Protein AF-0000000079002160 (afdb_homodimer)

InterPro domains:
  IPR011604 PD-(D/E)XK endonuclease-like domain superfamily [G3DSA:3.90.320.10] (9-206)
  IPR013343 CRISPR-associated protein Cas4 [TIGR00372] (35-202)
  IPR026350 GxxExxY protein [PF13366] (73-153)
  IPR051827 CRISPR-associated exonuclease Cas4 [PTHR36531] (85-202)

Secondary structure (DSSP, 8-state):
-----EEP-HHHHHHHHHHHHHHHHHHHHHT-TTEEEHHHHTS-HHHHHHHHH-GGGG----HHHHHHHHHHHHHHHHHHTTTPEEEEEEEEEEEETTEEEEEEEEEEEEETTTTEEEEEEE-S--TTPSPHHHHHHHHHHHHHHT-SEEEEEEE-SS-EEEEEEE-----HHHHHHHHHTT--S-SSTTHHHH-TTTTT-TTPPP-/-----EEP-HHHHHHHHHHHHHHHHHHHHHT-TTEEEHHHHTS-HHHHHHHHH-GGGG----HHHHHHHHHHHHHHHHHHTTTPEEEEEEEEEEEETTEEEEEEEEEEEEETTTTEEEEEEE-S--TTPSPHHHHHHHHHHHHHHT-SEEEEEEE-SS-EEEEEEE-----HHHHHHHHHTT--S-SSTTGGGG-TTTTT-TTPPP-

Structure (mmCIF, N/CA/C/O backbone):
data_AF-0000000079002160-model_v1
#
loop_
_entity.id
_entity.type
_entity.pdbx_description
1 polymer 'CRISPR-associated exonuclease Cas4'
#
loop_
_atom_site.group_PDB
_atom_site.id
_atom_site.type_symbol
_atom_site.label_atom_id
_atom_site.label_alt_id
_atom_site.label_comp_id
_atom_site.label_asym_id
_atom_site.label_entity_id
_atom_site.label_seq_id
_atom_site.pdbx_PDB_ins_code
_atom_site.Cartn_x
_atom_site.Cartn_y
_atom_site.Cartn_z
_atom_site.occupancy
_atom_site.B_iso_or_equiv
_atom_site.auth_seq_id
_atom_site.auth_comp_id
_atom_site.auth_asym_id
_atom_site.auth_atom_id
_atom_site.pdbx_PDB_model_num
ATOM 1 N N . MET A 1 1 ? -14.203 -14.953 -25.312 1 27.97 1 MET A N 1
ATOM 2 C CA . MET A 1 1 ? -15.336 -15.086 -24.406 1 27.97 1 MET A CA 1
ATOM 3 C C . MET A 1 1 ? -15.023 -14.469 -23.047 1 27.97 1 MET A C 1
ATOM 5 O O . MET A 1 1 ? -14.164 -14.961 -22.328 1 27.97 1 MET A O 1
ATOM 9 N N . LEU A 1 2 ? -14.992 -13.188 -22.828 1 37.25 2 LEU A N 1
ATOM 10 C CA . LEU A 1 2 ? -14.773 -12.422 -21.594 1 37.25 2 LEU A CA 1
ATOM 11 C C . LEU A 1 2 ? -15.578 -13 -20.438 1 37.25 2 LEU A C 1
ATOM 13 O O . LEU A 1 2 ? -16.797 -12.883 -20.406 1 37.25 2 LEU A O 1
ATOM 17 N N . GLN A 1 3 ? -15.414 -14.18 -20.047 1 43.78 3 GLN A N 1
ATOM 18 C CA . GLN A 1 3 ? -16.219 -14.812 -19 1 43.78 3 GLN A CA 1
ATOM 19 C C . GLN A 1 3 ? -16.5 -13.836 -17.875 1 43.78 3 GLN A C 1
ATOM 21 O O . GLN A 1 3 ? -15.609 -13.109 -17.422 1 43.78 3 GLN A O 1
ATOM 26 N N . GLN A 1 4 ? -17.75 -13.398 -17.766 1 56.66 4 GLN A N 1
ATOM 27 C CA . GLN A 1 4 ? -18.516 -12.531 -16.875 1 56.66 4 GLN A CA 1
ATOM 28 C C . GLN A 1 4 ? -18.141 -12.773 -15.414 1 56.66 4 GLN A C 1
ATOM 30 O O . GLN A 1 4 ? -18.594 -13.75 -14.812 1 56.66 4 GLN A O 1
ATOM 35 N N . TYR A 1 5 ? -16.906 -12.562 -15.211 1 65.88 5 TYR A N 1
ATOM 36 C CA . TYR A 1 5 ? -16.625 -12.742 -13.789 1 65.88 5 TYR A CA 1
ATOM 37 C C . TYR A 1 5 ? -17.594 -11.953 -12.93 1 65.88 5 TYR A C 1
ATOM 39 O O . TYR A 1 5 ? -18.031 -10.859 -13.312 1 65.88 5 TYR A O 1
ATOM 47 N N . ARG A 1 6 ? -18.359 -12.781 -12.242 1 65.25 6 ARG A N 1
ATOM 48 C CA . ARG A 1 6 ? -19.312 -12.172 -11.312 1 65.25 6 ARG A CA 1
ATOM 49 C C . ARG A 1 6 ? -18.594 -11.266 -10.32 1 65.25 6 ARG A C 1
ATOM 51 O O . ARG A 1 6 ? -17.469 -11.562 -9.891 1 65.25 6 ARG A O 1
ATOM 58 N N . SER A 1 7 ? -19.094 -10.102 -10.18 1 68.19 7 SER A N 1
ATOM 59 C CA . SER A 1 7 ? -18.578 -9.148 -9.203 1 68.19 7 SER A CA 1
ATOM 60 C C . SER A 1 7 ? -18.938 -9.57 -7.777 1 68.19 7 SER A C 1
ATOM 62 O O . SER A 1 7 ? -19.969 -10.211 -7.555 1 68.19 7 SER A O 1
ATOM 64 N N . SER A 1 8 ? -17.953 -9.789 -6.93 1 73.38 8 SER A N 1
ATOM 65 C CA . SER A 1 8 ? -18.156 -9.922 -5.488 1 73.38 8 SER A CA 1
ATOM 66 C C . SER A 1 8 ? -17.766 -8.641 -4.758 1 73.38 8 SER A C 1
ATOM 68 O O . SER A 1 8 ? -17.094 -7.773 -5.332 1 73.38 8 SER A O 1
ATOM 70 N N . GLN A 1 9 ? -18.406 -8.453 -3.568 1 83.5 9 GLN A N 1
ATOM 71 C CA . GLN A 1 9 ? -18.047 -7.281 -2.787 1 83.5 9 GLN A CA 1
ATOM 72 C C . GLN A 1 9 ? -17.672 -7.664 -1.356 1 83.5 9 GLN A C 1
ATOM 74 O O . GLN A 1 9 ? -17.891 -6.887 -0.425 1 83.5 9 GLN A O 1
ATOM 79 N N . GLU A 1 10 ? -17.156 -8.805 -1.213 1 90.25 10 GLU A N 1
ATOM 80 C CA . GLU A 1 10 ? -16.875 -9.281 0.135 1 90.25 10 GLU A CA 1
ATOM 81 C C . GLU A 1 10 ? -15.656 -8.57 0.723 1 90.25 10 GLU A C 1
ATOM 83 O O . GLU A 1 10 ? -15.742 -7.965 1.795 1 90.25 10 GLU A O 1
ATOM 88 N N . ILE A 1 11 ? -14.578 -8.586 0.084 1 93.88 11 ILE A N 1
ATOM 89 C CA . ILE A 1 11 ? -13.352 -7.965 0.576 1 93.88 11 ILE A CA 1
ATOM 90 C C . ILE A 1 11 ? -13.508 -6.445 0.568 1 93.88 11 ILE A C 1
ATOM 92 O O . ILE A 1 11 ? -13.078 -5.766 1.502 1 93.88 11 ILE A O 1
ATOM 96 N N . LEU A 1 12 ? -14.141 -5.938 -0.476 1 94.06 12 LEU A N 1
ATOM 97 C CA . LEU A 1 12 ? -14.398 -4.504 -0.551 1 94.06 12 LEU A CA 1
ATOM 98 C C . LEU A 1 12 ? -15.211 -4.031 0.65 1 94.06 12 LEU A C 1
ATOM 100 O O . LEU A 1 12 ? -14.945 -2.963 1.203 1 94.06 12 LEU A O 1
ATOM 104 N N . SER A 1 13 ? -16.203 -4.84 1.021 1 95.25 13 SER A N 1
ATOM 105 C CA . SER A 1 13 ? -17.016 -4.5 2.18 1 95.25 13 SER A CA 1
ATOM 106 C C . SER A 1 13 ? -16.188 -4.465 3.455 1 95.25 13 SER A C 1
ATOM 108 O O . SER A 1 13 ? -16.406 -3.621 4.324 1 95.25 13 SER A O 1
ATOM 110 N N . ILE A 1 14 ? -15.242 -5.367 3.537 1 95 14 ILE A N 1
ATOM 111 C CA . ILE A 1 14 ? -14.352 -5.414 4.691 1 95 14 ILE A CA 1
ATOM 112 C C . ILE A 1 14 ? -13.477 -4.168 4.715 1 95 14 ILE A C 1
ATOM 114 O O . ILE A 1 14 ? -13.344 -3.51 5.754 1 95 14 ILE A O 1
ATOM 118 N N . ILE A 1 15 ? -12.93 -3.82 3.574 1 95.38 15 ILE A N 1
ATOM 119 C CA . ILE A 1 15 ? -12.094 -2.633 3.449 1 95.38 15 ILE A CA 1
ATOM 120 C C . ILE A 1 15 ? -12.898 -1.391 3.82 1 95.38 15 ILE A C 1
ATOM 122 O O . ILE A 1 15 ? -12.438 -0.552 4.598 1 95.38 15 ILE A O 1
ATOM 126 N N . TYR A 1 16 ? -14.125 -1.314 3.291 1 94.94 16 TYR A N 1
ATOM 127 C CA . TYR A 1 16 ? -15.016 -0.186 3.539 1 94.94 16 TYR A CA 1
ATOM 128 C C . TYR A 1 16 ? -15.305 -0.036 5.027 1 94.94 16 TYR A C 1
ATOM 130 O O . TYR A 1 16 ? -15.203 1.062 5.578 1 94.94 16 TYR A O 1
ATOM 138 N N . SER A 1 17 ? -15.641 -1.078 5.617 1 94.88 17 SER A N 1
ATOM 139 C CA . SER A 1 17 ? -15.992 -1.043 7.031 1 94.88 17 SER A CA 1
ATOM 140 C C . SER A 1 17 ? -14.812 -0.574 7.879 1 94.88 17 SER A C 1
ATOM 142 O O . SER A 1 17 ? -14.984 0.246 8.789 1 94.88 17 SER A O 1
ATOM 144 N N . GLU A 1 18 ? -13.641 -1.104 7.602 1 93.75 18 GLU A N 1
ATOM 145 C CA . GLU A 1 18 ? -12.445 -0.715 8.336 1 93.75 18 GLU A CA 1
ATOM 146 C C . GLU A 1 18 ? -12.117 0.761 8.125 1 93.75 18 GLU A C 1
ATOM 148 O O . GLU A 1 18 ? -11.828 1.481 9.086 1 93.75 18 GLU A O 1
ATOM 153 N N . TYR A 1 19 ? -12.242 1.196 6.891 1 92.56 19 TYR A N 1
ATOM 154 C CA . TYR A 1 19 ? -11.953 2.58 6.527 1 92.56 19 TYR A CA 1
ATOM 155 C C . TYR A 1 19 ? -12.961 3.531 7.168 1 92.56 19 TYR A C 1
ATOM 157 O O . TYR A 1 19 ? -12.578 4.551 7.742 1 92.56 19 TYR A O 1
ATOM 165 N N . MET A 1 20 ? -14.227 3.205 7.129 1 92.19 20 MET A N 1
ATOM 166 C CA . MET A 1 20 ? -15.289 4.086 7.605 1 92.19 20 MET A CA 1
ATOM 167 C C . MET A 1 20 ? -15.266 4.191 9.125 1 92.19 20 MET A C 1
ATOM 169 O O . MET A 1 20 ? -15.641 5.223 9.688 1 92.19 20 MET A O 1
ATOM 173 N N . LYS A 1 21 ? -14.844 3.143 9.75 1 92 21 LYS A N 1
ATOM 174 C CA . LYS A 1 21 ? -14.68 3.217 11.195 1 92 21 LYS A CA 1
ATOM 175 C C . LYS A 1 21 ? -13.758 4.371 11.586 1 92 21 LYS A C 1
ATOM 177 O O . LYS A 1 21 ? -14.094 5.168 12.469 1 92 21 LYS A O 1
ATOM 182 N N . GLU A 1 22 ? -12.688 4.48 10.922 1 88.44 22 GLU A N 1
ATOM 183 C CA . GLU A 1 22 ? -11.719 5.543 11.188 1 88.44 22 GLU A CA 1
ATOM 184 C C . GLU A 1 22 ? -12.297 6.91 10.82 1 88.44 22 GLU A C 1
ATOM 186 O O . GLU A 1 22 ? -12.094 7.887 11.547 1 88.44 22 GLU A O 1
ATOM 191 N N . VAL A 1 23 ? -12.992 6.988 9.719 1 89.75 23 VAL A N 1
ATOM 192 C CA . VAL A 1 23 ? -13.578 8.234 9.234 1 89.75 23 VAL A CA 1
ATOM 193 C C . VAL A 1 23 ? -14.609 8.742 10.234 1 89.75 23 VAL A C 1
ATOM 195 O O . VAL A 1 23 ? -14.633 9.93 10.57 1 89.75 23 VAL A O 1
ATOM 198 N N . PHE A 1 24 ? -15.367 7.867 10.773 1 89.94 24 PHE A N 1
ATOM 199 C CA . PHE A 1 24 ? -16.453 8.258 11.672 1 89.94 24 PHE A CA 1
ATOM 200 C C . PHE A 1 24 ? -15.898 8.734 13.008 1 89.94 24 PHE A C 1
ATOM 202 O O . PHE A 1 24 ? -16.438 9.656 13.617 1 89.94 24 PHE A O 1
ATOM 209 N N . GLU A 1 25 ? -14.867 8.117 13.398 1 86.81 25 GLU A N 1
ATOM 210 C CA . GLU A 1 25 ? -14.211 8.578 14.625 1 86.81 25 GLU A CA 1
ATOM 211 C C . GLU A 1 25 ? -13.703 10.008 14.477 1 86.81 25 GLU A C 1
ATOM 213 O O . GLU A 1 25 ? -13.891 10.836 15.367 1 86.81 25 GLU A O 1
ATOM 218 N N . LYS A 1 26 ? -13.219 10.305 13.391 1 86.94 26 LYS A N 1
ATOM 219 C CA . LYS A 1 26 ? -12.703 11.641 13.117 1 86.94 26 LYS A CA 1
ATOM 220 C C . LYS A 1 26 ? -13.836 12.633 12.898 1 86.94 26 LYS A C 1
ATOM 222 O O . LYS A 1 26 ? -13.711 13.812 13.242 1 86.94 26 LYS A O 1
ATOM 227 N N . LEU A 1 27 ? -14.898 12.148 12.328 1 90.44 27 LEU A N 1
ATOM 228 C CA . LEU A 1 27 ? -16.047 13 12.031 1 90.44 27 LEU A CA 1
ATOM 229 C C . LEU A 1 27 ? -16.625 13.594 13.312 1 90.44 27 LEU A C 1
ATOM 231 O O . LEU A 1 27 ? -17 14.773 13.344 1 90.44 27 LEU A O 1
ATOM 235 N N . GLU A 1 28 ? -16.672 12.805 14.305 1 89.25 28 GLU A N 1
ATOM 236 C CA . GLU A 1 28 ? -17.219 13.281 15.57 1 89.25 28 GLU A CA 1
ATOM 237 C C . GLU A 1 28 ? -16.359 14.398 16.156 1 89.25 28 GLU A C 1
ATOM 239 O O . GLU A 1 28 ? -16.875 15.406 16.641 1 89.25 28 GLU A O 1
ATOM 244 N N . GLU A 1 29 ? -15.102 14.227 16.062 1 89.31 29 GLU A N 1
ATOM 245 C CA . GLU A 1 29 ? -14.18 15.258 16.531 1 89.31 29 GLU A CA 1
ATOM 246 C C . GLU A 1 29 ? -14.242 16.5 15.656 1 89.31 29 GLU A C 1
ATOM 248 O O . GLU A 1 29 ? -14.023 17.609 16.141 1 89.31 29 GLU A O 1
ATOM 253 N N . SER A 1 30 ? -14.492 16.281 14.398 1 88.25 30 SER A N 1
ATOM 254 C CA . SER A 1 30 ? -14.508 17.375 13.43 1 88.25 30 SER A CA 1
ATOM 255 C C . SER A 1 30 ? -15.656 18.344 13.695 1 88.25 30 SER A C 1
ATOM 257 O O . SER A 1 30 ? -15.617 19.5 13.273 1 88.25 30 SER A O 1
ATOM 259 N N . LYS A 1 31 ? -16.609 17.938 14.406 1 90.25 31 LYS A N 1
ATOM 260 C CA . LYS A 1 31 ? -17.781 18.75 14.711 1 90.25 31 LYS A CA 1
ATOM 261 C C . LYS A 1 31 ? -17.484 19.75 15.828 1 90.25 31 LYS A C 1
ATOM 263 O O . LYS A 1 31 ? -18.203 20.734 16 1 90.25 31 LYS A O 1
ATOM 268 N N . ASP A 1 32 ? -16.484 19.469 16.562 1 92.06 32 ASP A N 1
ATOM 269 C CA . ASP A 1 32 ? -16.109 20.328 17.688 1 92.06 32 ASP A CA 1
ATOM 270 C C . ASP A 1 32 ? -15.211 21.469 17.234 1 92.06 32 ASP A C 1
ATOM 272 O O . ASP A 1 32 ? -14.062 21.234 16.859 1 92.06 32 ASP A O 1
ATOM 276 N N . PRO A 1 33 ? -15.711 22.672 17.297 1 92.75 33 PRO A N 1
ATOM 277 C CA . PRO A 1 33 ? -14.922 23.797 16.797 1 92.75 33 PRO A CA 1
ATOM 278 C C . PRO A 1 33 ? -13.695 24.094 17.656 1 92.75 33 PRO A C 1
ATOM 280 O O . PRO A 1 33 ? -12.828 24.875 17.266 1 92.75 33 PRO A O 1
ATOM 283 N N . SER A 1 34 ? -13.602 23.5 18.812 1 95.56 34 SER A N 1
ATOM 284 C CA . SER A 1 34 ? -12.438 23.719 19.672 1 95.56 34 SER A CA 1
ATOM 285 C C . SER A 1 34 ? -11.281 22.812 19.266 1 95.56 34 SER A C 1
ATOM 287 O O . SER A 1 34 ? -10.156 23 19.734 1 95.56 34 SER A O 1
ATOM 289 N N . ILE A 1 35 ? -11.57 21.875 18.438 1 96.12 35 ILE A N 1
ATOM 290 C CA . ILE A 1 35 ? -10.547 20.938 18.016 1 96.12 35 ILE A CA 1
ATOM 291 C C . ILE A 1 35 ? -9.961 21.375 16.672 1 96.12 35 ILE A C 1
ATOM 293 O O . ILE A 1 35 ? -10.711 21.641 15.719 1 96.12 35 ILE A O 1
ATOM 297 N N . ILE A 1 36 ? -8.719 21.516 16.641 1 97 36 ILE A N 1
ATOM 298 C CA . ILE A 1 36 ? -7.973 21.828 15.422 1 97 36 ILE A CA 1
ATOM 299 C C . ILE A 1 36 ? -7.016 20.688 15.102 1 97 36 ILE A C 1
ATOM 301 O O . ILE A 1 36 ? -6.312 20.188 15.977 1 97 36 ILE A O 1
ATOM 305 N N . PHE A 1 37 ? -7.047 20.219 13.891 1 96.69 37 PHE A N 1
ATOM 306 C CA . PHE A 1 37 ? -6.121 19.172 13.492 1 96.69 37 PHE A CA 1
ATOM 307 C C . PHE A 1 37 ? -4.855 19.766 12.883 1 96.69 37 PHE A C 1
ATOM 309 O O . PHE A 1 37 ? -4.895 20.844 12.297 1 96.69 37 PHE A O 1
ATOM 316 N N . VAL A 1 38 ? -3.773 19.031 12.984 1 97.44 38 VAL A N 1
ATOM 317 C CA . VAL A 1 38 ? -2.506 19.453 12.406 1 97.44 38 VAL A CA 1
ATOM 318 C C . VAL A 1 38 ? -2.678 19.688 10.906 1 97.44 38 VAL A C 1
ATOM 320 O O . VAL A 1 38 ? -2.123 20.656 10.359 1 97.44 38 VAL A O 1
ATOM 323 N N . THR A 1 39 ? -3.525 18.875 10.234 1 95.56 39 THR A N 1
ATOM 324 C CA . THR A 1 39 ? -3.754 19.016 8.797 1 95.56 39 THR A CA 1
ATOM 325 C C . THR A 1 39 ? -4.445 20.344 8.492 1 95.56 39 THR A C 1
ATOM 327 O O . THR A 1 39 ? -4.324 20.875 7.383 1 95.56 39 THR A O 1
ATOM 330 N N . ASP A 1 40 ? -5.145 20.906 9.438 1 96.5 40 ASP A N 1
ATOM 331 C CA . ASP A 1 40 ? -5.77 22.219 9.258 1 96.5 40 ASP A CA 1
ATOM 332 C C . ASP A 1 40 ? -4.719 23.312 9.125 1 96.5 40 ASP A C 1
ATOM 334 O O . ASP A 1 40 ? -4.922 24.297 8.398 1 96.5 40 ASP A O 1
ATOM 338 N N . LEU A 1 41 ? -3.605 23.156 9.852 1 97.25 41 LEU A N 1
ATOM 339 C CA . LEU A 1 41 ? -2.566 24.172 9.906 1 97.25 41 LEU A CA 1
ATOM 340 C C . LEU A 1 41 ? -1.854 24.297 8.562 1 97.25 41 LEU A C 1
ATOM 342 O O . LEU A 1 41 ? -1.172 25.281 8.297 1 97.25 41 LEU A O 1
ATOM 346 N N . VAL A 1 42 ? -2.043 23.25 7.715 1 97.12 42 VAL A N 1
ATOM 347 C CA . VAL A 1 42 ? -1.272 23.188 6.477 1 97.12 42 VAL A CA 1
ATOM 348 C C . VAL A 1 42 ? -2.199 23.391 5.277 1 97.12 42 VAL A C 1
ATOM 350 O O . VAL A 1 42 ? -1.82 23.109 4.141 1 97.12 42 VAL A O 1
ATOM 353 N N . ALA A 1 43 ? -3.387 23.844 5.5 1 97.12 43 ALA A N 1
ATOM 354 C CA . ALA A 1 43 ? -4.379 24 4.438 1 97.12 43 ALA A CA 1
ATOM 355 C C . ALA A 1 43 ? -5.086 25.344 4.531 1 97.12 43 ALA A C 1
ATOM 357 O O . ALA A 1 43 ? -4.805 26.141 5.434 1 97.12 43 ALA A O 1
ATOM 358 N N . CYS A 1 44 ? -5.961 25.656 3.51 1 97.56 44 CYS A N 1
ATOM 359 C CA . CYS A 1 44 ? -6.828 26.828 3.543 1 97.56 44 CYS A CA 1
ATOM 360 C C . CYS A 1 44 ? -7.535 26.953 4.887 1 97.56 44 CYS A C 1
ATOM 362 O O . CYS A 1 44 ? -8.133 25.984 5.367 1 97.56 44 CYS A O 1
ATOM 364 N N . THR A 1 45 ? -7.457 28.141 5.508 1 97.5 45 THR A N 1
ATOM 365 C CA . THR A 1 45 ? -8.016 28.328 6.84 1 97.5 45 THR A CA 1
ATOM 366 C C . THR A 1 45 ? -9.539 28.172 6.816 1 97.5 45 THR A C 1
ATOM 368 O O . THR A 1 45 ? -10.141 27.781 7.812 1 97.5 45 THR A O 1
ATOM 371 N N . HIS A 1 46 ? -10.148 28.391 5.617 1 97 46 HIS A N 1
ATOM 372 C CA . HIS A 1 46 ? -11.602 28.328 5.547 1 97 46 HIS A CA 1
ATOM 373 C C . HIS A 1 46 ? -12.094 26.875 5.582 1 97 46 HIS A C 1
ATOM 375 O O . HIS A 1 46 ? -13.242 26.625 5.945 1 97 46 HIS A O 1
ATOM 381 N N . LYS A 1 47 ? -11.266 25.953 5.266 1 96.06 47 LYS A N 1
ATOM 382 C CA . LYS A 1 47 ? -11.625 24.547 5.324 1 96.06 47 LYS A CA 1
ATOM 383 C C . LYS A 1 47 ? -12.016 24.125 6.738 1 96.06 47 LYS A C 1
ATOM 385 O O . LYS A 1 47 ? -12.953 23.344 6.93 1 96.06 47 LYS A O 1
ATOM 390 N N . TYR A 1 48 ? -11.258 24.625 7.676 1 95.81 48 TYR A N 1
ATOM 391 C CA . TYR A 1 48 ? -11.562 24.375 9.078 1 95.81 48 TYR A CA 1
ATOM 392 C C . TYR A 1 48 ? -12.984 24.812 9.414 1 95.81 48 TYR A C 1
ATOM 394 O O . TYR A 1 48 ? -13.727 24.078 10.07 1 95.81 48 TYR A O 1
ATOM 402 N N . HIS A 1 49 ? -13.383 25.906 8.953 1 95.31 49 HIS A N 1
ATOM 403 C CA . HIS A 1 49 ? -14.703 26.453 9.266 1 95.31 49 HIS A CA 1
ATOM 404 C C . HIS A 1 49 ? -15.797 25.656 8.547 1 95.31 49 HIS A C 1
ATOM 406 O O . HIS A 1 49 ? -16.844 25.359 9.133 1 95.31 49 HIS A O 1
ATOM 412 N N . LEU A 1 50 ? -15.539 25.328 7.305 1 95.12 50 LEU A N 1
ATOM 413 C CA . LEU A 1 50 ? -16.531 24.594 6.539 1 95.12 50 LEU A CA 1
ATOM 414 C C . LEU A 1 50 ? -16.688 23.172 7.078 1 95.12 50 LEU A C 1
ATOM 416 O O . LEU A 1 50 ? -17.781 22.594 7.047 1 95.12 50 LEU A O 1
ATOM 420 N N . ARG A 1 51 ? -15.625 22.594 7.602 1 93.75 51 ARG A N 1
ATOM 421 C CA . ARG A 1 51 ? -15.664 21.25 8.172 1 93.75 51 ARG A CA 1
ATOM 422 C C . ARG A 1 51 ? -16.625 21.188 9.352 1 93.75 51 ARG A C 1
ATOM 424 O O . ARG A 1 51 ? -17.297 20.172 9.547 1 93.75 51 ARG A O 1
ATOM 431 N N . HIS A 1 52 ? -16.656 22.266 10.102 1 92.81 52 HIS A N 1
ATOM 432 C CA . HIS A 1 52 ? -17.547 22.312 11.266 1 92.81 52 HIS A CA 1
ATOM 433 C C . HIS A 1 52 ? -19 22.438 10.836 1 92.81 52 HIS A C 1
ATOM 435 O O . HIS A 1 52 ? -19.891 21.875 11.469 1 92.81 52 HIS A O 1
ATOM 441 N N . LEU A 1 53 ? -19.188 23.141 9.797 1 91.88 53 LEU A N 1
ATOM 442 C CA . LEU A 1 53 ? -20.547 23.406 9.336 1 91.88 53 LEU A CA 1
ATOM 443 C C . LEU A 1 53 ? -21.094 22.219 8.531 1 91.88 53 LEU A C 1
ATOM 445 O O . LEU A 1 53 ? -22.266 21.891 8.633 1 91.88 53 LEU A O 1
ATOM 449 N N . PHE A 1 54 ? -20.203 21.625 7.73 1 93.25 54 PHE A N 1
ATOM 450 C CA . PHE A 1 54 ? -20.609 20.547 6.844 1 93.25 54 PHE A CA 1
ATOM 451 C C . PHE A 1 54 ? -19.688 19.344 7 1 93.25 54 PHE A C 1
ATOM 453 O O . PHE A 1 54 ? -19.047 18.906 6.035 1 93.25 54 PHE A O 1
ATOM 460 N N . PRO A 1 55 ? -19.656 18.734 8.172 1 92.69 55 PRO A N 1
ATOM 461 C CA . PRO A 1 55 ? -18.688 17.672 8.445 1 92.69 55 PRO A CA 1
ATOM 462 C C . PRO A 1 55 ? -18.859 16.469 7.539 1 92.69 55 PRO A C 1
ATOM 464 O O . PRO A 1 55 ? -17.875 15.82 7.164 1 92.69 55 PRO A O 1
ATOM 467 N N . GLU A 1 56 ? -20.078 16.156 7.105 1 91.31 56 GLU A N 1
ATOM 468 C CA . GLU A 1 56 ? -20.344 14.969 6.309 1 91.31 56 GLU A CA 1
ATOM 469 C C . GLU A 1 56 ? -19.719 15.086 4.918 1 91.31 56 GLU A C 1
ATOM 471 O O . GLU A 1 56 ? -19.438 14.078 4.273 1 91.31 56 GLU A O 1
ATOM 476 N N . LEU A 1 57 ? -19.516 16.297 4.453 1 91.81 57 LEU A N 1
ATOM 477 C CA . LEU A 1 57 ? -18.953 16.516 3.121 1 91.81 57 LEU A CA 1
ATOM 478 C C . LEU A 1 57 ? -17.484 16.141 3.08 1 91.81 57 LEU A C 1
ATOM 480 O O . LEU A 1 57 ? -16.891 16.016 2.002 1 91.81 57 LEU A O 1
ATOM 484 N N . THR A 1 58 ? -16.859 15.859 4.215 1 91.56 58 THR A N 1
ATOM 485 C CA . THR A 1 58 ? -15.445 15.492 4.254 1 91.56 58 THR A CA 1
ATOM 486 C C . THR A 1 58 ? -15.266 13.992 4.031 1 91.56 58 THR A C 1
ATOM 488 O O . THR A 1 58 ? -14.148 13.523 3.814 1 91.56 58 THR A O 1
ATOM 491 N N . ILE A 1 59 ? -16.312 13.258 4.148 1 91.12 59 ILE A N 1
ATOM 492 C CA . ILE A 1 59 ? -16.25 11.805 4 1 91.12 59 ILE A CA 1
ATOM 493 C C . ILE A 1 59 ? -15.977 11.445 2.539 1 91.12 59 ILE A C 1
ATOM 495 O O . ILE A 1 59 ? -16.703 11.883 1.644 1 91.12 59 ILE A O 1
ATOM 499 N N . ARG A 1 60 ? -14.922 10.727 2.352 1 87.44 60 ARG A N 1
ATOM 500 C CA . ARG A 1 60 ? -14.586 10.25 1.013 1 87.44 60 ARG A CA 1
ATOM 501 C C . ARG A 1 60 ? -14.047 8.828 1.056 1 87.44 60 ARG A C 1
ATOM 503 O O . ARG A 1 60 ? -13.32 8.461 1.985 1 87.44 60 ARG A O 1
ATOM 510 N N . PHE A 1 61 ? -14.547 8.062 0.147 1 91.44 61 PHE A N 1
ATOM 511 C CA . PHE A 1 61 ? -14.023 6.727 -0.089 1 91.44 61 PHE A CA 1
ATOM 512 C C . PHE A 1 61 ? -13.391 6.625 -1.473 1 91.44 61 PHE A C 1
ATOM 514 O O . PHE A 1 61 ? -14.07 6.301 -2.449 1 91.44 61 PHE A O 1
ATOM 521 N N . GLU A 1 62 ? -12.156 6.988 -1.504 1 92.5 62 GLU A N 1
ATOM 522 C CA . GLU A 1 62 ? -11.422 7.051 -2.762 1 92.5 62 GLU A CA 1
ATOM 523 C C . GLU A 1 62 ? -10.352 5.961 -2.83 1 92.5 62 GLU A C 1
ATOM 525 O O . GLU A 1 62 ? -9.609 5.75 -1.869 1 92.5 62 GLU A O 1
ATOM 530 N N . PRO A 1 63 ? -10.25 5.324 -3.957 1 93.94 63 PRO A N 1
ATOM 531 C CA . PRO A 1 63 ? -9.258 4.258 -4.105 1 93.94 63 PRO A CA 1
ATOM 532 C C . PRO A 1 63 ? -7.844 4.719 -3.764 1 93.94 63 PRO A C 1
ATOM 534 O O . PRO A 1 63 ? -7.105 4 -3.088 1 93.94 63 PRO A O 1
ATOM 537 N N . ALA A 1 64 ? -7.523 5.914 -4.172 1 93.19 64 ALA A N 1
ATOM 538 C CA . ALA A 1 64 ? -6.184 6.434 -3.906 1 93.19 64 ALA A CA 1
ATOM 539 C C . ALA A 1 64 ? -5.93 6.566 -2.408 1 93.19 64 ALA A C 1
ATOM 541 O O . ALA A 1 64 ? -4.824 6.305 -1.931 1 93.19 64 ALA A O 1
ATOM 542 N N . ALA A 1 65 ? -6.93 6.969 -1.699 1 93.69 65 ALA A N 1
ATOM 543 C CA . ALA A 1 65 ? -6.809 7.102 -0.25 1 93.69 65 ALA A CA 1
ATOM 544 C C . ALA A 1 65 ? -6.664 5.734 0.414 1 93.69 65 ALA A C 1
ATOM 546 O O . ALA A 1 65 ? -5.879 5.57 1.352 1 93.69 65 ALA A O 1
ATOM 547 N N . ILE A 1 66 ? -7.422 4.77 -0.061 1 95.62 66 ILE A N 1
ATOM 548 C CA . ILE A 1 66 ? -7.359 3.414 0.475 1 95.62 66 ILE A CA 1
ATOM 549 C C . ILE A 1 66 ? -5.973 2.826 0.226 1 95.62 66 ILE A C 1
ATOM 551 O O . ILE A 1 66 ? -5.363 2.258 1.134 1 95.62 66 ILE A O 1
ATOM 555 N N . LEU A 1 67 ? -5.535 2.988 -0.992 1 95.75 67 LEU A N 1
ATOM 556 C CA . LEU A 1 67 ? -4.195 2.535 -1.338 1 95.75 67 LEU A CA 1
ATOM 557 C C . LEU A 1 67 ? -3.154 3.158 -0.412 1 95.75 67 LEU A C 1
ATOM 559 O O . LEU A 1 67 ? -2.281 2.461 0.107 1 95.75 67 LEU A O 1
ATOM 563 N N . GLY A 1 68 ? -3.248 4.438 -0.244 1 96.06 68 GLY A N 1
ATOM 564 C CA . GLY A 1 68 ? -2.34 5.125 0.658 1 96.06 68 GLY A CA 1
ATOM 565 C C . GLY A 1 68 ? -2.377 4.582 2.074 1 96.06 68 GLY A C 1
ATOM 566 O O . GLY A 1 68 ? -1.331 4.395 2.699 1 96.06 68 GLY A O 1
ATOM 567 N N . ASP A 1 69 ? -3.568 4.32 2.572 1 95.94 69 ASP A N 1
ATOM 568 C CA . ASP A 1 69 ? -3.734 3.793 3.926 1 95.94 69 ASP A CA 1
ATOM 569 C C . ASP A 1 69 ? -3.082 2.42 4.062 1 95.94 69 ASP A C 1
ATOM 571 O O . ASP A 1 69 ? -2.469 2.119 5.09 1 95.94 69 ASP A O 1
ATOM 575 N N . LEU A 1 70 ? -3.25 1.636 3.098 1 97.31 70 LEU A N 1
ATOM 576 C CA . LEU A 1 70 ? -2.672 0.297 3.135 1 97.31 70 LEU A CA 1
ATOM 577 C C . LEU A 1 70 ? -1.149 0.361 3.115 1 97.31 70 LEU A C 1
ATOM 579 O O . LEU A 1 70 ? -0.484 -0.342 3.879 1 97.31 70 LEU A O 1
ATOM 583 N N . VAL A 1 71 ? -0.593 1.185 2.275 1 97.69 71 VAL A N 1
ATOM 584 C CA . VAL A 1 71 ? 0.853 1.366 2.195 1 97.69 71 VAL A CA 1
ATOM 585 C C . VAL A 1 71 ? 1.385 1.874 3.533 1 97.69 71 VAL A C 1
ATOM 587 O O . VAL A 1 71 ? 2.4 1.383 4.031 1 97.69 71 VAL A O 1
ATOM 590 N N . HIS A 1 72 ? 0.627 2.846 4.074 1 97.12 72 HIS A N 1
ATOM 591 C CA . HIS A 1 72 ? 1.012 3.379 5.375 1 97.12 72 HIS A CA 1
ATOM 592 C C . HIS A 1 72 ? 1.081 2.275 6.426 1 97.12 72 HIS A C 1
ATOM 594 O O . HIS A 1 72 ? 2.1 2.117 7.098 1 97.12 72 HIS A O 1
ATOM 600 N N . SER A 1 73 ? 0.043 1.543 6.465 1 96.56 73 SER A N 1
ATOM 601 C CA . SER A 1 73 ? -0.018 0.469 7.449 1 96.56 73 SER A CA 1
ATOM 602 C C . SER A 1 73 ? 1.11 -0.536 7.242 1 96.56 73 SER A C 1
ATOM 604 O O . SER A 1 73 ? 1.735 -0.984 8.203 1 96.56 73 SER A O 1
ATOM 606 N N . GLY A 1 74 ? 1.353 -0.906 6.012 1 96.81 74 GLY A N 1
ATOM 607 C CA . GLY A 1 74 ? 2.434 -1.828 5.707 1 96.81 74 GLY A CA 1
ATOM 608 C C . GLY A 1 74 ? 3.795 -1.319 6.145 1 96.81 74 GLY A C 1
ATOM 609 O O . GLY A 1 74 ? 4.562 -2.051 6.773 1 96.81 74 GLY A O 1
ATOM 610 N N . LEU A 1 75 ? 4.074 -0.082 5.816 1 97.88 75 LEU A N 1
ATOM 611 C CA . LEU A 1 75 ? 5.375 0.488 6.148 1 97.88 75 LEU A CA 1
ATOM 612 C C . LEU A 1 75 ? 5.508 0.701 7.652 1 97.88 75 LEU A C 1
ATOM 614 O O . LEU A 1 75 ? 6.574 0.479 8.227 1 97.88 75 LEU A O 1
ATOM 618 N N . GLU A 1 76 ? 4.418 1.115 8.273 1 97.62 76 GLU A N 1
ATOM 619 C CA . GLU A 1 76 ? 4.43 1.301 9.727 1 97.62 76 GLU A CA 1
ATOM 620 C C . GLU A 1 76 ? 4.785 0.002 10.445 1 97.62 76 GLU A C 1
ATOM 622 O O . GLU A 1 76 ? 5.547 0.011 11.414 1 97.62 76 GLU A O 1
ATOM 627 N N . SER A 1 77 ? 4.254 -1.058 9.945 1 96.5 77 SER A N 1
ATOM 628 C CA . SER A 1 77 ? 4.543 -2.352 10.555 1 96.5 77 SER A CA 1
ATOM 629 C C . SER A 1 77 ? 6.031 -2.68 10.477 1 96.5 77 SER A C 1
ATOM 631 O O . SER A 1 77 ? 6.602 -3.225 11.422 1 96.5 77 SER A O 1
ATOM 633 N N . ILE A 1 78 ? 6.664 -2.355 9.422 1 96.62 78 ILE A N 1
ATOM 634 C CA . ILE A 1 78 ? 8.094 -2.582 9.242 1 96.62 78 ILE A CA 1
ATOM 635 C C . ILE A 1 78 ? 8.883 -1.692 10.195 1 96.62 78 ILE A C 1
ATOM 637 O O . ILE A 1 78 ? 9.82 -2.154 10.852 1 96.62 78 ILE A O 1
ATOM 641 N N . LEU A 1 79 ? 8.469 -0.437 10.305 1 97.75 79 LEU A N 1
ATOM 642 C CA . LEU A 1 79 ? 9.188 0.531 11.133 1 97.75 79 LEU A CA 1
ATOM 643 C C . LEU A 1 79 ? 9.047 0.198 12.609 1 97.75 79 LEU A C 1
ATOM 645 O O . LEU A 1 79 ? 9.969 0.432 13.398 1 97.75 79 LEU A O 1
ATOM 649 N N . GLU A 1 80 ? 7.918 -0.333 12.969 1 97.25 80 GLU A N 1
ATOM 650 C CA . GLU A 1 80 ? 7.703 -0.737 14.352 1 97.25 80 GLU A CA 1
ATOM 651 C C . GLU A 1 80 ? 8.719 -1.787 14.789 1 97.25 80 GLU A C 1
ATOM 653 O O . GLU A 1 80 ? 9.227 -1.742 15.906 1 97.25 80 GLU A O 1
ATOM 658 N N . LYS A 1 81 ? 9.047 -2.66 13.898 1 95.25 81 LYS A N 1
ATOM 659 C CA . LYS A 1 81 ? 10.023 -3.707 14.188 1 95.25 81 LYS A CA 1
ATOM 660 C C . LYS A 1 81 ? 11.422 -3.123 14.352 1 95.25 81 LYS A C 1
ATOM 662 O O . LYS A 1 81 ? 12.32 -3.795 14.859 1 95.25 81 LYS A O 1
ATOM 667 N N . ARG A 1 82 ? 11.578 -1.897 13.945 1 95.38 82 ARG A N 1
ATOM 668 C CA . ARG A 1 82 ? 12.891 -1.256 14.016 1 95.38 82 ARG A CA 1
ATOM 669 C C . ARG A 1 82 ? 12.914 -0.167 15.078 1 95.38 82 ARG A C 1
ATOM 671 O O . ARG A 1 82 ? 13.766 0.727 15.039 1 95.38 82 ARG A O 1
ATOM 678 N N . GLY A 1 83 ? 11.914 -0.136 16 1 95.25 83 GLY A N 1
ATOM 679 C CA . GLY A 1 83 ? 11.953 0.706 17.188 1 95.25 83 GLY A CA 1
ATOM 680 C C . GLY A 1 83 ? 11.172 1.996 17.031 1 95.25 83 GLY A C 1
ATOM 681 O O . GLY A 1 83 ? 11.156 2.83 17.938 1 95.25 83 GLY A O 1
ATOM 682 N N . PHE A 1 84 ? 10.484 2.158 15.898 1 97.69 84 PHE A N 1
ATOM 683 C CA . PHE A 1 84 ? 9.648 3.344 15.734 1 97.69 84 PHE A CA 1
ATOM 684 C C . PHE A 1 84 ? 8.312 3.166 16.453 1 97.69 84 PHE A C 1
ATOM 686 O O . PHE A 1 84 ? 7.75 2.068 16.453 1 97.69 84 PHE A O 1
ATOM 693 N N . LYS A 1 85 ? 7.855 4.238 17.047 1 98.19 85 LYS A N 1
ATOM 694 C CA . LYS A 1 85 ? 6.465 4.309 17.484 1 98.19 85 LYS A CA 1
ATOM 695 C C . LYS A 1 85 ? 5.566 4.824 16.359 1 98.19 85 LYS A C 1
ATOM 697 O O . LYS A 1 85 ? 5.777 5.926 15.852 1 98.19 85 LYS A O 1
ATOM 702 N N . THR A 1 86 ? 4.605 4.031 15.961 1 97.75 86 THR A N 1
ATOM 703 C CA . THR A 1 86 ? 3.773 4.402 14.82 1 97.75 86 THR A CA 1
ATOM 704 C C . THR A 1 86 ? 2.434 4.965 15.289 1 97.75 86 THR A C 1
ATOM 706 O O . THR A 1 86 ? 2.045 4.777 16.438 1 97.75 86 THR A O 1
ATOM 709 N N . GLU A 1 87 ? 1.776 5.727 14.367 1 96.56 87 GLU A N 1
ATOM 710 C CA . GLU A 1 87 ? 0.517 6.387 14.695 1 96.56 87 GLU A CA 1
ATOM 711 C C . GLU A 1 87 ? 0.613 7.133 16.016 1 96.56 87 GLU A C 1
ATOM 713 O O . GLU A 1 87 ? -0.218 6.938 16.906 1 96.56 87 GLU A O 1
ATOM 718 N N . TYR A 1 88 ? 1.64 7.879 16.203 1 97.5 88 TYR A N 1
ATOM 719 C CA . TYR A 1 88 ? 1.946 8.555 17.453 1 97.5 88 TYR A CA 1
ATOM 720 C C . TYR A 1 88 ? 1.044 9.766 17.656 1 97.5 88 TYR A C 1
ATOM 722 O O . TYR A 1 88 ? 1.126 10.742 16.906 1 97.5 88 TYR A O 1
ATOM 730 N N . PRO A 1 89 ? 0.156 9.742 18.641 1 96.88 89 PRO A N 1
ATOM 731 C CA . PRO A 1 89 ? -0.785 10.852 18.844 1 96.88 89 PRO A CA 1
ATOM 732 C C . PRO A 1 89 ? -0.117 12.094 19.422 1 96.88 89 PRO A C 1
ATOM 734 O O . PRO A 1 89 ? 0.781 11.984 20.266 1 96.88 89 PRO A O 1
ATOM 737 N N . VAL A 1 90 ? -0.516 13.164 18.938 1 96.88 90 VAL A N 1
ATOM 738 C CA . VAL A 1 90 ? -0.086 14.461 19.453 1 96.88 90 VAL A CA 1
ATOM 739 C C . VAL A 1 90 ? -1.305 15.281 19.875 1 96.88 90 VAL A C 1
ATOM 741 O O . VAL A 1 90 ? -2.291 15.359 19.141 1 96.88 90 VAL A O 1
ATOM 744 N N . GLU A 1 91 ? -1.265 15.797 21 1 96.94 91 GLU A N 1
ATOM 745 C CA . GLU A 1 91 ? -2.316 16.656 21.516 1 96.94 91 GLU A CA 1
ATOM 746 C C . GLU A 1 91 ? -1.734 17.797 22.344 1 96.94 91 GLU A C 1
ATOM 748 O O . GLU A 1 91 ? -0.921 17.562 23.25 1 96.94 91 GLU A O 1
ATOM 753 N N . ARG A 1 92 ? -2.084 19.016 22.031 1 97.06 92 ARG A N 1
ATOM 754 C CA . ARG A 1 92 ? -1.637 20.203 22.734 1 97.06 92 ARG A CA 1
ATOM 755 C C . ARG A 1 92 ? -2.773 21.219 22.891 1 97.06 92 ARG A C 1
ATOM 757 O O . ARG A 1 92 ? -3.564 21.406 21.969 1 97.06 92 ARG A O 1
ATOM 764 N N . LYS A 1 93 ? -2.76 21.891 23.969 1 97.25 93 LYS A N 1
ATOM 765 C CA . LYS A 1 93 ? -3.768 22.922 24.219 1 97.25 93 LYS A CA 1
ATOM 766 C C . LYS A 1 93 ? -3.195 24.312 24 1 97.25 93 LYS A C 1
ATOM 768 O O . LYS A 1 93 ? -2.049 24.594 24.375 1 97.25 93 LYS A O 1
ATOM 773 N N . TYR A 1 94 ? -3.979 25.094 23.422 1 96.62 94 TYR A N 1
ATOM 774 C CA . TYR A 1 94 ? -3.627 26.5 23.188 1 96.62 94 TYR A CA 1
ATOM 775 C C . TYR A 1 94 ? -4.75 27.422 23.641 1 96.62 94 TYR A C 1
ATOM 777 O O . TYR A 1 94 ? -5.93 27.125 23.422 1 96.62 94 TYR A O 1
ATOM 785 N N . LYS A 1 95 ? -4.426 28.469 24.312 1 95.75 95 LYS A N 1
ATOM 786 C CA . LYS A 1 95 ? -5.395 29.5 24.672 1 95.75 95 LYS A CA 1
ATOM 787 C C . LYS A 1 95 ? -5.277 30.703 23.734 1 95.75 95 LYS A C 1
ATOM 789 O O . LYS A 1 95 ? -4.246 31.375 23.703 1 95.75 95 LYS A O 1
ATOM 794 N N . ILE A 1 96 ? -6.289 30.906 23.047 1 93.88 96 ILE A N 1
ATOM 795 C CA . ILE A 1 96 ? -6.305 32 22.094 1 93.88 96 ILE A CA 1
ATOM 796 C C . ILE A 1 96 ? -7.539 32.875 22.328 1 93.88 96 ILE A C 1
ATOM 798 O O . ILE A 1 96 ? -8.672 32.406 22.25 1 93.88 96 ILE A O 1
ATOM 802 N N . LYS A 1 97 ? -7.324 34.219 22.562 1 90.88 97 LYS A N 1
ATOM 803 C CA . LYS A 1 97 ? -8.383 35.188 22.797 1 90.88 97 LYS A CA 1
ATOM 804 C C . LYS A 1 97 ? -9.367 34.656 23.859 1 90.88 97 LYS A C 1
ATOM 806 O O . LYS A 1 97 ? -10.586 34.719 23.656 1 90.88 97 LYS A O 1
ATOM 811 N N . GLY A 1 98 ? -8.93 34.031 24.875 1 92.44 98 GLY A N 1
ATOM 812 C CA . GLY A 1 98 ? -9.711 33.594 26.031 1 92.44 98 GLY A CA 1
ATOM 813 C C . GLY A 1 98 ? -10.398 32.281 25.812 1 92.44 98 GLY A C 1
ATOM 814 O O . GLY A 1 98 ? -11.086 31.766 26.719 1 92.44 98 GLY A O 1
ATOM 815 N N . LYS A 1 99 ? -10.273 31.703 24.688 1 95.56 99 LYS A N 1
ATOM 816 C CA . LYS A 1 99 ? -10.852 30.391 24.391 1 95.56 99 LYS A CA 1
ATOM 817 C C . LYS A 1 99 ? -9.773 29.328 24.281 1 95.56 99 LYS A C 1
ATOM 819 O O . LYS A 1 99 ? -8.672 29.594 23.812 1 95.56 99 LYS A O 1
ATOM 824 N N . GLU A 1 100 ? -10.07 28.156 24.719 1 97.06 100 GLU A N 1
ATOM 825 C CA . GLU A 1 100 ? -9.133 27.047 24.656 1 97.06 100 GLU A CA 1
ATOM 826 C C . GLU A 1 100 ? -9.352 26.188 23.422 1 97.06 100 GLU A C 1
ATOM 828 O O . GLU A 1 100 ? -10.492 25.812 23.109 1 97.06 100 GLU A O 1
ATOM 833 N N . TYR A 1 101 ? -8.336 25.953 22.75 1 97.44 101 TYR A N 1
ATOM 834 C CA . TYR A 1 101 ? -8.344 25.078 21.578 1 97.44 101 TYR A CA 1
ATOM 835 C C . TYR A 1 101 ? -7.418 23.875 21.781 1 97.44 101 TYR A C 1
ATOM 837 O O . TYR A 1 101 ? -6.402 23.984 22.469 1 97.44 101 TYR A O 1
ATOM 845 N N . VAL A 1 102 ? -7.797 22.766 21.25 1 97.44 102 VAL A N 1
ATOM 846 C CA . VAL A 1 102 ? -6.977 21.562 21.312 1 97.44 102 VAL A CA 1
ATOM 847 C C . VAL A 1 102 ? -6.461 21.219 19.922 1 97.44 102 VAL A C 1
ATOM 849 O O . VAL A 1 102 ? -7.25 21 18.984 1 97.44 102 VAL A O 1
ATOM 852 N N . LEU A 1 103 ? -5.172 21.219 19.781 1 97.81 103 LEU A N 1
ATOM 853 C CA . LEU A 1 103 ? -4.531 20.766 18.562 1 97.81 103 LEU A CA 1
ATOM 854 C C . LEU A 1 103 ? -4.293 19.266 18.594 1 97.81 103 LEU A C 1
ATOM 856 O O . LEU A 1 103 ? -3.684 18.75 19.531 1 97.81 103 LEU A O 1
ATOM 860 N N . LYS A 1 104 ? -4.824 18.594 17.594 1 97.06 104 LYS A N 1
ATOM 861 C CA . LYS A 1 104 ? -4.688 17.141 17.531 1 97.06 104 LYS A CA 1
ATOM 862 C C . LYS A 1 104 ? -4.023 16.719 16.219 1 97.06 104 LYS A C 1
ATOM 864 O O . LYS A 1 104 ? -4.227 17.344 15.18 1 97.06 104 LYS A O 1
ATOM 869 N N . GLY A 1 105 ? -3.232 15.656 16.281 1 96.38 105 GLY A N 1
ATOM 870 C CA . GLY A 1 105 ? -2.607 15.055 15.125 1 96.38 105 GLY A CA 1
ATOM 871 C C . GLY A 1 105 ? -2.07 13.656 15.391 1 96.38 105 GLY A C 1
ATOM 872 O O . GLY A 1 105 ? -2.086 13.195 16.531 1 96.38 105 GLY A O 1
ATOM 873 N N . ARG A 1 106 ? -1.665 13.031 14.352 1 96.06 106 ARG A N 1
ATOM 874 C CA . ARG A 1 106 ? -1.062 11.703 14.438 1 96.06 106 ARG A CA 1
ATOM 875 C C . ARG A 1 106 ? 0.134 11.586 13.5 1 96.06 106 ARG A C 1
ATOM 877 O O . ARG A 1 106 ? -0.011 11.703 12.281 1 96.06 106 ARG A O 1
ATOM 884 N N . VAL A 1 107 ? 1.261 11.375 14.094 1 97.75 107 VAL A N 1
ATOM 885 C CA . VAL A 1 107 ? 2.486 11.188 13.328 1 97.75 107 VAL A CA 1
ATOM 886 C C . VAL A 1 107 ? 2.553 9.758 12.797 1 97.75 107 VAL A C 1
ATOM 888 O O . VAL A 1 107 ? 2.24 8.805 13.516 1 97.75 107 VAL A O 1
ATOM 891 N N . ASP A 1 108 ? 2.996 9.562 11.586 1 98 108 ASP A N 1
ATOM 892 C CA . ASP A 1 108 ? 3.055 8.219 11.008 1 98 108 ASP A CA 1
ATOM 893 C C . ASP A 1 108 ? 4.031 7.332 11.781 1 98 108 ASP A C 1
ATOM 895 O O . ASP A 1 108 ? 3.686 6.215 12.164 1 98 108 ASP A O 1
ATOM 8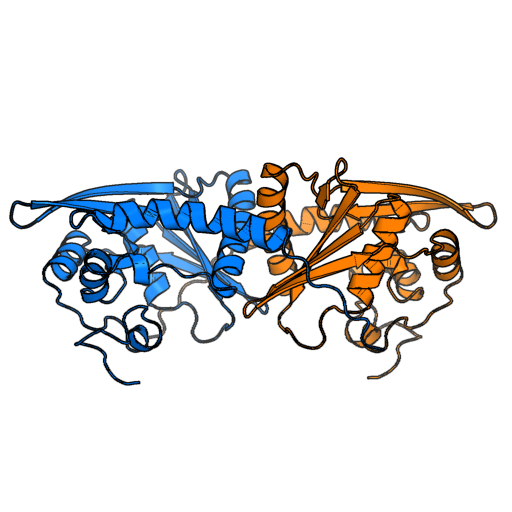99 N N . ALA A 1 109 ? 5.23 7.84 12.023 1 98.56 109 ALA A N 1
ATOM 900 C CA . ALA A 1 109 ? 6.227 7.129 12.82 1 98.56 109 ALA A CA 1
ATOM 901 C C . ALA A 1 109 ? 7.172 8.102 13.516 1 98.56 109 ALA A C 1
ATOM 903 O O . ALA A 1 109 ? 7.52 9.148 12.961 1 98.56 109 ALA A O 1
ATOM 904 N N . TYR A 1 110 ? 7.531 7.762 14.742 1 98.5 110 TYR A N 1
ATOM 905 C CA . TYR A 1 110 ? 8.414 8.609 15.547 1 98.5 110 TYR A CA 1
ATOM 906 C C . TYR A 1 110 ? 9.438 7.766 16.297 1 98.5 110 TYR A C 1
ATOM 908 O O . TYR A 1 110 ? 9.07 6.836 17.016 1 98.5 110 TYR A O 1
ATOM 916 N N . ASN A 1 111 ? 10.695 7.977 15.984 1 97.56 111 ASN A N 1
ATOM 917 C CA . ASN A 1 111 ? 11.758 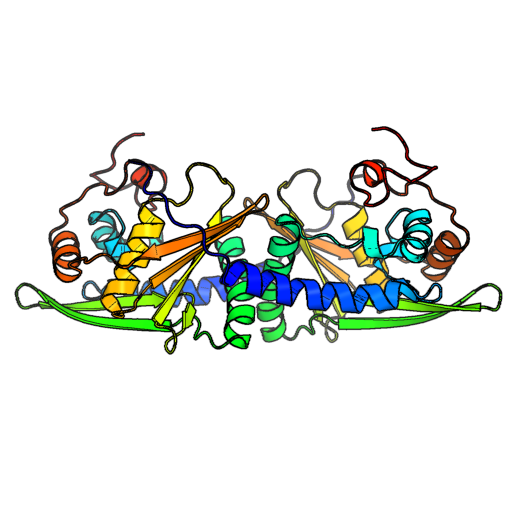7.418 16.812 1 97.56 111 ASN A CA 1
ATOM 918 C C . ASN A 1 111 ? 12.188 8.391 17.906 1 97.56 111 ASN A C 1
ATOM 920 O O . ASN A 1 111 ? 12.977 9.297 17.672 1 97.56 111 ASN A O 1
ATOM 924 N N . GLU A 1 112 ? 11.703 8.211 19.016 1 95.25 112 GLU A N 1
ATOM 925 C CA . GLU A 1 112 ? 11.898 9.141 20.125 1 95.25 112 GLU A CA 1
ATOM 926 C C . GLU A 1 112 ? 13.367 9.219 20.531 1 95.25 112 GLU A C 1
ATOM 928 O O . GLU A 1 112 ? 13.875 10.297 20.859 1 95.25 112 GLU A O 1
ATOM 933 N N . GLU A 1 113 ? 14.047 8.086 20.547 1 95 113 GLU A N 1
ATOM 934 C CA . GLU A 1 113 ? 15.453 8.039 20.938 1 95 113 GLU A CA 1
ATOM 935 C C . GLU A 1 113 ? 16.312 8.867 20 1 95 113 GLU A C 1
ATOM 937 O O . GLU A 1 113 ? 17.188 9.625 20.438 1 95 113 GLU A O 1
ATOM 942 N N . LYS A 1 114 ? 16.031 8.797 18.75 1 93.81 114 LYS A N 1
ATOM 943 C CA . LYS A 1 114 ? 16.828 9.5 17.75 1 93.81 114 LYS A CA 1
ATOM 944 C C . LYS A 1 114 ? 16.25 10.891 17.484 1 93.81 114 LYS A C 1
ATOM 946 O O . LYS A 1 114 ? 16.922 11.727 16.875 1 93.81 114 LYS A O 1
ATOM 951 N N . GLY A 1 115 ? 15.008 11.141 17.953 1 95.44 115 GLY A N 1
ATOM 952 C CA . GLY A 1 115 ? 14.32 12.391 17.656 1 95.44 115 GLY A CA 1
ATOM 953 C C . GLY A 1 115 ? 14 12.57 16.188 1 95.44 115 GLY A C 1
ATOM 954 O O . GLY A 1 115 ? 14.211 13.648 15.633 1 95.44 115 GLY A O 1
ATOM 955 N N . VAL A 1 116 ? 13.586 11.492 15.531 1 96.81 116 VAL A N 1
ATOM 956 C CA . VAL A 1 116 ? 13.312 11.531 14.102 1 96.81 116 VAL A CA 1
ATOM 957 C C . VAL A 1 116 ? 11.836 11.234 13.844 1 96.81 116 VAL A C 1
ATOM 959 O O . VAL A 1 116 ? 11.312 10.211 14.305 1 96.81 116 VAL A O 1
ATOM 962 N N . VAL A 1 117 ? 11.18 12.133 13.125 1 98.25 117 VAL A N 1
ATOM 963 C CA . VAL A 1 117 ? 9.789 11.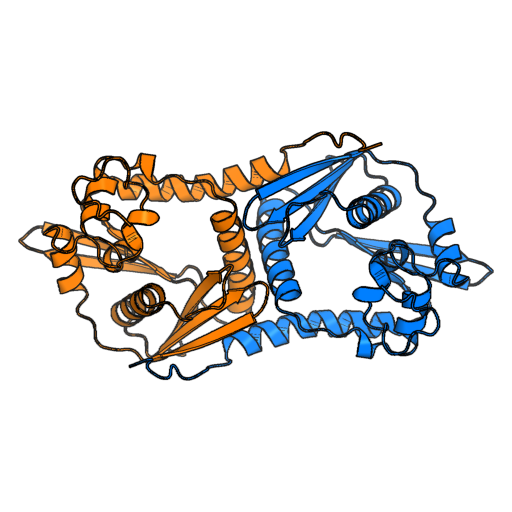969 12.734 1 98.25 117 VAL A CA 1
ATOM 964 C C . VAL A 1 117 ? 9.719 11.523 11.273 1 98.25 117 VAL A C 1
ATOM 966 O O . VAL A 1 117 ? 10.375 12.109 10.406 1 98.25 117 VAL A O 1
ATOM 969 N N . VAL A 1 118 ? 8.969 10.516 11 1 98.38 118 VAL A N 1
ATOM 970 C CA . VAL A 1 118 ? 8.828 10.016 9.641 1 98.38 118 VAL A CA 1
ATOM 971 C C . VAL A 1 118 ? 7.434 10.344 9.109 1 98.38 118 VAL A C 1
ATOM 973 O O . VAL A 1 118 ? 6.434 10.086 9.789 1 98.38 118 VAL A O 1
ATOM 976 N N . GLU A 1 119 ? 7.348 10.961 8.016 1 98.25 119 GLU A N 1
ATOM 977 C CA . GLU A 1 119 ? 6.113 11.195 7.27 1 98.25 119 GLU A CA 1
ATOM 978 C C . GLU A 1 119 ? 6.066 10.367 5.992 1 98.25 119 GLU A C 1
ATOM 980 O O . GLU A 1 119 ? 6.965 10.453 5.152 1 98.25 119 GLU A O 1
ATOM 985 N N . ILE A 1 120 ? 5.016 9.578 5.836 1 98.31 120 ILE A N 1
ATOM 986 C CA . ILE A 1 120 ? 4.879 8.664 4.711 1 98.31 120 ILE A CA 1
ATOM 987 C C . ILE A 1 120 ? 3.854 9.211 3.719 1 98.31 120 ILE A C 1
ATOM 989 O O . ILE A 1 120 ? 2.746 9.586 4.105 1 98.31 120 ILE A O 1
ATOM 993 N N . LYS A 1 121 ? 4.203 9.242 2.475 1 97.5 121 LYS A N 1
ATOM 994 C CA . LYS A 1 121 ? 3.299 9.688 1.418 1 97.5 121 LYS A CA 1
ATOM 995 C C . LYS A 1 121 ? 3.32 8.719 0.235 1 97.5 121 LYS A C 1
ATOM 997 O O . LYS A 1 121 ? 4.379 8.211 -0.138 1 97.5 121 LYS A O 1
ATOM 1002 N N . THR A 1 122 ? 2.172 8.484 -0.277 1 94.81 122 THR A N 1
ATOM 1003 C CA . THR A 1 122 ? 2.014 7.793 -1.551 1 94.81 122 THR A CA 1
ATOM 1004 C C . THR A 1 122 ? 1.595 8.766 -2.648 1 94.81 122 THR A C 1
ATOM 1006 O O . THR A 1 122 ? 0.9 9.75 -2.381 1 94.81 122 THR A O 1
ATOM 1009 N N . SER A 1 123 ? 2.16 8.57 -3.875 1 89.81 123 SER A N 1
ATOM 1010 C CA . SER A 1 123 ? 1.822 9.438 -5 1 89.81 123 SER A CA 1
ATOM 1011 C C . SER A 1 123 ? 1.87 8.672 -6.32 1 89.81 123 SER A C 1
ATOM 1013 O O . SER A 1 123 ? 2.602 7.688 -6.445 1 89.81 123 SER A O 1
ATOM 1015 N N . ARG A 1 124 ? 1.125 9.18 -7.305 1 84.69 124 ARG A N 1
ATOM 1016 C CA . ARG A 1 124 ? 1.159 8.625 -8.656 1 84.69 124 ARG A CA 1
ATOM 1017 C C . ARG A 1 124 ? 2.32 9.203 -9.453 1 84.69 124 ARG A C 1
ATOM 1019 O O . ARG A 1 124 ? 2.91 8.516 -10.289 1 84.69 124 ARG A O 1
ATOM 1026 N N . SER A 1 125 ? 2.559 10.422 -9.133 1 82.12 125 SER A N 1
ATOM 1027 C CA . SER A 1 125 ? 3.576 11.148 -9.891 1 82.12 125 SER A CA 1
ATOM 1028 C C . SER A 1 125 ? 4.84 11.352 -9.062 1 82.12 125 SER A C 1
ATOM 1030 O O . SER A 1 125 ? 4.773 11.461 -7.836 1 82.12 125 SER A O 1
ATOM 1032 N N . THR A 1 126 ? 5.98 11.391 -9.742 1 84.81 126 THR A N 1
ATOM 1033 C CA . THR A 1 126 ? 7.262 11.664 -9.109 1 84.81 126 THR A CA 1
ATOM 1034 C C . THR A 1 126 ? 7.727 13.086 -9.422 1 84.81 126 THR A C 1
ATOM 1036 O O . THR A 1 126 ? 8.828 13.484 -9.039 1 84.81 126 THR A O 1
ATOM 1039 N N . GLN A 1 127 ? 6.898 13.75 -10.055 1 85.06 127 GLN A N 1
ATOM 1040 C CA . GLN A 1 127 ? 7.305 15.086 -10.484 1 85.06 127 GLN A CA 1
ATOM 1041 C C . GLN A 1 127 ? 7.168 16.094 -9.344 1 85.06 127 GLN A C 1
ATOM 1043 O O . GLN A 1 127 ? 6.199 16.062 -8.586 1 85.06 127 GLN A O 1
ATOM 1048 N N . ASN A 1 128 ? 8.148 16.969 -9.211 1 88.81 128 ASN A N 1
ATOM 1049 C CA . ASN A 1 128 ? 8.141 18.109 -8.289 1 88.81 128 ASN A CA 1
ATOM 1050 C C . ASN A 1 128 ? 8.008 17.641 -6.84 1 88.81 128 ASN A C 1
ATOM 1052 O O . ASN A 1 128 ? 7.188 18.172 -6.094 1 88.81 128 ASN A O 1
ATOM 1056 N N . LEU A 1 129 ? 8.75 16.625 -6.512 1 90.62 129 LEU A N 1
ATOM 1057 C CA . LEU A 1 129 ? 8.828 16.156 -5.133 1 90.62 129 LEU A CA 1
ATOM 1058 C C . LEU A 1 129 ? 10.086 16.688 -4.449 1 90.62 129 LEU A C 1
ATOM 1060 O O . LEU A 1 129 ? 11.125 16.844 -5.094 1 90.62 129 LEU A O 1
ATOM 1064 N N . PRO A 1 130 ? 10.008 17 -3.15 1 94.62 130 PRO A N 1
ATOM 1065 C CA . PRO A 1 130 ? 8.828 16.844 -2.297 1 94.62 130 PRO A CA 1
ATOM 1066 C C . PRO A 1 130 ? 7.84 18 -2.439 1 94.62 130 PRO A C 1
ATOM 1068 O O . PRO A 1 130 ? 8.242 19.109 -2.762 1 94.62 130 PRO A O 1
ATOM 1071 N N . ARG A 1 131 ? 6.637 17.781 -2.207 1 95 131 ARG A N 1
ATOM 1072 C CA . ARG A 1 131 ? 5.625 18.844 -2.236 1 95 131 ARG A CA 1
ATOM 1073 C C . ARG A 1 131 ? 5.742 19.75 -1.015 1 95 131 ARG A C 1
ATOM 1075 O O . ARG A 1 131 ? 5.98 19.266 0.096 1 95 131 ARG A O 1
ATOM 1082 N N . GLU A 1 132 ? 5.492 20.953 -1.225 1 95.06 132 GLU A N 1
ATOM 1083 C CA . GLU A 1 132 ? 5.695 21.953 -0.184 1 95.06 132 GLU A CA 1
ATOM 1084 C C . GLU A 1 132 ? 4.773 21.719 1.007 1 95.06 132 GLU A C 1
ATOM 1086 O O . GLU A 1 132 ? 5.191 21.844 2.16 1 95.06 132 GLU A O 1
ATOM 1091 N N . HIS A 1 133 ? 3.551 21.391 0.722 1 96 133 HIS A N 1
ATOM 1092 C CA . HIS A 1 133 ? 2.598 21.219 1.812 1 96 133 HIS A CA 1
ATOM 1093 C C . HIS A 1 133 ? 2.932 19.984 2.639 1 96 133 HIS A C 1
ATOM 1095 O O . HIS A 1 133 ? 2.613 19.922 3.828 1 96 133 HIS A O 1
ATOM 1101 N N . HIS A 1 134 ? 3.623 18.953 2.055 1 97.06 134 HIS A N 1
ATOM 1102 C CA . HIS A 1 134 ? 4.082 17.797 2.82 1 97.06 134 HIS A CA 1
ATOM 1103 C C . HIS A 1 134 ? 5.23 18.172 3.75 1 97.06 134 HIS A C 1
ATOM 1105 O O . HIS A 1 134 ? 5.27 17.734 4.902 1 97.06 134 HIS A O 1
ATOM 1111 N N . VAL A 1 135 ? 6.121 18.953 3.225 1 97.12 135 VAL A N 1
ATOM 1112 C CA . VAL A 1 135 ? 7.246 19.438 4.02 1 97.12 135 VAL A CA 1
ATOM 1113 C C . VAL A 1 135 ? 6.73 20.266 5.191 1 97.12 135 VAL A C 1
ATOM 1115 O O . VAL A 1 135 ? 7.188 20.109 6.324 1 97.12 135 VAL A O 1
ATOM 1118 N N . TYR A 1 136 ? 5.797 21.125 4.891 1 97.44 136 TYR A N 1
ATOM 1119 C CA . TYR A 1 136 ? 5.234 22 5.906 1 97.44 136 TYR A CA 1
ATOM 1120 C C . TYR A 1 136 ? 4.555 21.188 7.008 1 97.44 136 TYR A C 1
ATOM 1122 O O . TYR A 1 136 ? 4.699 21.5 8.195 1 97.44 136 TYR A O 1
ATOM 1130 N N . GLN A 1 137 ? 3.842 20.188 6.625 1 97.69 137 GLN A N 1
ATOM 1131 C CA . GLN A 1 137 ? 3.203 19.328 7.609 1 97.69 137 GLN A CA 1
ATOM 1132 C C . GLN A 1 137 ? 4.238 18.672 8.523 1 97.69 137 GLN A C 1
ATOM 1134 O O . GLN A 1 137 ? 4.078 18.672 9.75 1 97.69 137 GLN A O 1
ATOM 1139 N N . LEU A 1 138 ? 5.27 18.156 7.941 1 98.12 138 LEU A N 1
ATOM 1140 C CA . LEU A 1 138 ? 6.34 17.547 8.727 1 98.12 138 LEU A CA 1
ATOM 1141 C C . LEU A 1 138 ? 6.973 18.578 9.664 1 98.12 138 LEU A C 1
ATOM 1143 O O . LEU A 1 138 ? 7.234 18.281 10.828 1 98.12 138 LEU A O 1
ATOM 1147 N N . GLN A 1 139 ? 7.129 19.781 9.203 1 97.75 139 GLN A N 1
ATOM 1148 C CA . GLN A 1 139 ? 7.699 20.844 10.023 1 97.75 139 GLN A CA 1
ATOM 1149 C C . GLN A 1 139 ? 6.828 21.125 11.25 1 97.75 139 GLN A C 1
ATOM 1151 O O . GLN A 1 139 ? 7.344 21.312 12.352 1 97.75 139 GLN A O 1
ATOM 1156 N N . VAL A 1 140 ? 5.555 21.141 11.016 1 97.94 140 VAL A N 1
ATOM 1157 C CA . VAL A 1 140 ? 4.641 21.391 12.125 1 97.94 140 VAL A CA 1
ATOM 1158 C C . VAL A 1 140 ? 4.812 20.297 13.188 1 97.94 140 VAL A C 1
ATOM 1160 O O . VAL A 1 140 ? 4.949 20.609 14.375 1 97.94 140 VAL A O 1
ATOM 1163 N N . TYR A 1 141 ? 4.906 19.078 12.766 1 98.31 141 TYR A N 1
ATOM 1164 C CA . TYR A 1 141 ? 5.09 17.969 13.711 1 98.31 141 TYR A CA 1
ATOM 1165 C C . TYR A 1 141 ? 6.426 18.094 14.438 1 98.31 141 TYR A C 1
ATOM 1167 O O . TYR A 1 141 ? 6.512 17.844 15.641 1 98.31 141 TYR A O 1
ATOM 1175 N N . LEU A 1 142 ? 7.441 18.438 13.68 1 98.06 142 LEU A N 1
ATOM 1176 C CA . LEU A 1 142 ? 8.758 18.594 14.281 1 98.06 142 LEU A CA 1
ATOM 1177 C C . LEU A 1 142 ? 8.727 19.641 15.398 1 98.06 142 LEU A C 1
ATOM 1179 O O . LEU A 1 142 ? 9.328 19.453 16.453 1 98.06 142 LEU A O 1
ATOM 1183 N N . ASN A 1 143 ? 8.016 20.703 15.188 1 97.44 143 ASN A N 1
ATOM 1184 C CA . ASN A 1 143 ? 7.941 21.78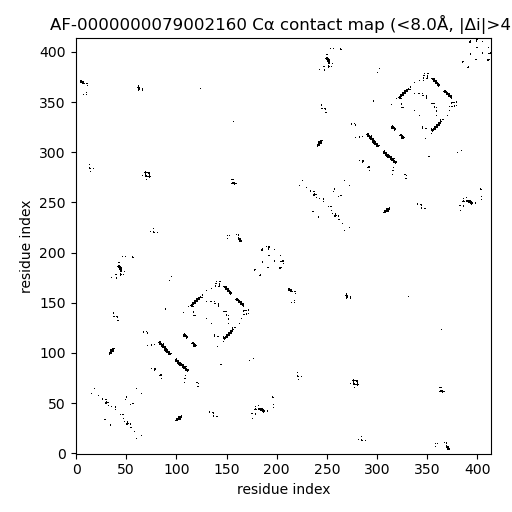1 16.172 1 97.44 143 ASN A CA 1
ATOM 1185 C C . ASN A 1 143 ? 7.074 21.391 17.359 1 97.44 143 ASN A C 1
ATOM 1187 O O . ASN A 1 143 ? 7.395 21.719 18.5 1 97.44 143 ASN A O 1
ATOM 1191 N N . ILE A 1 144 ? 5.988 20.703 17.078 1 97 144 ILE A N 1
ATOM 1192 C CA . ILE A 1 144 ? 5.105 20.266 18.156 1 97 144 ILE A CA 1
ATOM 1193 C C . ILE A 1 144 ? 5.855 19.297 19.062 1 97 144 ILE A C 1
ATOM 1195 O O . ILE A 1 144 ? 5.766 19.406 20.297 1 97 144 ILE A O 1
ATOM 1199 N N . LEU A 1 145 ? 6.695 18.391 18.484 1 97 145 LEU A N 1
ATOM 1200 C CA . LEU A 1 145 ? 7.352 17.328 19.25 1 97 145 LEU A CA 1
ATOM 1201 C C . LEU A 1 145 ? 8.742 17.766 19.688 1 97 145 LEU A C 1
ATOM 1203 O O . LEU A 1 145 ? 9.406 17.047 20.438 1 97 145 LEU A O 1
ATOM 1207 N N . ASN A 1 146 ? 9.148 18.906 19.281 1 96 146 ASN A N 1
ATOM 1208 C CA . ASN A 1 146 ? 10.523 19.344 19.484 1 96 146 ASN A CA 1
ATOM 1209 C C . ASN A 1 146 ? 11.531 18.281 19.062 1 96 146 ASN A C 1
ATOM 1211 O O . ASN A 1 146 ? 12.445 17.953 19.812 1 96 146 ASN A O 1
ATOM 1215 N N . ALA A 1 147 ? 11.25 17.641 17.984 1 96.69 147 ALA A N 1
ATOM 1216 C CA . ALA A 1 147 ? 12.148 16.641 17.406 1 96.69 147 ALA A CA 1
ATOM 1217 C C . ALA A 1 147 ? 13.273 17.297 16.625 1 96.69 147 ALA A C 1
ATOM 1219 O O . ALA A 1 147 ? 13.188 18.484 16.266 1 96.69 147 ALA A O 1
ATOM 1220 N N . ASN A 1 148 ? 14.297 16.547 16.344 1 93.81 148 ASN A N 1
ATOM 1221 C CA . ASN A 1 148 ? 15.5 17.094 15.719 1 93.81 148 ASN A CA 1
ATOM 1222 C C . ASN A 1 148 ? 15.359 17.172 14.203 1 93.81 148 ASN A C 1
ATOM 1224 O O . ASN A 1 148 ? 15.734 18.172 13.586 1 93.81 148 ASN A O 1
ATOM 1228 N N . SER A 1 149 ? 14.906 16.094 13.664 1 96.12 149 SER A N 1
ATOM 1229 C CA . SER A 1 149 ? 14.812 16.016 12.211 1 96.12 149 SER A CA 1
ATOM 1230 C C . SER A 1 149 ? 13.68 15.094 11.781 1 96.12 149 SER A C 1
ATOM 1232 O O . SER A 1 149 ? 13.094 14.398 12.609 1 96.12 149 SER A O 1
ATOM 1234 N N . GLY A 1 150 ? 13.352 15.281 10.523 1 97.44 150 GLY A N 1
ATOM 1235 C CA . GLY A 1 150 ? 12.297 14.453 9.969 1 97.44 150 GLY A CA 1
ATOM 1236 C C . GLY A 1 150 ? 12.68 13.797 8.648 1 97.44 150 GLY A C 1
ATOM 1237 O O . GLY A 1 150 ? 13.648 14.211 8.008 1 97.44 150 GLY A O 1
ATOM 1238 N N . ILE A 1 151 ? 12.055 12.781 8.336 1 97.62 151 ILE A N 1
ATOM 1239 C CA . ILE A 1 151 ? 12.203 12.102 7.055 1 97.62 151 ILE A CA 1
ATOM 1240 C C . ILE A 1 151 ? 10.859 12.047 6.332 1 97.62 151 ILE A C 1
ATOM 1242 O O . ILE A 1 151 ? 9.859 11.609 6.902 1 97.62 151 ILE A O 1
ATOM 1246 N N . LEU A 1 152 ? 10.812 12.578 5.211 1 97.62 152 LEU A N 1
ATOM 1247 C CA . LEU A 1 152 ? 9.672 12.469 4.316 1 97.62 152 LEU A CA 1
ATOM 1248 C C . LEU A 1 152 ? 9.922 11.406 3.242 1 97.62 152 LEU A C 1
ATOM 1250 O O . LEU A 1 152 ? 10.828 11.555 2.422 1 97.62 152 LEU A O 1
ATOM 1254 N N . ILE A 1 153 ? 9.133 10.367 3.258 1 97.25 153 ILE A N 1
ATOM 1255 C CA . ILE A 1 153 ? 9.359 9.281 2.309 1 97.25 153 ILE A CA 1
ATOM 1256 C C . ILE A 1 153 ? 8.156 9.164 1.375 1 97.25 153 ILE A C 1
ATOM 1258 O O . ILE A 1 153 ? 7.004 9.195 1.824 1 97.25 153 ILE A O 1
ATOM 1262 N N . TYR A 1 154 ? 8.43 9.07 0.066 1 96.5 154 TYR A N 1
ATOM 1263 C CA . TYR A 1 154 ? 7.422 8.852 -0.964 1 96.5 154 TYR A CA 1
ATOM 1264 C C . TYR A 1 154 ? 7.512 7.441 -1.529 1 96.5 154 TYR A C 1
ATOM 1266 O O . TYR A 1 154 ? 8.562 7.035 -2.039 1 96.5 154 TYR A O 1
ATOM 1274 N N . ILE A 1 155 ? 6.426 6.742 -1.391 1 96 155 ILE A N 1
ATOM 1275 C CA . ILE A 1 155 ? 6.297 5.441 -2.033 1 96 155 ILE A CA 1
ATOM 1276 C C . ILE A 1 155 ? 5.449 5.574 -3.297 1 96 155 ILE A C 1
ATOM 1278 O O . ILE A 1 155 ? 4.246 5.844 -3.221 1 96 155 ILE A O 1
ATOM 1282 N N . THR A 1 156 ? 6.082 5.43 -4.473 1 93.31 156 THR A N 1
ATOM 1283 C CA . THR A 1 156 ? 5.402 5.508 -5.762 1 93.31 156 THR A CA 1
ATOM 1284 C C . THR A 1 156 ? 5.676 4.254 -6.594 1 93.31 156 THR A C 1
ATOM 1286 O O . THR A 1 156 ? 6.59 3.488 -6.289 1 93.31 156 THR A O 1
ATOM 1289 N N . PRO A 1 157 ? 4.895 4.035 -7.609 1 90.44 157 PRO A N 1
ATOM 1290 C CA . PRO A 1 157 ? 5.129 2.857 -8.445 1 90.44 157 PRO A CA 1
ATOM 1291 C C . PRO A 1 157 ? 6.477 2.902 -9.164 1 90.44 157 PRO A C 1
ATOM 1293 O O . PRO A 1 157 ? 7.047 1.855 -9.484 1 90.44 157 PRO A O 1
ATOM 1296 N N . ASP A 1 158 ? 7.051 4.09 -9.344 1 92.06 158 ASP A N 1
ATOM 1297 C CA . ASP A 1 158 ? 8.234 4.215 -10.188 1 92.06 158 ASP A CA 1
ATOM 1298 C C . ASP A 1 158 ? 9.484 4.488 -9.359 1 92.06 158 ASP A C 1
ATOM 1300 O O . ASP A 1 158 ? 10.594 4.168 -9.781 1 92.06 158 ASP A O 1
ATOM 1304 N N . ARG A 1 159 ? 9.266 5.125 -8.188 1 92.94 159 ARG A N 1
ATOM 1305 C CA . ARG A 1 159 ? 10.414 5.551 -7.398 1 92.94 159 ARG A CA 1
ATOM 1306 C C . ARG A 1 159 ? 10.109 5.492 -5.906 1 92.94 159 ARG A C 1
ATOM 1308 O O . ARG A 1 159 ? 8.961 5.668 -5.496 1 92.94 159 ARG A O 1
ATOM 1315 N N . LEU A 1 160 ? 11.055 5.207 -5.141 1 93.94 160 LEU A N 1
ATOM 1316 C CA . LEU A 1 160 ? 11.102 5.422 -3.697 1 93.94 160 LEU A CA 1
ATOM 1317 C C . LEU A 1 160 ? 12.023 6.586 -3.352 1 93.94 160 LEU A C 1
ATOM 1319 O O . LEU A 1 160 ? 13.234 6.504 -3.555 1 93.94 160 LEU A O 1
ATOM 1323 N N . LEU A 1 161 ? 11.422 7.664 -2.873 1 94 161 LEU A N 1
ATOM 1324 C CA . LEU A 1 161 ? 12.211 8.867 -2.615 1 94 161 LEU A CA 1
ATOM 1325 C C . LEU A 1 161 ? 12.164 9.234 -1.137 1 94 161 LEU A C 1
ATOM 1327 O O . LEU A 1 161 ? 11.109 9.156 -0.504 1 94 161 LEU A O 1
ATOM 1331 N N . GLU A 1 162 ? 13.273 9.531 -0.65 1 95.25 162 GLU A N 1
ATOM 1332 C CA . GLU A 1 162 ? 13.391 9.938 0.746 1 95.25 162 GLU A CA 1
ATOM 1333 C C . GLU A 1 162 ? 14.078 11.297 0.867 1 95.25 162 GLU A C 1
ATOM 1335 O O . GLU A 1 162 ? 15.094 11.547 0.212 1 95.25 162 GLU A O 1
ATOM 1340 N N . PHE A 1 163 ? 13.516 12.164 1.663 1 95.12 163 PHE A N 1
ATOM 1341 C CA . PHE A 1 163 ? 14.07 13.492 1.896 1 95.12 163 PHE A CA 1
ATOM 1342 C C . PHE A 1 163 ? 14.312 13.727 3.383 1 95.12 163 PHE A C 1
ATOM 1344 O O . PHE A 1 163 ? 13.445 13.43 4.211 1 95.12 163 PHE A O 1
ATOM 1351 N N . TYR A 1 164 ? 15.461 14.156 3.684 1 95.62 164 TYR A N 1
ATOM 1352 C CA . TYR A 1 164 ? 15.789 14.578 5.043 1 95.62 164 TYR A CA 1
ATOM 1353 C C . TYR A 1 164 ? 15.398 16.031 5.27 1 95.62 164 TYR A C 1
ATOM 1355 O O . TYR A 1 164 ? 15.781 16.906 4.496 1 95.62 164 TYR A O 1
ATOM 1363 N N . ILE A 1 165 ? 14.656 16.266 6.297 1 95.94 165 ILE A N 1
ATOM 1364 C CA . ILE A 1 165 ? 14.164 17.609 6.582 1 95.94 165 ILE A CA 1
ATOM 1365 C C . ILE A 1 165 ? 14.695 18.094 7.934 1 95.94 165 ILE A C 1
ATOM 1367 O O . ILE A 1 165 ? 14.422 17.469 8.961 1 95.94 165 ILE A O 1
ATOM 1371 N N . ARG A 1 166 ? 15.414 19.141 7.895 1 95.12 166 ARG A N 1
ATOM 1372 C CA . ARG A 1 166 ? 15.859 19.766 9.133 1 95.12 166 ARG A CA 1
ATOM 1373 C C . ARG A 1 166 ? 14.758 20.641 9.742 1 95.12 166 ARG A C 1
ATOM 1375 O O . ARG A 1 166 ? 14.031 21.328 9.016 1 95.12 166 ARG A O 1
ATOM 1382 N N . LYS A 1 167 ? 14.719 20.562 11.016 1 96.44 167 LYS A N 1
ATOM 1383 C CA . LYS A 1 167 ? 13.695 21.359 11.695 1 96.44 167 LYS A CA 1
ATOM 1384 C C . LYS A 1 167 ? 13.938 22.859 11.508 1 96.44 167 LYS A C 1
ATOM 1386 O O . LYS A 1 167 ? 15.055 23.344 11.711 1 96.44 167 LYS A O 1
ATOM 1391 N N . GLU A 1 168 ? 12.977 23.516 11.078 1 96.12 168 GLU A N 1
ATOM 1392 C CA . GLU A 1 168 ? 12.906 24.969 11.062 1 96.12 168 GLU A CA 1
ATOM 1393 C C . GLU A 1 168 ? 11.859 25.484 12.047 1 96.12 168 GLU A C 1
ATOM 1395 O O . GLU A 1 168 ? 10.805 24.875 12.211 1 96.12 168 GLU A O 1
ATOM 1400 N N . LYS A 1 169 ? 12.18 26.531 12.633 1 95.88 169 LYS A N 1
ATOM 1401 C CA . LYS A 1 169 ? 11.258 27.062 13.633 1 95.88 169 LYS A CA 1
ATOM 1402 C C . LYS A 1 169 ? 9.961 27.562 12.992 1 95.88 169 LYS A C 1
ATOM 1404 O O . LYS A 1 169 ? 9.992 28.344 12.039 1 95.88 169 LYS A O 1
ATOM 1409 N N . ILE A 1 170 ? 8.891 27.062 13.445 1 95.5 170 ILE A N 1
ATOM 1410 C CA . ILE A 1 170 ? 7.559 27.531 13.062 1 95.5 170 ILE A CA 1
ATOM 1411 C C . ILE A 1 170 ? 6.766 27.922 14.305 1 95.5 170 ILE A C 1
ATOM 1413 O O . ILE A 1 170 ? 6.887 27.281 15.352 1 95.5 170 ILE A O 1
ATOM 1417 N N . ASP A 1 171 ? 5.973 28.953 14.203 1 96 171 ASP A N 1
ATOM 1418 C CA . ASP A 1 171 ? 5.098 29.375 15.289 1 96 171 ASP A CA 1
ATOM 1419 C C . ASP A 1 171 ? 3.713 28.75 15.156 1 96 171 ASP A C 1
ATOM 1421 O O . ASP A 1 171 ? 2.812 29.328 14.547 1 96 171 ASP A O 1
ATOM 1425 N N . VAL A 1 172 ? 3.479 27.672 15.836 1 96.56 172 VAL A N 1
ATOM 1426 C CA . VAL A 1 172 ? 2.25 26.891 15.734 1 96.56 172 VAL A CA 1
ATOM 1427 C C . VAL A 1 172 ? 1.069 27.719 16.234 1 96.56 172 VAL A C 1
ATOM 1429 O O . VAL A 1 172 ? -0.018 27.688 15.656 1 96.56 172 VAL A O 1
ATOM 1432 N N . GLU A 1 173 ? 1.276 28.453 17.266 1 96.19 173 GLU A N 1
ATOM 1433 C CA . GLU A 1 173 ? 0.211 29.297 17.812 1 96.19 173 GLU A CA 1
ATOM 1434 C C . GLU A 1 173 ? -0.273 30.312 16.781 1 96.19 173 GLU A C 1
ATOM 1436 O O . GLU A 1 173 ? -1.476 30.562 16.672 1 96.19 173 GLU A O 1
ATOM 1441 N N . SER A 1 174 ? 0.685 30.891 16.156 1 96.5 174 SER A N 1
ATOM 1442 C CA . SER A 1 174 ? 0.328 31.844 15.117 1 96.5 174 SER A CA 1
ATOM 1443 C C . SER A 1 174 ? -0.489 31.188 14.008 1 96.5 174 SER A C 1
ATOM 1445 O O . SER A 1 174 ? -1.416 31.797 13.469 1 96.5 174 SER A O 1
ATOM 1447 N N . LEU A 1 175 ? -0.154 29.984 13.656 1 97.19 175 LEU A N 1
ATOM 1448 C CA . LEU A 1 175 ? -0.902 29.25 12.648 1 97.19 175 LEU A CA 1
ATOM 1449 C C . LEU A 1 175 ? -2.332 29 13.102 1 97.19 175 LEU A C 1
ATOM 1451 O O . LEU A 1 175 ? -3.275 29.125 12.32 1 97.19 175 LEU A O 1
ATOM 1455 N N . ILE A 1 176 ? -2.504 28.641 14.352 1 97.56 176 ILE A N 1
ATOM 1456 C CA . ILE A 1 176 ? -3.826 28.391 14.914 1 97.56 176 ILE A CA 1
ATOM 1457 C C . ILE A 1 176 ? -4.652 29.672 14.867 1 97.56 176 ILE A C 1
ATOM 1459 O O . ILE A 1 176 ? -5.824 29.656 14.484 1 97.56 176 ILE A O 1
ATOM 1463 N N . LYS A 1 177 ? -4.012 30.781 15.195 1 96.94 177 LYS A N 1
ATOM 1464 C CA . LYS A 1 177 ? -4.691 32.062 15.148 1 96.94 177 LYS A CA 1
ATOM 1465 C C . LYS A 1 177 ? -5.18 32.375 13.734 1 96.94 177 LYS A C 1
ATOM 1467 O O . LYS A 1 177 ? -6.297 32.875 13.555 1 96.94 177 LYS A O 1
ATOM 1472 N N . MET A 1 178 ? -4.344 32.094 12.805 1 96.94 178 MET A N 1
ATOM 1473 C CA . MET A 1 178 ? -4.707 32.344 11.414 1 96.94 178 MET A CA 1
ATOM 1474 C C . MET A 1 178 ? -5.941 31.547 11.023 1 96.94 178 MET A C 1
ATOM 1476 O O . MET A 1 178 ? -6.789 32.031 10.266 1 96.94 178 MET A O 1
ATOM 1480 N N . ILE A 1 179 ? -6.055 30.312 11.508 1 97 179 ILE A N 1
ATOM 1481 C CA . ILE A 1 179 ? -7.191 29.453 11.219 1 97 179 ILE A CA 1
ATOM 1482 C C . ILE A 1 179 ? -8.453 30.031 11.844 1 97 179 ILE A C 1
ATOM 1484 O O . ILE A 1 179 ? -9.477 30.188 11.164 1 97 179 ILE A O 1
ATOM 1488 N N . ILE A 1 180 ? -8.312 30.422 13.094 1 95.94 180 ILE A N 1
ATOM 1489 C CA . ILE A 1 180 ? -9.453 30.938 13.844 1 95.94 180 ILE A CA 1
ATOM 1490 C C . ILE A 1 180 ? -9.969 32.219 13.203 1 95.94 180 ILE A C 1
ATOM 1492 O O . ILE A 1 180 ? -11.18 32.406 13.086 1 95.94 180 ILE A O 1
ATOM 1496 N N . GLU A 1 181 ? -9.039 32.969 12.734 1 96.5 181 GLU A N 1
ATOM 1497 C CA . GLU A 1 181 ? -9.383 34.281 12.148 1 96.5 181 GLU A CA 1
ATOM 1498 C C . GLU A 1 181 ? -9.695 34.125 10.656 1 96.5 181 GLU A C 1
ATOM 1500 O O . GLU A 1 181 ? -10.016 35.125 9.992 1 96.5 181 GLU A O 1
ATOM 1505 N N . ASP A 1 182 ? -9.578 32.969 10.117 1 96.62 182 ASP A N 1
ATOM 1506 C CA . ASP A 1 182 ? -9.891 32.656 8.719 1 96.62 182 ASP A CA 1
ATOM 1507 C C . ASP A 1 182 ? -9.164 33.625 7.777 1 96.62 182 ASP A C 1
ATOM 1509 O O . ASP A 1 182 ? -9.789 34.25 6.922 1 96.62 182 ASP A O 1
ATOM 1513 N N . ARG A 1 183 ? -7.809 33.531 7.707 1 96.5 183 ARG A N 1
ATOM 1514 C CA . ARG A 1 183 ? -7.035 34.594 7.094 1 96.5 183 ARG A CA 1
ATOM 1515 C C . ARG A 1 183 ? -6.504 34.188 5.727 1 96.5 183 ARG A C 1
ATOM 1517 O O . ARG A 1 183 ? -6.113 35.031 4.922 1 96.5 183 ARG A O 1
ATOM 1524 N N . VAL A 1 184 ? -6.406 32.969 5.426 1 96.06 184 VAL A N 1
ATOM 1525 C CA . VAL A 1 184 ? -5.688 32.5 4.242 1 96.06 184 VAL A CA 1
ATOM 1526 C C . VAL A 1 184 ? -6.625 31.672 3.355 1 96.06 184 VAL A C 1
ATOM 1528 O O . VAL A 1 184 ? -7.059 30.594 3.738 1 96.06 184 VAL A O 1
ATOM 1531 N N . HIS A 1 185 ? -6.969 32.156 2.016 1 92.31 185 HIS A N 1
ATOM 1532 C CA . HIS A 1 185 ? -7.859 31.484 1.083 1 92.31 185 HIS A CA 1
ATOM 1533 C C . HIS A 1 185 ? -7.395 31.672 -0.357 1 92.31 185 HIS A C 1
ATOM 1535 O O . HIS A 1 185 ? -7.547 32.75 -0.927 1 92.31 185 HIS A O 1
ATOM 1541 N N . PRO A 1 186 ? -6.938 30.594 -0.951 1 95.81 186 PRO A N 1
ATOM 1542 C CA . PRO A 1 186 ? -6.414 29.328 -0.43 1 95.81 186 PRO A CA 1
ATOM 1543 C C . PRO A 1 186 ? -4.988 29.469 0.099 1 95.81 186 PRO A C 1
ATOM 1545 O O . PRO A 1 186 ? -4.379 30.531 -0.002 1 95.81 186 PRO A O 1
ATOM 1548 N N . LYS A 1 187 ? -4.441 28.469 0.681 1 96 187 LYS A N 1
ATOM 1549 C CA . LYS A 1 187 ? -3.055 28.453 1.135 1 96 187 LYS A CA 1
ATOM 1550 C C . LYS A 1 187 ? -2.107 28.094 -0.002 1 96 187 LYS A C 1
ATOM 1552 O O . LYS A 1 187 ? -1 28.625 -0.094 1 96 187 LYS A O 1
ATOM 1557 N N . TRP A 1 188 ? -2.594 27.109 -0.817 1 95.5 188 TRP A N 1
ATOM 1558 C CA . TRP A 1 188 ? -1.86 26.672 -2.002 1 95.5 188 TRP A CA 1
ATOM 1559 C C . TRP A 1 188 ? -2.678 26.922 -3.268 1 95.5 188 TRP A C 1
ATOM 1561 O O . TRP A 1 188 ? -3.9 26.781 -3.262 1 95.5 188 TRP A O 1
ATOM 1571 N N . ASP A 1 189 ? -2.031 27.141 -4.402 1 93 189 ASP A N 1
ATOM 1572 C CA . ASP A 1 189 ? -2.701 27.516 -5.645 1 93 189 ASP A CA 1
ATOM 1573 C C . ASP A 1 189 ? -3.58 26.375 -6.152 1 93 189 ASP A C 1
ATOM 1575 O O . ASP A 1 189 ? -4.621 26.609 -6.77 1 93 189 ASP A O 1
ATOM 1579 N N . TRP A 1 190 ? -3.197 25.219 -5.84 1 93 190 TRP A N 1
ATOM 1580 C CA . TRP A 1 190 ? -3.881 24.047 -6.371 1 93 190 TRP A CA 1
ATOM 1581 C C . TRP A 1 190 ? -5.02 23.609 -5.453 1 93 190 TRP A C 1
ATOM 1583 O O . TRP A 1 190 ? -5.848 22.781 -5.828 1 93 190 TRP A O 1
ATOM 1593 N N . GLU A 1 191 ? -5.125 24.141 -4.254 1 94.88 191 GLU A N 1
ATOM 1594 C CA . GLU A 1 191 ? -5.902 23.594 -3.145 1 94.88 191 GLU A CA 1
ATOM 1595 C C . GLU A 1 191 ? -7.395 23.578 -3.473 1 94.88 191 GLU A C 1
ATOM 1597 O O . GLU A 1 191 ? -8.094 22.609 -3.17 1 94.88 191 GLU A O 1
ATOM 1602 N N . CYS A 1 192 ? -7.906 24.562 -4.152 1 96 192 CYS A N 1
ATOM 1603 C CA . CYS A 1 192 ? -9.336 24.672 -4.414 1 96 192 CYS A CA 1
ATOM 1604 C C . CYS A 1 192 ? -9.805 23.578 -5.367 1 96 192 CYS A C 1
ATOM 1606 O O . CYS A 1 192 ? -10.93 23.094 -5.258 1 96 192 CYS A O 1
ATOM 1608 N N . LYS A 1 193 ? -8.969 23.234 -6.297 1 93.25 193 LYS A N 1
ATOM 1609 C CA . LYS A 1 193 ? -9.289 22.203 -7.289 1 93.25 193 LYS A CA 1
ATOM 1610 C C . LYS A 1 193 ? -9.586 20.875 -6.617 1 93.25 193 LYS A C 1
ATOM 1612 O O . LYS A 1 193 ? -10.43 20.109 -7.09 1 93.25 193 LYS A O 1
ATOM 1617 N N . TYR A 1 194 ? -8.961 20.656 -5.469 1 91.62 194 TYR A N 1
ATOM 1618 C CA . TYR A 1 194 ? -9.062 19.344 -4.832 1 91.62 194 TYR A CA 1
ATOM 1619 C C . TYR A 1 194 ? -9.836 19.438 -3.52 1 91.62 194 TYR A C 1
ATOM 1621 O O . TYR A 1 194 ? -9.914 18.469 -2.766 1 91.62 194 TYR A O 1
ATOM 1629 N N . CYS A 1 195 ? -10.367 20.547 -3.211 1 95 195 CYS A N 1
ATOM 1630 C CA . CYS A 1 195 ? -11.039 20.781 -1.941 1 95 195 CYS A CA 1
ATOM 1631 C C . CYS A 1 195 ? -12.43 20.156 -1.937 1 95 195 CYS A C 1
ATOM 1633 O O . CYS A 1 195 ? -13.203 20.328 -2.879 1 95 195 CYS A O 1
ATOM 1635 N N . TYR A 1 196 ? -12.789 19.531 -0.84 1 91.94 196 TYR A N 1
ATOM 1636 C CA . TYR A 1 196 ? -14.07 18.875 -0.664 1 91.94 196 TYR A CA 1
ATOM 1637 C C . TYR A 1 196 ? -15.219 19.875 -0.723 1 91.94 196 TYR A C 1
ATOM 1639 O O . TYR A 1 196 ? -16.359 19.516 -1.018 1 91.94 196 TYR A O 1
ATOM 1647 N N . PHE A 1 197 ? -14.906 21.094 -0.517 1 94.5 197 PHE A N 1
ATOM 1648 C CA . PHE A 1 197 ? -15.938 22.094 -0.344 1 94.5 197 PHE A CA 1
ATOM 1649 C C . PHE A 1 197 ? -16.016 23.016 -1.562 1 94.5 197 PHE A C 1
ATOM 1651 O O . PHE A 1 197 ? -16.719 24.016 -1.544 1 94.5 197 PHE A O 1
ATOM 1658 N N . HIS A 1 198 ? -15.312 22.688 -2.594 1 93 198 HIS A N 1
ATOM 1659 C CA . HIS A 1 198 ? -15.109 23.625 -3.697 1 93 198 HIS A CA 1
ATOM 1660 C C . HIS A 1 198 ? -16.438 24 -4.34 1 93 198 HIS A C 1
ATOM 1662 O O . HIS A 1 198 ? -16.578 25.094 -4.898 1 93 198 HIS A O 1
ATOM 1668 N N . LYS A 1 199 ? -17.469 23.219 -4.25 1 92.38 199 LYS A N 1
ATOM 1669 C CA . LYS A 1 199 ? -18.75 23.484 -4.914 1 92.38 199 LYS A CA 1
ATOM 1670 C C . LYS A 1 199 ? -19.578 24.484 -4.113 1 92.38 199 LYS A C 1
ATOM 1672 O O . LYS A 1 199 ? -20.516 25.094 -4.645 1 92.38 199 LYS A O 1
ATOM 1677 N N . ILE A 1 200 ? -19.297 24.609 -2.875 1 93.94 200 ILE A N 1
ATOM 1678 C CA . ILE A 1 200 ? -20.141 25.469 -2.043 1 93.94 200 ILE A CA 1
ATOM 1679 C C . ILE A 1 200 ? -19.297 26.594 -1.438 1 93.94 200 ILE A C 1
ATOM 1681 O O . ILE A 1 200 ? -19.812 27.422 -0.691 1 93.94 200 ILE A O 1
ATOM 1685 N N . CYS A 1 201 ? -18.031 26.609 -1.653 1 94.56 201 CYS A N 1
ATOM 1686 C CA . CYS A 1 201 ? -17.125 27.562 -1.009 1 94.56 201 CYS A CA 1
ATOM 1687 C C . CYS A 1 201 ? -17.219 28.938 -1.654 1 94.56 201 CYS A C 1
ATOM 1689 O O . CYS A 1 201 ? -16.984 29.078 -2.855 1 94.56 201 CYS A O 1
ATOM 1691 N N . PRO A 1 202 ? -17.438 29.922 -0.866 1 91.69 202 PRO A N 1
ATOM 1692 C CA . PRO A 1 202 ? -17.547 31.266 -1.423 1 91.69 202 PRO A CA 1
ATOM 1693 C C . PRO A 1 202 ? -16.188 31.844 -1.823 1 91.69 202 PRO A C 1
ATOM 1695 O O . PRO A 1 202 ? -16.125 32.812 -2.574 1 91.69 202 PRO A O 1
ATOM 1698 N N . TYR A 1 203 ? -15.094 31.297 -1.348 1 90.94 203 TYR A N 1
ATOM 1699 C CA . TYR A 1 203 ? -13.766 31.844 -1.581 1 90.94 203 TYR A CA 1
ATOM 1700 C C . TYR A 1 203 ? -13.055 31.094 -2.701 1 90.94 203 TYR A C 1
ATOM 1702 O O . TYR A 1 203 ? -11.875 31.344 -2.973 1 90.94 203 TYR A O 1
ATOM 1710 N N . ARG A 1 204 ? -13.742 30.188 -3.318 1 92.12 204 ARG A N 1
ATOM 1711 C CA . ARG A 1 204 ? -13.086 29.359 -4.328 1 92.12 204 ARG A CA 1
ATOM 1712 C C . ARG A 1 204 ? -12.469 30.219 -5.422 1 92.12 204 ARG A C 1
ATOM 1714 O O . ARG A 1 204 ? -13.109 31.141 -5.93 1 92.12 204 ARG A O 1
ATOM 1721 N N . VAL A 1 205 ? -11.195 29.875 -5.625 1 89 205 VAL A N 1
ATOM 1722 C CA . VAL A 1 205 ? -10.508 30.547 -6.723 1 89 205 VAL A CA 1
ATOM 1723 C C . VAL A 1 205 ? -10.438 29.625 -7.938 1 89 205 VAL A C 1
ATOM 1725 O O . VAL A 1 205 ? -10.281 28.406 -7.793 1 89 205 VAL A O 1
ATOM 1728 N N . SER A 1 206 ? -11.039 30.031 -9.086 1 72.5 206 SER A N 1
ATOM 1729 C CA . SER A 1 206 ? -11.141 29.234 -10.312 1 72.5 206 SER A CA 1
ATOM 1730 C C . SER A 1 206 ? -9.766 28.859 -10.852 1 72.5 206 SER A C 1
ATOM 1732 O O . SER A 1 206 ? -8.82 29.656 -10.758 1 72.5 206 SER A O 1
ATOM 1734 N N . ASP A 1 207 ? -9.469 27.453 -11.094 1 60.31 207 ASP A N 1
ATOM 1735 C CA . ASP A 1 207 ? -8.297 27.031 -11.844 1 60.31 207 ASP A CA 1
ATOM 1736 C C . ASP A 1 207 ? -8.258 27.672 -13.227 1 60.31 207 ASP A C 1
ATOM 1738 O O . ASP A 1 207 ? -9.305 28 -13.789 1 60.31 207 ASP A O 1
ATOM 1742 N N . MET B 1 1 ? 14.219 28.875 -5.367 1 27.33 1 MET B N 1
ATOM 1743 C CA . MET B 1 1 ? 15.344 28.281 -4.652 1 27.33 1 MET B CA 1
ATOM 1744 C C . MET B 1 1 ? 15.039 26.828 -4.289 1 27.33 1 MET B C 1
ATOM 1746 O O . MET B 1 1 ? 14.141 26.562 -3.492 1 27.33 1 MET B O 1
ATOM 1750 N N . LEU B 1 2 ? 15.102 25.844 -5.117 1 36.38 2 LEU B N 1
ATOM 1751 C CA . LEU B 1 2 ? 14.898 24.406 -4.961 1 36.38 2 LEU B CA 1
ATOM 1752 C C . LEU B 1 2 ? 15.625 23.875 -3.725 1 36.38 2 LEU B C 1
ATOM 1754 O O . LEU B 1 2 ? 16.859 23.781 -3.719 1 36.38 2 LEU B O 1
ATOM 1758 N N . GLN B 1 3 ? 15.367 24.312 -2.547 1 43 3 GLN B N 1
ATOM 1759 C CA . GLN B 1 3 ? 16.094 23.906 -1.347 1 43 3 GLN B CA 1
ATOM 1760 C C . GLN B 1 3 ? 16.438 22.422 -1.381 1 43 3 GLN B C 1
ATOM 1762 O O . GLN B 1 3 ? 15.578 21.594 -1.696 1 43 3 GLN B O 1
ATOM 1767 N N . GLN B 1 4 ? 17.688 22.109 -1.658 1 56.38 4 GLN B N 1
ATOM 1768 C CA . GLN B 1 4 ? 18.469 20.891 -1.773 1 56.38 4 GLN B CA 1
ATOM 1769 C C . GLN B 1 4 ? 18.141 19.922 -0.646 1 56.38 4 GLN B C 1
ATOM 1771 O O . GLN B 1 4 ? 18.641 20.062 0.474 1 56.38 4 GLN B O 1
ATOM 1776 N N . TYR B 1 5 ? 16.906 19.594 -0.643 1 66 5 TYR B N 1
ATOM 1777 C CA . TYR B 1 5 ? 16.688 18.594 0.407 1 66 5 TYR B CA 1
ATOM 1778 C C . TYR B 1 5 ? 17.688 17.453 0.301 1 66 5 TYR B C 1
ATOM 1780 O O . TYR B 1 5 ? 18.078 17.062 -0.801 1 66 5 TYR B O 1
ATOM 1788 N N . ARG B 1 6 ? 18.5 17.469 1.346 1 64.62 6 ARG B N 1
ATOM 1789 C CA . ARG B 1 6 ? 19.469 16.375 1.42 1 64.62 6 ARG B CA 1
ATOM 1790 C C . ARG B 1 6 ? 18.766 15.016 1.371 1 64.62 6 ARG B C 1
ATOM 1792 O O . ARG B 1 6 ? 17.688 14.852 1.929 1 64.62 6 ARG B O 1
ATOM 1799 N N . SER B 1 7 ? 19.25 14.18 0.522 1 68 7 SER B N 1
ATOM 1800 C CA . SER B 1 7 ? 18.766 12.805 0.426 1 68 7 SER B CA 1
ATOM 1801 C C . SER B 1 7 ? 19.188 11.984 1.64 1 68 7 SER B C 1
ATOM 1803 O O . SER B 1 7 ? 20.234 12.227 2.227 1 68 7 SER B O 1
ATOM 1805 N N . SER B 1 8 ? 18.219 11.469 2.396 1 72.75 8 SER B N 1
ATOM 1806 C CA . SER B 1 8 ? 18.5 10.438 3.391 1 72.75 8 SER B CA 1
ATOM 1807 C C . SER B 1 8 ? 18.109 9.055 2.877 1 72.75 8 SER B C 1
ATOM 1809 O O . SER B 1 8 ? 17.406 8.938 1.865 1 72.75 8 SER B O 1
ATOM 1811 N N . GLN B 1 9 ? 18.797 8.039 3.439 1 83.12 9 GLN B N 1
ATOM 1812 C CA . GLN B 1 9 ? 18.453 6.684 3.027 1 83.12 9 GLN B CA 1
ATOM 1813 C C . GLN B 1 9 ? 18.156 5.801 4.234 1 83.12 9 GLN B C 1
ATOM 1815 O O . GLN B 1 9 ? 18.406 4.598 4.211 1 83.12 9 GLN B O 1
ATOM 1820 N N . GLU B 1 10 ? 17.641 6.406 5.238 1 90.25 10 GLU B N 1
ATOM 1821 C CA . GLU B 1 10 ? 17.406 5.648 6.465 1 90.25 10 GLU B CA 1
ATOM 1822 C C . GLU B 1 10 ? 16.203 4.719 6.32 1 90.25 10 GLU B C 1
ATOM 1824 O O . GLU B 1 10 ? 16.328 3.51 6.52 1 90.25 10 GLU B O 1
ATOM 1829 N N . ILE B 1 11 ? 15.102 5.203 5.969 1 93.94 11 ILE B N 1
ATOM 1830 C CA . ILE B 1 11 ? 13.891 4.402 5.84 1 93.94 11 ILE B CA 1
ATOM 1831 C C . ILE B 1 11 ? 14.023 3.459 4.648 1 93.94 11 ILE B C 1
ATOM 1833 O O . ILE B 1 11 ? 13.617 2.297 4.719 1 93.94 11 ILE B O 1
ATOM 1837 N N . LEU B 1 12 ? 14.602 3.967 3.572 1 94 12 LEU B N 1
ATOM 1838 C CA . LEU B 1 12 ? 14.828 3.129 2.4 1 94 12 LEU B CA 1
ATOM 1839 C C . LEU B 1 12 ? 15.68 1.915 2.762 1 94 12 LEU B C 1
ATOM 1841 O O . LEU B 1 12 ? 15.422 0.807 2.287 1 94 12 LEU B O 1
ATOM 1845 N N . SER B 1 13 ? 16.703 2.162 3.59 1 95.12 13 SER B N 1
ATOM 1846 C CA . SER B 1 13 ? 17.547 1.062 4.023 1 95.12 13 SER B CA 1
ATOM 1847 C C . SER B 1 13 ? 16.766 0.034 4.828 1 95.12 13 SER B C 1
ATOM 1849 O O . SER B 1 13 ? 17 -1.17 4.707 1 95.12 13 SER B O 1
ATOM 1851 N N . ILE B 1 14 ? 15.852 0.511 5.617 1 94.94 14 ILE B N 1
ATOM 1852 C CA . ILE B 1 14 ? 15.008 -0.374 6.41 1 94.94 14 ILE B CA 1
ATOM 1853 C C . ILE B 1 14 ? 14.102 -1.192 5.488 1 94.94 14 ILE B C 1
ATOM 1855 O O . ILE B 1 14 ? 14 -2.412 5.637 1 94.94 14 ILE B O 1
ATOM 1859 N N . ILE B 1 15 ? 13.5 -0.545 4.527 1 95.38 15 ILE B N 1
ATOM 1860 C CA . ILE B 1 15 ? 12.641 -1.215 3.557 1 95.38 15 ILE B CA 1
ATOM 1861 C C . ILE B 1 15 ? 13.445 -2.27 2.799 1 95.38 15 ILE B C 1
ATOM 1863 O O . ILE B 1 15 ? 13 -3.412 2.656 1 95.38 15 ILE B O 1
ATOM 1867 N N . TYR B 1 16 ? 14.656 -1.877 2.361 1 94.75 16 TYR B N 1
ATOM 1868 C CA . TYR B 1 16 ? 15.539 -2.766 1.611 1 94.75 16 TYR B CA 1
ATOM 1869 C C . TYR B 1 16 ? 15.875 -4.012 2.422 1 94.75 16 TYR B C 1
ATOM 1871 O O . TYR B 1 16 ? 15.773 -5.133 1.921 1 94.75 16 TYR B O 1
ATOM 1879 N N . SER B 1 17 ? 16.234 -3.793 3.594 1 94.81 17 SER B N 1
ATOM 1880 C CA . SER B 1 17 ? 16.641 -4.906 4.449 1 94.81 17 SER B CA 1
ATOM 1881 C C . SER B 1 17 ? 15.484 -5.883 4.66 1 94.81 17 SER B C 1
ATOM 1883 O O . SER B 1 17 ? 15.672 -7.098 4.586 1 94.81 17 SER B O 1
ATOM 1885 N N . GLU B 1 18 ? 14.305 -5.352 4.922 1 93.69 18 GLU B N 1
ATOM 1886 C CA . GLU B 1 18 ? 13.125 -6.191 5.125 1 93.69 18 GLU B CA 1
ATOM 1887 C C . GLU B 1 18 ? 12.773 -6.965 3.857 1 93.69 18 GLU B C 1
ATOM 1889 O O . GLU B 1 18 ? 12.5 -8.164 3.912 1 93.69 18 GLU B O 1
ATOM 1894 N N . TYR B 1 19 ? 12.852 -6.285 2.736 1 92.5 19 TYR B N 1
ATOM 1895 C CA . TYR B 1 19 ? 12.531 -6.879 1.444 1 92.5 19 TYR B CA 1
ATOM 1896 C C . TYR B 1 19 ? 13.539 -7.961 1.076 1 92.5 19 TYR B C 1
ATOM 1898 O O . TYR B 1 19 ? 13.164 -9.055 0.663 1 92.5 19 TYR B O 1
ATOM 1906 N N . MET B 1 20 ? 14.812 -7.699 1.265 1 92.12 20 MET B N 1
ATOM 1907 C CA . MET B 1 20 ? 15.875 -8.609 0.843 1 92.12 20 MET B CA 1
ATOM 1908 C C . MET B 1 20 ? 15.906 -9.852 1.72 1 92.12 20 MET B C 1
ATOM 1910 O O . MET B 1 20 ? 16.281 -10.938 1.259 1 92.12 20 MET B O 1
ATOM 1914 N N . LYS B 1 21 ? 15.516 -9.688 2.941 1 91.88 21 LYS B N 1
ATOM 1915 C CA . LYS B 1 21 ? 15.398 -10.859 3.803 1 91.88 21 LYS B CA 1
ATOM 1916 C C . LYS B 1 21 ? 14.469 -11.906 3.193 1 91.88 21 LYS B C 1
ATOM 1918 O O . LYS B 1 21 ? 14.82 -13.086 3.121 1 91.88 21 LYS B O 1
ATOM 1923 N N . GLU B 1 22 ? 13.375 -11.477 2.721 1 88.19 22 GLU B N 1
ATOM 1924 C CA . GLU B 1 22 ? 12.406 -12.367 2.1 1 88.19 22 GLU B CA 1
ATOM 1925 C C . GLU B 1 22 ? 12.938 -12.938 0.789 1 88.19 22 GLU B C 1
ATOM 1927 O O . GLU B 1 22 ? 12.742 -14.117 0.497 1 88.19 22 GLU B O 1
ATOM 1932 N N . VAL B 1 23 ? 13.594 -12.125 0.004 1 89.69 23 VAL B N 1
ATOM 1933 C CA . VAL B 1 23 ? 14.133 -12.531 -1.29 1 89.69 23 VAL B CA 1
ATOM 1934 C C . VAL B 1 23 ? 15.195 -13.609 -1.091 1 89.69 23 VAL B C 1
ATOM 1936 O O . VAL B 1 23 ? 15.203 -14.617 -1.804 1 89.69 23 VAL B O 1
ATOM 1939 N N . PHE B 1 24 ? 15.992 -13.453 -0.09 1 89.88 24 PHE B N 1
ATOM 1940 C CA . PHE B 1 24 ? 17.094 -14.383 0.136 1 89.88 24 PHE B CA 1
ATOM 1941 C C . PHE B 1 24 ? 16.578 -15.727 0.631 1 89.88 24 PHE B C 1
ATOM 1943 O O . PHE B 1 24 ? 17.125 -16.766 0.278 1 89.88 24 PHE B O 1
ATOM 1950 N N . GLU B 1 25 ? 15.562 -15.664 1.387 1 86.5 25 GLU B N 1
ATOM 1951 C CA . GLU B 1 25 ? 14.945 -16.906 1.827 1 86.5 25 GLU B CA 1
ATOM 1952 C C . GLU B 1 25 ? 14.406 -17.703 0.643 1 86.5 25 GLU B C 1
ATOM 1954 O O . GLU B 1 25 ? 14.625 -18.922 0.554 1 86.5 25 GLU B O 1
ATOM 1959 N N . LYS B 1 26 ? 13.891 -17.062 -0.26 1 86.81 26 LYS B N 1
ATOM 1960 C CA . LYS B 1 26 ? 13.336 -17.703 -1.448 1 86.81 26 LYS B CA 1
ATOM 1961 C C . LYS B 1 26 ? 14.445 -18.141 -2.402 1 86.81 26 LYS B C 1
ATOM 1963 O O . LYS B 1 26 ? 14.312 -19.156 -3.1 1 86.81 26 LYS B O 1
ATOM 1968 N N . LEU B 1 27 ? 15.5 -17.375 -2.426 1 90.38 27 LEU B N 1
ATOM 1969 C CA . LEU B 1 27 ? 16.625 -17.656 -3.318 1 90.38 27 LEU B CA 1
ATOM 1970 C C . LEU B 1 27 ? 17.234 -19.016 -3.002 1 90.38 27 LEU B C 1
ATOM 1972 O O . LEU B 1 27 ? 17.578 -19.781 -3.91 1 90.38 27 LEU B O 1
ATOM 1976 N N . GLU B 1 28 ? 17.328 -19.297 -1.762 1 89 28 GLU B N 1
ATOM 1977 C CA . GLU B 1 28 ? 17.906 -20.578 -1.363 1 89 28 GLU B CA 1
ATOM 1978 C C . GLU B 1 28 ? 17.047 -21.75 -1.841 1 89 28 GLU B C 1
ATOM 1980 O O . GLU B 1 28 ? 17.578 -22.734 -2.344 1 89 28 GLU B O 1
ATOM 1985 N N . GLU B 1 29 ? 15.797 -21.578 -1.718 1 89.25 29 GLU B N 1
ATOM 1986 C CA . GLU B 1 29 ? 14.875 -22.609 -2.184 1 89.25 29 GLU B CA 1
ATOM 1987 C C . GLU B 1 29 ? 14.875 -22.719 -3.707 1 89.25 29 GLU B C 1
ATOM 1989 O O . GLU B 1 29 ? 14.664 -23.797 -4.266 1 89.25 29 GLU B O 1
ATOM 1994 N N . SER B 1 30 ? 15.086 -21.594 -4.332 1 88.12 30 SER B N 1
ATOM 1995 C CA . SER B 1 30 ? 15.055 -21.516 -5.789 1 88.12 30 SER B CA 1
ATOM 1996 C C . SER B 1 30 ? 16.188 -22.312 -6.414 1 88.12 30 SER B C 1
ATOM 1998 O O . SER B 1 30 ? 16.109 -22.703 -7.578 1 88.12 30 SER B O 1
ATOM 2000 N N . LYS B 1 31 ? 17.188 -22.594 -5.691 1 90.25 31 LYS B N 1
ATOM 2001 C CA . LYS B 1 31 ? 18.359 -23.328 -6.18 1 90.25 31 LYS B CA 1
ATOM 2002 C C . LYS B 1 31 ? 18.078 -24.828 -6.25 1 90.25 31 LYS B C 1
ATOM 2004 O O . LYS B 1 31 ? 18.797 -25.562 -6.93 1 90.25 31 LYS B O 1
ATOM 2009 N N . ASP B 1 32 ? 17.109 -25.234 -5.523 1 91.94 32 ASP B N 1
ATOM 2010 C CA . ASP B 1 32 ? 16.766 -26.656 -5.465 1 91.94 32 ASP B CA 1
ATOM 2011 C C . ASP B 1 32 ? 15.836 -27.047 -6.605 1 91.94 32 ASP B C 1
ATOM 2013 O O . ASP B 1 32 ? 14.672 -26.625 -6.629 1 91.94 32 ASP B O 1
ATOM 2017 N N . PRO B 1 33 ? 16.312 -27.844 -7.516 1 92.56 33 PRO B N 1
ATOM 2018 C CA . PRO B 1 33 ? 15.492 -28.188 -8.68 1 92.56 33 PRO B CA 1
ATOM 2019 C C . PRO B 1 33 ? 14.289 -29.062 -8.312 1 92.56 33 PRO B C 1
ATOM 2021 O O . PRO B 1 33 ? 13.398 -29.266 -9.141 1 92.56 33 PRO B O 1
ATOM 2024 N N . SER B 1 34 ? 14.258 -29.578 -7.125 1 95.44 34 SER B N 1
ATOM 2025 C CA . SER B 1 34 ? 13.125 -30.406 -6.715 1 95.44 34 SER B CA 1
ATOM 2026 C C . SER B 1 34 ? 11.961 -29.531 -6.227 1 95.44 34 SER B C 1
ATOM 2028 O O . SER B 1 34 ? 10.852 -30.031 -6.039 1 95.44 34 SER B O 1
ATOM 2030 N N . ILE B 1 35 ? 12.242 -28.312 -6.027 1 96 35 ILE B N 1
ATOM 2031 C CA . ILE B 1 35 ? 11.219 -27.391 -5.531 1 96 35 ILE B CA 1
ATOM 2032 C C . ILE B 1 35 ? 10.578 -26.656 -6.699 1 96 35 ILE B C 1
ATOM 2034 O O . ILE B 1 35 ? 11.281 -26.078 -7.535 1 96 35 ILE B O 1
ATOM 2038 N N . ILE B 1 36 ? 9.32 -26.734 -6.777 1 96.94 36 ILE B N 1
ATOM 2039 C CA . ILE B 1 36 ? 8.523 -26 -7.758 1 96.94 36 ILE B CA 1
ATOM 2040 C C . ILE B 1 36 ? 7.578 -25.047 -7.039 1 96.94 36 ILE B C 1
ATOM 2042 O O . ILE B 1 36 ? 6.914 -25.422 -6.074 1 96.94 36 ILE B O 1
ATOM 2046 N N . PHE B 1 37 ? 7.578 -23.812 -7.441 1 96.69 37 PHE B N 1
ATOM 2047 C CA . PHE B 1 37 ? 6.656 -22.859 -6.84 1 96.69 37 PHE B CA 1
ATOM 2048 C C . PHE B 1 37 ? 5.359 -22.781 -7.633 1 96.69 37 PHE B C 1
ATOM 2050 O O . PHE B 1 37 ? 5.352 -23.016 -8.844 1 96.69 37 PHE B O 1
ATOM 2057 N N . VAL B 1 38 ? 4.297 -22.406 -6.953 1 97.38 38 VAL B N 1
ATOM 2058 C CA . VAL B 1 38 ? 2.998 -22.25 -7.602 1 97.38 38 VAL B CA 1
ATOM 2059 C C . VAL B 1 38 ? 3.107 -21.25 -8.734 1 97.38 38 VAL B C 1
ATOM 2061 O O . VAL B 1 38 ? 2.508 -21.422 -9.797 1 97.38 38 VAL B O 1
ATOM 2064 N N . THR B 1 39 ? 3.939 -20.188 -8.562 1 95.44 39 THR B N 1
ATOM 2065 C CA . THR B 1 39 ? 4.105 -19.156 -9.586 1 95.44 39 THR B CA 1
ATOM 2066 C C . THR B 1 39 ? 4.758 -19.734 -10.836 1 95.44 39 THR B C 1
ATOM 2068 O O . THR B 1 39 ? 4.582 -19.219 -11.938 1 95.44 39 THR B O 1
ATOM 2071 N N . ASP B 1 40 ? 5.48 -20.812 -10.695 1 96.44 40 ASP B N 1
ATOM 2072 C CA . ASP B 1 40 ? 6.074 -21.484 -11.852 1 96.44 40 ASP B CA 1
ATOM 2073 C C . ASP B 1 40 ? 5 -22.109 -12.742 1 96.44 40 ASP B C 1
ATOM 2075 O O . ASP B 1 40 ? 5.156 -22.156 -13.961 1 96.44 40 ASP B O 1
ATOM 2079 N N . LEU B 1 41 ? 3.928 -22.594 -12.117 1 97.19 41 LEU B N 1
ATOM 2080 C CA . LEU B 1 41 ? 2.871 -23.297 -12.844 1 97.19 41 LEU B CA 1
ATOM 2081 C C . LEU B 1 41 ? 2.105 -22.328 -13.75 1 97.19 41 LEU B C 1
ATOM 2083 O O . LEU B 1 41 ? 1.397 -22.766 -14.664 1 97.19 41 LEU B O 1
ATOM 2087 N N . VAL B 1 42 ? 2.279 -21.016 -13.492 1 97 42 VAL B N 1
ATOM 2088 C CA . VAL B 1 42 ? 1.462 -20.031 -14.188 1 97 42 VAL B CA 1
ATOM 2089 C C . VAL B 1 42 ? 2.338 -19.219 -15.133 1 97 42 VAL B C 1
ATOM 2091 O O . VAL B 1 42 ? 1.918 -18.156 -15.617 1 97 42 VAL B O 1
ATOM 2094 N N . ALA B 1 43 ? 3.525 -19.641 -15.391 1 97.06 43 ALA B N 1
ATOM 2095 C CA . ALA B 1 43 ? 4.473 -18.891 -16.219 1 97.06 43 ALA B CA 1
ATOM 2096 C C . ALA B 1 43 ? 5.156 -19.812 -17.219 1 97.06 43 ALA B C 1
ATOM 2098 O O . ALA B 1 43 ? 4.887 -21.016 -17.266 1 97.06 43 ALA B O 1
ATOM 2099 N N . CYS B 1 44 ? 5.988 -19.203 -18.141 1 97.56 44 CYS B N 1
ATOM 2100 C CA . CYS B 1 44 ? 6.836 -19.953 -19.062 1 97.56 44 CYS B CA 1
ATOM 2101 C C . CYS B 1 44 ? 7.594 -21.062 -18.344 1 97.56 44 CYS B C 1
ATOM 2103 O O . CYS B 1 44 ? 8.227 -20.812 -17.312 1 97.56 44 CYS B O 1
ATOM 2105 N N . THR B 1 45 ? 7.516 -22.297 -18.859 1 97.44 45 THR B N 1
ATOM 2106 C CA . THR B 1 45 ? 8.125 -23.438 -18.188 1 97.44 45 THR B CA 1
ATOM 2107 C C . THR B 1 45 ? 9.648 -23.297 -18.156 1 97.44 45 THR B C 1
ATOM 2109 O O . THR B 1 45 ? 10.297 -23.797 -17.234 1 97.44 45 THR B O 1
ATOM 2112 N N . HIS B 1 46 ? 10.195 -22.484 -19.094 1 96.94 46 HIS B N 1
ATOM 2113 C CA . HIS B 1 46 ? 11.648 -22.359 -19.156 1 96.94 46 HIS B CA 1
ATOM 2114 C C . HIS B 1 46 ? 12.172 -21.469 -18.031 1 96.94 46 HIS B C 1
ATOM 2116 O O . HIS B 1 46 ? 13.336 -21.562 -17.641 1 96.94 46 HIS B O 1
ATOM 2122 N N . LYS B 1 47 ? 11.352 -20.656 -17.469 1 95.94 47 LYS B N 1
ATOM 2123 C CA . LYS B 1 47 ? 11.742 -19.797 -16.359 1 95.94 47 LYS B CA 1
ATOM 2124 C C . LYS B 1 47 ? 12.195 -20.641 -15.156 1 95.94 47 LYS B C 1
ATOM 2126 O O . LYS B 1 47 ? 13.148 -20.266 -14.469 1 95.94 47 LYS B O 1
ATOM 2131 N N . TYR B 1 48 ? 11.461 -21.688 -14.922 1 95.69 48 TYR B N 1
ATOM 2132 C CA . TYR B 1 48 ? 11.82 -22.625 -13.859 1 95.69 48 TYR B CA 1
ATOM 2133 C C . TYR B 1 48 ? 13.25 -23.125 -14.039 1 95.69 48 TYR B C 1
ATOM 2135 O O . TYR B 1 48 ? 14.031 -23.156 -13.086 1 95.69 48 TYR B O 1
ATOM 2143 N N . HIS B 1 49 ? 13.602 -23.453 -15.195 1 95.19 49 HIS B N 1
ATOM 2144 C CA . HIS B 1 49 ? 14.922 -24 -15.469 1 95.19 49 HIS B CA 1
ATOM 2145 C C . HIS B 1 49 ? 16 -22.938 -15.352 1 95.19 49 HIS B C 1
ATOM 2147 O O . HIS B 1 49 ? 17.062 -23.188 -14.789 1 95.19 49 HIS B O 1
ATOM 2153 N N . LEU B 1 50 ? 15.703 -21.766 -15.867 1 95 50 LEU B N 1
ATOM 2154 C CA . LEU B 1 50 ? 16.688 -20.688 -15.805 1 95 50 LEU B CA 1
ATOM 2155 C C . LEU B 1 50 ? 16.875 -20.203 -14.375 1 95 50 LEU B C 1
ATOM 2157 O O . LEU B 1 50 ? 17.969 -19.797 -13.992 1 95 50 LEU B O 1
ATOM 2161 N N . ARG B 1 51 ? 15.859 -20.281 -13.555 1 93.69 51 ARG B N 1
ATOM 2162 C CA . ARG B 1 51 ? 15.938 -19.875 -12.156 1 93.69 51 ARG B CA 1
ATOM 2163 C C . ARG B 1 51 ? 16.938 -20.734 -11.398 1 93.69 51 ARG B C 1
ATOM 2165 O O . ARG B 1 51 ? 17.656 -20.234 -10.516 1 93.69 51 ARG B O 1
ATOM 2172 N N . HIS B 1 52 ? 16.984 -21.984 -11.773 1 92.56 52 HIS B N 1
ATOM 2173 C CA . HIS B 1 52 ? 17.922 -22.906 -11.117 1 92.56 52 HIS B CA 1
ATOM 2174 C C . HIS B 1 52 ? 19.359 -22.625 -11.539 1 92.56 52 HIS B C 1
ATOM 2176 O O . HIS B 1 52 ? 20.281 -22.734 -10.734 1 92.56 52 HIS B O 1
ATOM 2182 N N . LEU B 1 53 ? 19.5 -22.25 -12.734 1 91.75 53 LEU B N 1
ATOM 2183 C CA . LEU B 1 53 ? 20.828 -22.031 -13.289 1 91.75 53 LEU B CA 1
ATOM 2184 C C . LEU B 1 53 ? 21.359 -20.656 -12.891 1 91.75 53 LEU B C 1
ATOM 2186 O O . LEU B 1 53 ? 22.547 -20.5 -12.609 1 91.75 53 LEU B O 1
ATOM 2190 N N . PHE B 1 54 ? 20.469 -19.672 -12.906 1 93.19 54 PHE B N 1
ATOM 2191 C CA . PHE B 1 54 ? 20.859 -18.297 -12.641 1 93.19 54 PHE B CA 1
ATOM 2192 C C . PHE B 1 54 ? 19.969 -17.672 -11.57 1 93.19 54 PHE B C 1
ATOM 2194 O O . PHE B 1 54 ? 19.312 -16.656 -11.812 1 93.19 54 PHE B O 1
ATOM 2201 N N . PRO B 1 55 ? 19.984 -18.219 -10.359 1 92.62 55 PRO B N 1
ATOM 2202 C CA . PRO B 1 55 ? 19.047 -17.781 -9.328 1 92.62 55 PRO B CA 1
ATOM 2203 C C . PRO B 1 55 ? 19.219 -16.312 -8.961 1 92.62 55 PRO B C 1
ATOM 2205 O O . PRO B 1 55 ? 18.234 -15.625 -8.656 1 92.62 55 PRO B O 1
ATOM 2208 N N . GLU B 1 56 ? 20.406 -15.75 -9.039 1 91.19 56 GLU B N 1
ATOM 2209 C CA . GLU B 1 56 ? 20.672 -14.383 -8.625 1 91.19 56 GLU B CA 1
ATOM 2210 C C . GLU B 1 56 ? 20.016 -13.383 -9.562 1 91.19 56 GLU B C 1
ATOM 2212 O O . GLU B 1 56 ? 19.719 -12.242 -9.172 1 91.19 56 GLU B O 1
ATOM 2217 N N . LEU B 1 57 ? 19.75 -13.781 -10.797 1 91.88 57 LEU B N 1
ATOM 2218 C CA . LEU B 1 57 ? 19.125 -12.898 -11.773 1 91.88 57 LEU B CA 1
ATOM 2219 C C . LEU B 1 57 ? 17.672 -12.641 -11.438 1 91.88 57 LEU B C 1
ATOM 2221 O O . LEU B 1 57 ? 17.047 -11.742 -12.008 1 91.88 57 LEU B O 1
ATOM 2225 N N . THR B 1 58 ? 17.094 -13.359 -10.492 1 91.5 58 THR B N 1
ATOM 2226 C CA . THR B 1 58 ? 15.695 -13.188 -10.125 1 91.5 58 THR B CA 1
ATOM 2227 C C . THR B 1 58 ? 15.539 -12.078 -9.094 1 91.5 58 THR B C 1
ATOM 2229 O O . THR B 1 58 ? 14.422 -11.625 -8.82 1 91.5 58 THR B O 1
ATOM 2232 N N . ILE B 1 59 ? 16.609 -11.68 -8.484 1 91 59 ILE B N 1
ATOM 2233 C CA . ILE B 1 59 ? 16.562 -10.648 -7.453 1 91 59 ILE B CA 1
ATOM 2234 C C . ILE B 1 59 ? 16.25 -9.297 -8.086 1 91 59 ILE B C 1
ATOM 2236 O O . ILE B 1 59 ? 16.953 -8.867 -9.016 1 91 59 ILE B O 1
ATOM 2240 N N . ARG B 1 60 ? 15.203 -8.703 -7.629 1 87.25 60 ARG B N 1
ATOM 2241 C CA . ARG B 1 60 ? 14.844 -7.367 -8.094 1 87.25 60 ARG B CA 1
ATOM 2242 C C . ARG B 1 60 ? 14.305 -6.516 -6.949 1 87.25 60 ARG B C 1
ATOM 2244 O O . ARG B 1 60 ? 13.586 -7.012 -6.082 1 87.25 60 ARG B O 1
ATOM 2251 N N . PHE B 1 61 ? 14.797 -5.328 -6.922 1 91.31 61 PHE B N 1
ATOM 2252 C CA . PHE B 1 61 ? 14.281 -4.312 -6.012 1 91.31 61 PHE B CA 1
ATOM 2253 C C . PHE B 1 61 ? 13.594 -3.191 -6.785 1 91.31 61 PHE B C 1
ATOM 2255 O O . PHE B 1 61 ? 14.234 -2.211 -7.164 1 91.31 61 PHE B O 1
ATOM 2262 N N . GLU B 1 62 ? 12.359 -3.41 -7.047 1 92.19 62 GLU B N 1
ATOM 2263 C CA . GLU B 1 62 ? 11.57 -2.488 -7.855 1 92.19 62 GLU B CA 1
ATOM 2264 C C . GLU B 1 62 ? 10.523 -1.771 -7.008 1 92.19 62 GLU B C 1
ATOM 2266 O O . GLU B 1 62 ? 9.82 -2.402 -6.215 1 92.19 62 GLU B O 1
ATOM 2271 N N . PRO B 1 63 ? 10.398 -0.499 -7.219 1 93.88 63 PRO B N 1
ATOM 2272 C CA . PRO B 1 63 ? 9.414 0.265 -6.445 1 93.88 63 PRO B CA 1
ATOM 2273 C C . PRO B 1 63 ? 8.008 -0.32 -6.535 1 93.88 63 PRO B C 1
ATOM 2275 O O . PRO B 1 63 ? 7.309 -0.41 -5.523 1 93.88 63 PRO B O 1
ATOM 2278 N N . ALA B 1 64 ? 7.66 -0.756 -7.711 1 93.12 64 ALA B N 1
ATOM 2279 C CA . ALA B 1 64 ? 6.32 -1.313 -7.898 1 93.12 64 ALA B CA 1
ATOM 2280 C C . ALA B 1 64 ? 6.125 -2.568 -7.051 1 93.12 64 ALA B C 1
ATOM 2282 O O . ALA B 1 64 ? 5.043 -2.793 -6.504 1 93.12 64 ALA B O 1
ATOM 2283 N N . ALA B 1 65 ? 7.137 -3.357 -6.953 1 93.62 65 ALA B N 1
ATOM 2284 C CA . ALA B 1 65 ? 7.07 -4.566 -6.141 1 93.62 65 ALA B CA 1
ATOM 2285 C C . ALA B 1 65 ? 6.973 -4.227 -4.656 1 93.62 65 ALA B C 1
ATOM 2287 O O . ALA B 1 65 ? 6.227 -4.871 -3.912 1 93.62 65 ALA B O 1
ATOM 2288 N N . ILE B 1 66 ? 7.723 -3.24 -4.23 1 95.56 66 ILE B N 1
ATOM 2289 C CA . ILE B 1 66 ? 7.703 -2.805 -2.838 1 95.56 66 ILE B CA 1
ATOM 2290 C C . ILE B 1 66 ? 6.32 -2.27 -2.482 1 95.56 66 ILE B C 1
ATOM 2292 O O . ILE B 1 66 ? 5.754 -2.629 -1.447 1 95.56 66 ILE B O 1
ATOM 2296 N N . LEU B 1 67 ? 5.832 -1.436 -3.361 1 95.75 67 LEU B N 1
ATOM 2297 C CA . LEU B 1 67 ? 4.484 -0.906 -3.176 1 95.75 67 LEU B CA 1
ATOM 2298 C C . LEU B 1 67 ? 3.471 -2.037 -3.039 1 95.75 67 LEU B C 1
ATOM 2300 O O . LEU B 1 67 ? 2.629 -2.018 -2.139 1 95.75 67 LEU B O 1
ATOM 2304 N N . GLY B 1 68 ? 3.557 -2.963 -3.938 1 96 68 GLY B N 1
ATOM 2305 C CA . GLY B 1 68 ? 2.67 -4.113 -3.871 1 96 68 GLY B CA 1
ATOM 2306 C C . GLY B 1 68 ? 2.768 -4.867 -2.559 1 96 68 GLY B C 1
ATOM 2307 O O . GLY B 1 68 ? 1.75 -5.254 -1.979 1 96 68 GLY B O 1
ATOM 2308 N N . ASP B 1 69 ? 3.977 -5.082 -2.082 1 95.81 69 ASP B N 1
ATOM 2309 C CA . ASP B 1 69 ? 4.199 -5.797 -0.831 1 95.81 69 ASP B CA 1
ATOM 2310 C C . ASP B 1 69 ? 3.578 -5.051 0.348 1 95.81 69 ASP B C 1
ATOM 2312 O O . ASP B 1 69 ? 3.012 -5.668 1.251 1 95.81 69 ASP B O 1
ATOM 2316 N N . LEU B 1 70 ? 3.73 -3.801 0.343 1 97.25 70 LEU B N 1
ATOM 2317 C CA . LEU B 1 70 ? 3.178 -2.996 1.428 1 97.25 70 LEU B CA 1
ATOM 2318 C C . LEU B 1 70 ? 1.654 -3.051 1.423 1 97.25 70 LEU B C 1
ATOM 2320 O O . LEU B 1 70 ? 1.031 -3.209 2.475 1 97.25 70 LEU B O 1
ATOM 2324 N N . VAL B 1 71 ? 1.052 -2.934 0.28 1 97.62 71 VAL B N 1
ATOM 2325 C CA . VAL B 1 71 ? -0.398 -3.012 0.143 1 97.62 71 VAL B CA 1
ATOM 2326 C C . VAL B 1 71 ? -0.888 -4.379 0.614 1 97.62 71 VAL B C 1
ATOM 2328 O O . VAL B 1 71 ? -1.875 -4.473 1.348 1 97.62 71 VAL B O 1
ATOM 2331 N N . HIS B 1 72 ? -0.141 -5.398 0.175 1 97.06 72 HIS B N 1
ATOM 2332 C CA . HIS B 1 72 ? -0.485 -6.754 0.601 1 97.06 72 HIS B CA 1
ATOM 2333 C C . HIS B 1 72 ? -0.493 -6.867 2.121 1 97.06 72 HIS B C 1
ATOM 2335 O O . HIS B 1 72 ? -1.484 -7.305 2.711 1 97.06 72 HIS B O 1
ATOM 2341 N N . SER B 1 73 ? 0.559 -6.41 2.664 1 96.56 73 SER B N 1
ATOM 2342 C CA . SER B 1 73 ? 0.678 -6.492 4.117 1 96.56 73 SER B CA 1
ATOM 2343 C C . SER B 1 73 ? -0.439 -5.719 4.809 1 96.56 73 SER B C 1
ATOM 2345 O O . SER B 1 73 ? -1.018 -6.195 5.785 1 96.56 73 SER B O 1
ATOM 2347 N N . GLY B 1 74 ? -0.719 -4.539 4.328 1 96.81 74 GLY B N 1
ATOM 2348 C CA . GLY B 1 74 ? -1.794 -3.738 4.891 1 96.81 74 GLY B CA 1
ATOM 2349 C C . GLY B 1 74 ? -3.146 -4.426 4.824 1 96.81 74 GLY B C 1
ATOM 2350 O O . GLY B 1 74 ? -3.877 -4.465 5.816 1 96.81 74 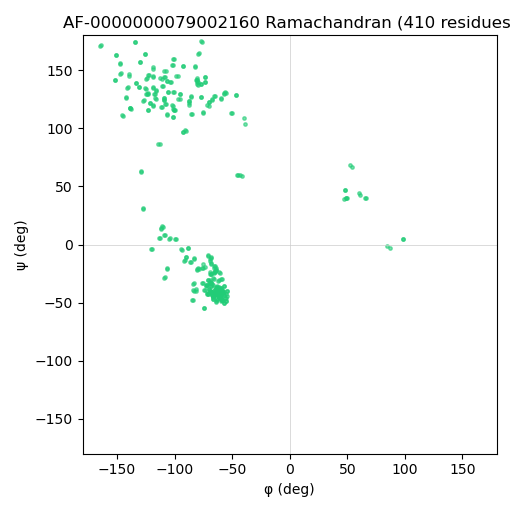GLY B O 1
ATOM 2351 N N . LEU B 1 75 ? -3.465 -4.953 3.67 1 97.88 75 LEU B N 1
ATOM 2352 C CA . LEU B 1 75 ? -4.762 -5.594 3.486 1 97.88 75 LEU B CA 1
ATOM 2353 C C . LEU B 1 75 ? -4.84 -6.898 4.273 1 97.88 75 LEU B C 1
ATOM 2355 O O . LEU B 1 75 ? -5.883 -7.219 4.844 1 97.88 75 LEU B O 1
ATOM 2359 N N . GLU B 1 76 ? -3.738 -7.625 4.301 1 97.62 76 GLU B N 1
ATOM 2360 C CA . GLU B 1 76 ? -3.701 -8.867 5.066 1 97.62 76 GLU B CA 1
ATOM 2361 C C . GLU B 1 76 ? -4 -8.617 6.543 1 97.62 76 GLU B C 1
ATOM 2363 O O . GLU B 1 76 ? -4.723 -9.383 7.176 1 97.62 76 GLU B O 1
ATOM 2368 N N . SER B 1 77 ? -3.471 -7.547 7.031 1 96.5 77 SER B N 1
ATOM 2369 C CA . SER B 1 77 ? -3.711 -7.207 8.43 1 96.5 77 SER B CA 1
ATOM 2370 C C . SER B 1 77 ? -5.195 -6.969 8.695 1 96.5 77 SER B C 1
ATOM 2372 O O . SER B 1 77 ? -5.719 -7.371 9.734 1 96.5 77 SER B O 1
ATOM 2374 N N . ILE B 1 78 ? -5.875 -6.371 7.805 1 96.62 78 ILE B N 1
ATOM 2375 C CA . ILE B 1 78 ? -7.305 -6.109 7.918 1 96.62 78 ILE B CA 1
ATOM 2376 C C . ILE B 1 78 ? -8.078 -7.426 7.859 1 96.62 78 ILE B C 1
ATOM 2378 O O . ILE B 1 78 ? -8.977 -7.66 8.672 1 96.62 78 ILE B O 1
ATOM 2382 N N . LEU B 1 79 ? -7.68 -8.289 6.934 1 97.75 79 LEU B N 1
ATOM 2383 C CA . LEU B 1 79 ? -8.391 -9.547 6.727 1 97.75 79 LEU B CA 1
ATOM 2384 C C . LEU B 1 79 ? -8.188 -10.492 7.914 1 97.75 79 LEU B C 1
ATOM 2386 O O . LEU B 1 79 ? -9.078 -11.266 8.258 1 97.75 79 LEU B O 1
ATOM 2390 N N . GLU B 1 80 ? -7.027 -10.406 8.508 1 97.25 80 GLU B N 1
ATOM 2391 C CA . GLU B 1 80 ? -6.75 -11.227 9.688 1 97.25 80 GLU B CA 1
ATOM 2392 C C . GLU B 1 80 ? -7.73 -10.922 10.812 1 97.25 80 GLU B C 1
ATOM 2394 O O . GLU B 1 80 ? -8.188 -11.828 11.508 1 97.25 80 GLU B O 1
ATOM 2399 N N . LYS B 1 81 ? -8.078 -9.68 10.93 1 95.38 81 LYS B N 1
ATOM 2400 C CA . LYS B 1 81 ? -9.023 -9.266 11.961 1 95.38 81 LYS B CA 1
ATOM 2401 C C . LYS B 1 81 ? -10.43 -9.781 11.664 1 95.38 81 LYS B C 1
ATOM 2403 O O . LYS B 1 81 ? -11.297 -9.773 12.539 1 95.38 81 LYS B O 1
ATOM 2408 N N . ARG B 1 82 ? -10.633 -10.258 10.469 1 95.44 82 ARG B N 1
ATOM 2409 C CA . ARG B 1 82 ? -11.953 -10.734 10.062 1 95.44 82 ARG B CA 1
ATOM 2410 C C . ARG B 1 82 ? -11.953 -12.25 9.883 1 95.44 82 ARG B C 1
ATOM 2412 O O . ARG B 1 82 ? -12.812 -12.797 9.188 1 95.44 82 ARG B O 1
ATOM 2419 N N . GLY B 1 83 ? -10.93 -12.961 10.406 1 95.19 83 GLY B N 1
ATOM 2420 C CA . GLY B 1 83 ? -10.945 -14.414 10.492 1 95.19 83 GLY B CA 1
ATOM 2421 C C . GLY B 1 83 ? -10.188 -15.094 9.367 1 95.19 83 GLY B C 1
ATOM 2422 O O . GLY B 1 83 ? -10.156 -16.328 9.281 1 95.19 83 GLY B O 1
ATOM 2423 N N . PHE B 1 84 ? -9.539 -14.312 8.508 1 97.69 84 PHE B N 1
ATOM 2424 C CA . PHE B 1 8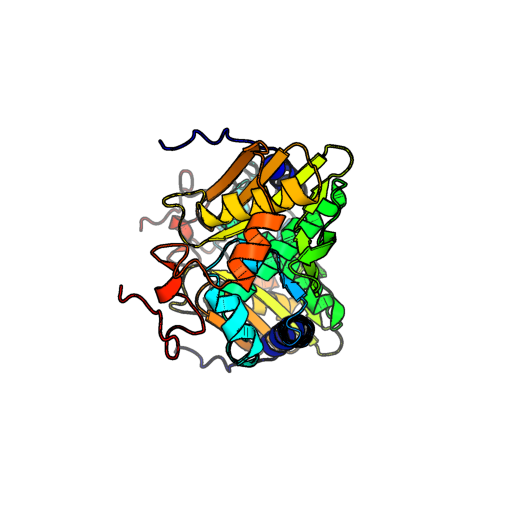4 ? -8.727 -14.914 7.457 1 97.69 84 PHE B CA 1
ATOM 2425 C C . PHE B 1 84 ? -7.359 -15.328 7.996 1 97.69 84 PHE B C 1
ATOM 2427 O O . PHE B 1 84 ? -6.781 -14.633 8.836 1 97.69 84 PHE B O 1
ATOM 2434 N N . LYS B 1 85 ? -6.895 -16.453 7.531 1 98.19 85 LYS B N 1
ATOM 2435 C CA . LYS B 1 85 ? -5.484 -16.797 7.695 1 98.19 85 LYS B CA 1
ATOM 2436 C C . LYS B 1 85 ? -4.645 -16.234 6.551 1 98.19 85 LYS B C 1
ATOM 2438 O O . LYS B 1 85 ? -4.914 -16.516 5.383 1 98.19 85 LYS B O 1
ATOM 2443 N N . THR B 1 86 ? -3.674 -15.422 6.875 1 97.75 86 THR B N 1
ATOM 2444 C CA . THR B 1 86 ? -2.895 -14.758 5.836 1 97.75 86 THR B CA 1
ATOM 2445 C C . THR B 1 86 ? -1.549 -15.453 5.645 1 97.75 86 THR B C 1
ATOM 2447 O O . THR B 1 86 ? -1.114 -16.219 6.504 1 97.75 86 THR B O 1
ATOM 2450 N N . GLU B 1 87 ? -0.95 -15.203 4.438 1 96.5 87 GLU B N 1
ATOM 2451 C CA . GLU B 1 87 ? 0.308 -15.859 4.082 1 96.5 87 GLU B CA 1
ATOM 2452 C C . GLU B 1 87 ? 0.246 -17.359 4.344 1 96.5 87 GLU B C 1
ATOM 2454 O O . GLU B 1 87 ? 1.114 -17.906 5.02 1 96.5 87 GLU B O 1
ATOM 2459 N N . TYR B 1 88 ? -0.787 -17.984 3.928 1 97.44 88 TYR B N 1
ATOM 2460 C CA . TYR B 1 88 ? -1.062 -19.391 4.207 1 97.44 88 TYR B CA 1
ATOM 2461 C C . TYR B 1 88 ? -0.177 -20.297 3.359 1 97.44 88 TYR B C 1
ATOM 2463 O O . TYR B 1 88 ? -0.303 -20.328 2.133 1 97.44 88 TYR B O 1
ATOM 2471 N N . PRO B 1 89 ? 0.736 -21.047 3.965 1 96.81 89 PRO B N 1
ATOM 2472 C CA . PRO B 1 89 ? 1.664 -21.891 3.205 1 96.81 89 PRO B CA 1
ATOM 2473 C C . PRO B 1 89 ? 0.995 -23.125 2.623 1 96.81 89 PRO B C 1
ATOM 2475 O O . PRO B 1 89 ? 0.126 -23.719 3.264 1 96.81 89 PRO B O 1
ATOM 2478 N N . VAL B 1 90 ? 1.365 -23.422 1.465 1 96.81 90 VAL B N 1
ATOM 2479 C CA . VAL B 1 90 ? 0.934 -24.641 0.792 1 96.81 90 VAL B CA 1
ATOM 2480 C C . VAL B 1 90 ? 2.152 -25.453 0.374 1 96.81 90 VAL B C 1
ATOM 2482 O O . VAL B 1 90 ? 3.105 -24.922 -0.193 1 96.81 90 VAL B O 1
ATOM 2485 N N . GLU B 1 91 ? 2.145 -26.656 0.7 1 96.94 91 GLU B N 1
ATOM 2486 C CA . GLU B 1 91 ? 3.203 -27.578 0.313 1 96.94 91 GLU B CA 1
ATOM 2487 C C . GLU B 1 91 ? 2.633 -28.953 -0.027 1 96.94 91 GLU B C 1
ATOM 2489 O O . GLU B 1 91 ? 1.867 -29.531 0.753 1 96.94 91 GLU B O 1
ATOM 2494 N N . ARG B 1 92 ? 2.945 -29.453 -1.188 1 97.06 92 ARG B N 1
ATOM 2495 C CA . ARG B 1 92 ? 2.504 -30.781 -1.644 1 97.06 92 ARG B CA 1
ATOM 2496 C C . ARG B 1 92 ? 3.627 -31.5 -2.373 1 97.06 92 ARG B C 1
ATOM 2498 O O . ARG B 1 92 ? 4.379 -30.891 -3.135 1 97.06 92 ARG B O 1
ATOM 2505 N N . LYS B 1 93 ? 3.643 -32.781 -2.225 1 97.19 93 LYS B N 1
ATOM 2506 C CA . LYS B 1 93 ? 4.641 -33.594 -2.898 1 97.19 93 LYS B CA 1
ATOM 2507 C C . LYS B 1 93 ? 4.039 -34.312 -4.098 1 97.19 93 LYS B C 1
ATOM 2509 O O . LYS B 1 93 ? 2.902 -34.781 -4.031 1 97.19 93 LYS B O 1
ATOM 2514 N N . TYR B 1 94 ? 4.785 -34.344 -5.117 1 96.56 94 TYR B N 1
ATOM 2515 C CA . TYR B 1 94 ? 4.398 -35.062 -6.328 1 96.56 94 TYR B CA 1
ATOM 2516 C C . TYR B 1 94 ? 5.523 -35.969 -6.809 1 96.56 94 TYR B C 1
ATOM 2518 O O . TYR B 1 94 ? 6.695 -35.594 -6.762 1 96.56 94 TYR B O 1
ATOM 2526 N N . LYS B 1 95 ? 5.199 -37.156 -7.176 1 95.69 95 LYS B N 1
ATOM 2527 C CA . LYS B 1 95 ? 6.16 -38.062 -7.793 1 95.69 95 LYS B CA 1
ATOM 2528 C C . LYS B 1 95 ? 5.988 -38.094 -9.312 1 95.69 95 LYS B C 1
ATOM 2530 O O . LYS B 1 95 ? 4.941 -38.5 -9.812 1 95.69 95 LYS B O 1
ATOM 2535 N N . ILE B 1 96 ? 6.977 -37.656 -9.938 1 93.88 96 ILE B N 1
ATOM 2536 C CA . ILE B 1 96 ? 6.941 -37.625 -11.391 1 93.88 96 ILE B CA 1
ATOM 2537 C C . ILE B 1 96 ? 8.164 -38.344 -11.969 1 93.88 96 ILE B C 1
ATOM 2539 O O . ILE B 1 96 ? 9.305 -37.938 -11.68 1 93.88 96 ILE B O 1
ATOM 2543 N N . LYS B 1 97 ? 7.93 -39.344 -12.828 1 90.69 97 LYS B N 1
ATOM 2544 C CA . LYS B 1 97 ? 8.977 -40.156 -13.469 1 90.69 97 LYS B CA 1
ATOM 2545 C C . LYS B 1 97 ? 10 -40.625 -12.445 1 90.69 97 LYS B C 1
ATOM 2547 O O . LYS B 1 97 ? 11.211 -40.469 -12.656 1 90.69 97 LYS B O 1
ATOM 2552 N N . GLY B 1 98 ? 9.617 -41 -11.281 1 92.38 98 GLY B N 1
ATOM 2553 C CA . GLY B 1 98 ? 10.445 -41.625 -10.258 1 92.38 98 GLY B CA 1
ATOM 2554 C C . GLY B 1 98 ? 11.148 -40.594 -9.375 1 92.38 98 GLY B C 1
ATOM 2555 O O . GLY B 1 98 ? 11.875 -40.969 -8.453 1 92.38 98 GLY B O 1
ATOM 2556 N N . LYS B 1 99 ? 11 -39.375 -9.648 1 95.44 99 LYS B N 1
ATOM 2557 C CA . LYS B 1 99 ? 11.594 -38.312 -8.844 1 95.44 99 LYS B CA 1
ATOM 2558 C C . LYS B 1 99 ? 10.531 -37.562 -8.047 1 95.44 99 LYS B C 1
ATOM 2560 O O . LYS B 1 99 ? 9.406 -37.406 -8.516 1 95.44 99 LYS B O 1
ATOM 2565 N N . GLU B 1 100 ? 10.859 -37.156 -6.867 1 97 100 GLU B N 1
ATOM 2566 C CA . GLU B 1 100 ? 9.938 -36.438 -6.008 1 97 100 GLU B CA 1
ATOM 2567 C C . GLU B 1 100 ? 10.125 -34.938 -6.141 1 97 100 GLU B C 1
ATOM 2569 O O . GLU B 1 100 ? 11.258 -34.438 -6.086 1 97 100 GLU B O 1
ATOM 2574 N N . TYR B 1 101 ? 9.086 -34.281 -6.348 1 97.38 101 TYR B N 1
ATOM 2575 C CA . TYR B 1 101 ? 9.062 -32.812 -6.414 1 97.38 101 TYR B CA 1
ATOM 2576 C C . TYR B 1 101 ? 8.172 -32.219 -5.324 1 97.38 101 TYR B C 1
ATOM 2578 O O . TYR B 1 101 ? 7.176 -32.844 -4.934 1 97.38 101 TYR B O 1
ATOM 2586 N N . VAL B 1 102 ? 8.562 -31.109 -4.805 1 97.38 102 VAL B N 1
ATOM 2587 C CA . VAL B 1 102 ? 7.766 -30.422 -3.797 1 97.38 102 VAL B CA 1
ATOM 2588 C C . VAL B 1 102 ? 7.203 -29.125 -4.383 1 97.38 102 VAL B C 1
ATOM 2590 O O . VAL B 1 102 ? 7.957 -28.266 -4.836 1 97.38 102 VAL B O 1
ATOM 2593 N N . LEU B 1 103 ? 5.91 -29.047 -4.422 1 97.75 103 LEU B N 1
ATOM 2594 C CA . LEU B 1 103 ? 5.23 -27.828 -4.82 1 97.75 103 LEU B CA 1
ATOM 2595 C C . LEU B 1 103 ? 5.02 -26.906 -3.623 1 97.75 103 LEU B C 1
ATOM 2597 O O . LEU B 1 103 ? 4.449 -27.312 -2.611 1 97.75 103 LEU B O 1
ATOM 2601 N N . LYS B 1 104 ? 5.527 -25.703 -3.752 1 97 104 LYS B N 1
ATOM 2602 C CA . LYS B 1 104 ? 5.41 -24.734 -2.66 1 97 104 LYS B CA 1
ATOM 2603 C C . LYS B 1 104 ? 4.703 -23.469 -3.123 1 97 104 LYS B C 1
ATOM 2605 O O . LYS B 1 104 ? 4.855 -23.047 -4.273 1 97 104 LYS B O 1
ATOM 2610 N N . GLY B 1 105 ? 3.938 -22.875 -2.225 1 96.31 105 GLY B N 1
ATOM 2611 C CA . GLY B 1 105 ? 3.275 -21.594 -2.465 1 96.31 105 GLY B CA 1
ATOM 2612 C C . GLY B 1 105 ? 2.773 -20.938 -1.196 1 96.31 105 GLY B C 1
ATOM 2613 O O . GLY B 1 105 ? 2.842 -21.531 -0.115 1 96.31 105 GLY B O 1
ATOM 2614 N N . ARG B 1 106 ? 2.348 -19.734 -1.354 1 96 106 ARG B N 1
ATOM 2615 C CA . ARG B 1 106 ? 1.772 -18.969 -0.25 1 96 106 ARG B CA 1
ATOM 2616 C C . ARG B 1 106 ? 0.545 -18.188 -0.706 1 96 106 ARG B C 1
ATOM 2618 O O . ARG B 1 106 ? 0.643 -17.312 -1.572 1 96 106 ARG B O 1
ATOM 2625 N N . VAL B 1 107 ? -0.552 -18.531 -0.119 1 97.69 107 VAL B N 1
ATOM 2626 C CA . VAL B 1 107 ? -1.802 -17.844 -0.415 1 97.69 107 VAL B CA 1
ATOM 2627 C C . VAL B 1 107 ? -1.863 -16.531 0.364 1 97.69 107 VAL B C 1
ATOM 2629 O O . VAL B 1 107 ? -1.509 -16.484 1.545 1 97.69 107 VAL B O 1
ATOM 2632 N N . ASP B 1 108 ? -2.348 -15.484 -0.229 1 97.94 108 ASP B N 1
ATOM 2633 C CA . ASP B 1 108 ? -2.404 -14.188 0.448 1 97.94 108 ASP B CA 1
ATOM 2634 C C . ASP B 1 108 ? -3.334 -14.242 1.657 1 97.94 108 ASP B C 1
ATOM 2636 O O . ASP B 1 108 ? -2.955 -13.836 2.758 1 97.94 108 ASP B O 1
ATOM 2640 N N . ALA B 1 109 ? -4.535 -14.766 1.457 1 98.56 109 ALA B N 1
ATOM 2641 C CA . ALA B 1 109 ? -5.484 -14.953 2.549 1 98.56 109 ALA B CA 1
ATOM 2642 C C . ALA B 1 109 ? -6.422 -16.125 2.268 1 98.56 109 ALA B C 1
ATOM 2644 O O . ALA B 1 109 ? -6.805 -16.359 1.119 1 98.56 109 ALA B O 1
ATOM 2645 N N . TYR B 1 110 ? -6.719 -16.875 3.318 1 98.5 110 TYR B N 1
ATOM 2646 C CA . TYR B 1 110 ? -7.582 -18.047 3.201 1 98.5 110 TYR B CA 1
ATOM 2647 C C . TYR B 1 110 ? -8.562 -18.109 4.367 1 98.5 110 TYR B C 1
ATOM 2649 O O . TYR B 1 110 ? -8.148 -18.094 5.531 1 98.5 110 TYR B O 1
ATOM 2657 N N . ASN B 1 111 ? -9.844 -18.016 4.062 1 97.56 111 ASN B N 1
ATOM 2658 C CA . ASN B 1 111 ? -10.867 -18.328 5.059 1 97.56 111 ASN B CA 1
ATOM 2659 C C . ASN B 1 111 ? -11.258 -19.797 5.016 1 97.56 111 ASN B C 1
ATOM 2661 O O . ASN B 1 111 ? -12.078 -20.203 4.188 1 97.56 111 ASN B O 1
ATOM 2665 N N . GLU B 1 112 ? -10.734 -20.547 5.828 1 95.25 112 GLU B N 1
ATOM 2666 C CA . GLU B 1 112 ? -10.898 -21.984 5.816 1 95.25 112 GLU B CA 1
ATOM 2667 C C . GLU B 1 112 ? -12.352 -22.391 6.066 1 95.25 112 GLU B C 1
ATOM 2669 O O . GLU B 1 112 ? -12.852 -23.328 5.465 1 95.25 112 GLU B O 1
ATOM 2674 N N . GLU B 1 113 ? -13.008 -21.688 6.98 1 95 113 GLU B N 1
ATOM 2675 C CA . GLU B 1 113 ? -14.391 -21.984 7.32 1 95 113 GLU B CA 1
ATOM 2676 C C . GLU B 1 113 ? -15.312 -21.797 6.117 1 95 113 GLU B C 1
ATOM 2678 O O . GLU B 1 113 ? -16.172 -22.641 5.852 1 95 113 GLU B O 1
ATOM 2683 N N . LYS B 1 114 ? -15.078 -20.797 5.375 1 93.88 114 LYS B N 1
ATOM 2684 C CA . LYS B 1 114 ? -15.914 -20.484 4.227 1 93.88 114 LYS B CA 1
ATOM 2685 C C . LYS B 1 114 ? -15.383 -21.141 2.957 1 93.88 114 LYS B C 1
ATOM 2687 O O . LYS B 1 114 ? -16.078 -21.203 1.945 1 93.88 114 LYS B O 1
ATOM 2692 N N . GLY B 1 115 ? -14.125 -21.625 3.006 1 95.44 115 GLY B N 1
ATOM 2693 C CA . GLY B 1 115 ? -13.469 -22.188 1.832 1 95.44 115 GLY B CA 1
ATOM 2694 C C . GLY B 1 115 ? -13.211 -21.156 0.75 1 95.44 115 GLY B C 1
ATOM 2695 O O . GLY B 1 115 ? -13.461 -21.406 -0.43 1 95.44 115 GLY B O 1
ATOM 2696 N N . VAL B 1 116 ? -12.812 -19.953 1.159 1 96.81 116 VAL B N 1
ATOM 2697 C CA . VAL B 1 116 ? -12.594 -18.859 0.216 1 96.81 116 VAL B CA 1
ATOM 2698 C C . VAL B 1 116 ? -11.125 -18.438 0.226 1 96.81 116 VAL B C 1
ATOM 2700 O O . VAL B 1 116 ? -10.562 -18.141 1.283 1 96.81 116 VAL B O 1
ATOM 2703 N N . VAL B 1 117 ? -10.516 -18.453 -0.95 1 98.25 117 VAL B N 1
ATOM 2704 C CA . VAL B 1 117 ? -9.133 -18 -1.125 1 98.25 117 VAL B CA 1
ATOM 2705 C C . VAL B 1 117 ? -9.109 -16.594 -1.702 1 98.25 117 VAL B C 1
ATOM 2707 O O . VAL B 1 117 ? -9.812 -16.297 -2.674 1 98.25 117 VAL B O 1
ATOM 2710 N N . VAL B 1 118 ? -8.359 -15.734 -1.117 1 98.38 118 VAL B N 1
ATOM 2711 C CA . VAL B 1 118 ? -8.258 -14.359 -1.593 1 98.38 118 VAL B CA 1
ATOM 2712 C C . VAL B 1 118 ? -6.891 -14.125 -2.227 1 98.38 118 VAL B C 1
ATOM 2714 O O . VAL B 1 118 ? -5.863 -14.469 -1.642 1 98.38 118 VAL B O 1
ATOM 2717 N N . GLU B 1 119 ? -6.855 -13.664 -3.396 1 98.19 119 GLU B N 1
ATOM 2718 C CA . GLU B 1 119 ? -5.656 -13.219 -4.102 1 98.19 119 GLU B CA 1
ATOM 2719 C C . GLU B 1 119 ? -5.645 -11.703 -4.262 1 98.19 119 GLU B C 1
ATOM 2721 O O . GLU B 1 119 ? -6.578 -11.125 -4.812 1 98.19 119 GLU B O 1
ATOM 2726 N N . ILE B 1 120 ? -4.578 -11.062 -3.793 1 98.25 120 ILE B N 1
ATOM 2727 C CA . ILE B 1 120 ? -4.473 -9.609 -3.795 1 98.25 120 ILE B CA 1
ATOM 2728 C C . ILE B 1 120 ? -3.496 -9.172 -4.883 1 98.25 120 ILE B C 1
ATOM 2730 O O . ILE B 1 120 ? -2.383 -9.688 -4.98 1 98.25 120 ILE B O 1
ATOM 2734 N N . LYS B 1 121 ? -3.898 -8.227 -5.676 1 97.44 121 LYS B N 1
ATOM 2735 C CA . LYS B 1 121 ? -3.041 -7.668 -6.719 1 97.44 121 LYS B CA 1
ATOM 2736 C C . LYS B 1 121 ? -3.09 -6.141 -6.715 1 97.44 121 LYS B C 1
ATOM 2738 O O . LYS B 1 121 ? -4.152 -5.551 -6.512 1 97.44 121 LYS B O 1
ATOM 2743 N N . THR B 1 122 ? -1.952 -5.582 -6.895 1 94.69 122 THR B N 1
ATOM 2744 C CA . THR B 1 122 ? -1.828 -4.152 -7.16 1 94.69 122 THR B CA 1
ATOM 2745 C C . THR B 1 122 ? -1.472 -3.904 -8.625 1 94.69 122 THR B C 1
ATOM 2747 O O . THR B 1 122 ? -0.797 -4.723 -9.25 1 94.69 122 THR B O 1
ATOM 2750 N N . SER B 1 123 ? -2.074 -2.844 -9.211 1 89.62 123 SER B N 1
ATOM 2751 C CA . SER B 1 123 ? -1.794 -2.51 -10.609 1 89.62 123 SER B CA 1
ATOM 2752 C C . SER B 1 123 ? -1.876 -1.006 -10.844 1 89.62 123 SER B C 1
ATOM 2754 O O . SER B 1 123 ? -2.59 -0.298 -10.133 1 89.62 123 SER B O 1
ATOM 2756 N N . ARG B 1 124 ? -1.159 -0.569 -11.891 1 84.44 124 ARG B N 1
ATOM 2757 C CA . ARG B 1 124 ? -1.232 0.827 -12.312 1 84.44 124 ARG B CA 1
ATOM 2758 C C . ARG B 1 124 ? -2.439 1.066 -13.211 1 84.44 124 ARG B C 1
ATOM 2760 O O . ARG B 1 124 ? -3.033 2.146 -13.188 1 84.44 124 ARG B O 1
ATOM 2767 N N . SER B 1 125 ? -2.709 0.045 -13.938 1 82 125 SER B N 1
ATOM 2768 C CA . SER B 1 125 ? -3.77 0.166 -14.93 1 82 125 SER B CA 1
ATOM 2769 C C . SER B 1 125 ? -5 -0.642 -14.531 1 82 125 SER B C 1
ATOM 2771 O O . SER B 1 125 ? -4.883 -1.671 -13.859 1 82 125 SER B O 1
ATOM 2773 N N . THR B 1 126 ? -6.172 -0.146 -14.938 1 84.38 126 THR B N 1
ATOM 2774 C CA . THR B 1 126 ? -7.426 -0.851 -14.711 1 84.38 126 THR B CA 1
ATOM 2775 C C . THR B 1 126 ? -7.926 -1.501 -16 1 84.38 126 THR B C 1
ATOM 2777 O O . THR B 1 126 ? -9.016 -2.078 -16.031 1 84.38 126 THR B O 1
ATOM 2780 N N . GLN B 1 127 ? -7.141 -1.396 -16.938 1 84.69 127 GLN B N 1
ATOM 2781 C CA . GLN B 1 127 ? -7.586 -1.904 -18.234 1 84.69 127 GLN B CA 1
ATOM 2782 C C . GLN B 1 127 ? -7.434 -3.422 -18.312 1 84.69 127 GLN B C 1
ATOM 2784 O O . GLN B 1 127 ? -6.434 -3.975 -17.844 1 84.69 127 GLN B O 1
ATOM 2789 N N . ASN B 1 128 ? -8.43 -4.082 -18.859 1 88.38 128 ASN B N 1
ATOM 2790 C CA . ASN B 1 128 ? -8.422 -5.508 -19.172 1 88.38 128 ASN B CA 1
ATOM 2791 C C . ASN B 1 128 ? -8.234 -6.352 -17.922 1 88.38 128 ASN B C 1
ATOM 2793 O O . ASN B 1 128 ? -7.398 -7.258 -17.891 1 88.38 128 ASN B O 1
ATOM 2797 N N . LEU B 1 129 ? -8.914 -5.973 -16.875 1 90.25 129 LEU B N 1
ATOM 2798 C CA . LEU B 1 129 ? -8.938 -6.758 -15.648 1 90.25 129 LEU B CA 1
ATOM 2799 C C . LEU B 1 129 ? -10.18 -7.645 -15.586 1 90.25 129 LEU B C 1
ATOM 2801 O O . LEU B 1 129 ? -11.242 -7.262 -16.078 1 90.25 129 LEU B O 1
ATOM 2805 N N . PRO B 1 130 ? -10.055 -8.852 -15.016 1 94.5 130 PRO B N 1
ATOM 2806 C CA . PRO B 1 130 ? -8.836 -9.391 -14.398 1 94.5 130 PRO B CA 1
ATOM 2807 C C . PRO B 1 130 ? -7.875 -9.992 -15.422 1 94.5 130 PRO B C 1
ATOM 2809 O O . PRO B 1 130 ? -8.312 -10.453 -16.484 1 94.5 130 PRO B O 1
ATOM 2812 N N . ARG B 1 131 ? -6.668 -10.023 -15.164 1 94.81 131 ARG B N 1
ATOM 2813 C CA . ARG B 1 131 ? -5.676 -10.641 -16.031 1 94.81 131 ARG B CA 1
ATOM 2814 C C . ARG B 1 131 ? -5.762 -12.164 -15.969 1 94.81 131 ARG B C 1
ATOM 2816 O O . ARG B 1 131 ? -5.949 -12.734 -14.891 1 94.81 131 ARG B O 1
ATOM 2823 N N . GLU B 1 132 ? -5.543 -12.758 -17.047 1 94.94 132 GLU B N 1
ATOM 2824 C CA .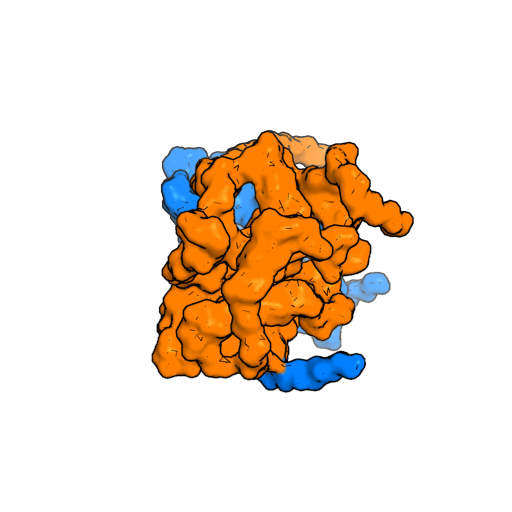 GLU B 1 132 ? -5.723 -14.203 -17.156 1 94.94 132 GLU B CA 1
ATOM 2825 C C . GLU B 1 132 ? -4.75 -14.953 -16.25 1 94.94 132 GLU B C 1
ATOM 2827 O O . GLU B 1 132 ? -5.125 -15.938 -15.609 1 94.94 132 GLU B O 1
ATOM 2832 N N . HIS B 1 133 ? -3.533 -14.508 -16.234 1 95.88 133 HIS B N 1
ATOM 2833 C CA . HIS B 1 133 ? -2.535 -15.227 -15.445 1 95.88 133 HIS B CA 1
ATOM 2834 C C . HIS B 1 133 ? -2.816 -15.094 -13.953 1 95.88 133 HIS B C 1
ATOM 2836 O O . HIS B 1 133 ? -2.453 -15.969 -13.172 1 95.88 133 HIS B O 1
ATOM 2842 N N . HIS B 1 134 ? -3.508 -14.008 -13.5 1 97 134 HIS B N 1
ATOM 2843 C CA . HIS B 1 134 ? -3.916 -13.883 -12.102 1 97 134 HIS B CA 1
ATOM 2844 C C . HIS B 1 134 ? -5.035 -14.859 -11.766 1 97 134 HIS B C 1
ATOM 2846 O O . HIS B 1 134 ? -5.023 -15.484 -10.703 1 97 134 HIS B O 1
ATOM 2852 N N . VAL B 1 135 ? -5.957 -14.953 -12.656 1 97.06 135 VAL B N 1
ATOM 2853 C CA . VAL B 1 135 ? -7.059 -15.898 -12.484 1 97.06 135 VAL B CA 1
ATOM 2854 C C . VAL B 1 135 ? -6.516 -17.328 -12.422 1 97.06 135 VAL B C 1
ATOM 2856 O O . VAL B 1 135 ? -6.922 -18.109 -11.562 1 97.06 135 VAL B O 1
ATOM 2859 N N . TYR B 1 136 ? -5.621 -17.609 -13.32 1 97.38 136 TYR B N 1
ATOM 2860 C CA . TYR B 1 136 ? -5.039 -18.938 -13.383 1 97.38 136 TYR B CA 1
ATOM 2861 C C . TYR B 1 136 ? -4.301 -19.281 -12.086 1 97.38 136 TYR B C 1
ATOM 2863 O O . TYR B 1 136 ? -4.402 -20.391 -11.578 1 97.38 136 TYR B O 1
ATOM 2871 N N . GLN B 1 137 ? -3.582 -18.344 -11.586 1 97.62 137 GLN B N 1
ATOM 2872 C CA . GLN B 1 137 ? -2.889 -18.547 -10.312 1 97.62 137 GLN B CA 1
ATOM 2873 C C . GLN B 1 137 ? -3.875 -18.875 -9.195 1 97.62 137 GLN B C 1
ATOM 2875 O O . GLN B 1 137 ? -3.67 -19.812 -8.43 1 97.62 137 GLN B O 1
ATOM 2880 N N . LEU B 1 138 ? -4.914 -18.109 -9.117 1 98.06 138 LEU B N 1
ATOM 2881 C CA . LEU B 1 138 ? -5.945 -18.344 -8.117 1 98.06 138 LEU B CA 1
ATOM 2882 C C . LEU B 1 138 ? -6.562 -19.734 -8.297 1 98.06 138 LEU B C 1
ATOM 2884 O O . LEU B 1 138 ? -6.773 -20.453 -7.32 1 98.06 138 LEU B O 1
ATOM 2888 N N . GLN B 1 139 ? -6.758 -20.141 -9.508 1 97.69 139 GLN B N 1
ATOM 2889 C CA . GLN B 1 139 ? -7.312 -21.453 -9.797 1 97.69 139 GLN B CA 1
ATOM 2890 C C . GLN B 1 139 ? -6.402 -22.562 -9.281 1 97.69 139 GLN B C 1
ATOM 2892 O O . GLN B 1 139 ? -6.879 -23.562 -8.719 1 97.69 139 GLN B O 1
ATOM 2897 N N . VAL B 1 140 ? -5.145 -22.375 -9.484 1 97.88 140 VAL B N 1
ATOM 2898 C CA . VAL B 1 140 ? -4.195 -23.375 -9.016 1 97.88 140 VAL B CA 1
ATOM 2899 C C . VAL B 1 140 ? -4.305 -23.531 -7.504 1 97.88 140 VAL B C 1
ATOM 2901 O O . VAL B 1 140 ? -4.398 -24.641 -6.988 1 97.88 140 VAL B O 1
ATOM 2904 N N . TYR B 1 141 ? -4.391 -22.422 -6.809 1 98.25 141 TYR B N 1
ATOM 2905 C CA . TYR B 1 141 ? -4.516 -22.469 -5.355 1 98.25 141 TYR B CA 1
ATOM 2906 C C . TYR B 1 141 ? -5.824 -23.125 -4.945 1 98.25 141 TYR B C 1
ATOM 2908 O O . TYR B 1 141 ? -5.855 -23.906 -3.99 1 98.25 141 TYR B O 1
ATOM 2916 N N . LEU B 1 142 ? -6.879 -22.781 -5.645 1 98 142 LEU B N 1
ATOM 2917 C CA . LEU B 1 142 ? -8.172 -23.375 -5.328 1 98 142 LEU B CA 1
ATOM 2918 C C . LEU B 1 142 ? -8.117 -24.891 -5.438 1 98 142 LEU B C 1
ATOM 2920 O O . LEU B 1 142 ? -8.68 -25.609 -4.602 1 98 142 LEU B O 1
ATOM 2924 N N . ASN B 1 143 ? -7.434 -25.391 -6.43 1 97.44 143 ASN B N 1
ATOM 2925 C CA . ASN B 1 143 ? -7.34 -26.828 -6.648 1 97.44 143 ASN B CA 1
ATOM 2926 C C . ASN B 1 143 ? -6.414 -27.5 -5.629 1 97.44 143 ASN B C 1
ATOM 2928 O O . ASN B 1 143 ? -6.699 -28.594 -5.156 1 97.44 143 ASN B O 1
ATOM 2932 N N . ILE B 1 144 ? -5.328 -26.812 -5.312 1 96.94 144 ILE B N 1
ATOM 2933 C CA . ILE B 1 144 ? -4.398 -27.359 -4.332 1 96.94 144 ILE B CA 1
ATOM 2934 C C . ILE B 1 144 ? -5.094 -27.484 -2.979 1 96.94 144 ILE B C 1
ATOM 2936 O O . ILE B 1 144 ? -4.957 -28.5 -2.293 1 96.94 144 ILE B O 1
ATOM 2940 N N . LEU B 1 145 ? -5.938 -26.469 -2.602 1 96.94 145 LEU B N 1
ATOM 2941 C CA . LEU B 1 145 ? -6.543 -26.406 -1.277 1 96.94 145 LEU B CA 1
ATOM 2942 C C . LEU B 1 145 ? -7.922 -27.047 -1.277 1 96.94 145 LEU B C 1
ATOM 2944 O O . LEU B 1 145 ? -8.547 -27.203 -0.223 1 96.94 145 LEU B O 1
ATOM 2948 N N . ASN B 1 146 ? -8.375 -27.453 -2.418 1 95.94 146 ASN B N 1
ATOM 2949 C CA . ASN B 1 146 ? -9.75 -27.922 -2.578 1 95.94 146 ASN B CA 1
ATOM 2950 C C . ASN B 1 146 ? -10.75 -26.938 -1.979 1 95.94 146 ASN B C 1
ATOM 2952 O O . ASN B 1 146 ? -11.633 -27.328 -1.214 1 95.94 146 ASN B O 1
ATOM 2956 N N . ALA B 1 147 ? -10.5 -25.688 -2.164 1 96.69 147 ALA B N 1
ATOM 2957 C CA . ALA B 1 147 ? -11.398 -24.625 -1.717 1 96.69 147 ALA B CA 1
ATOM 2958 C C . ALA B 1 147 ? -12.578 -24.469 -2.674 1 96.69 147 ALA B C 1
ATOM 2960 O O . ALA B 1 147 ? -12.531 -24.953 -3.809 1 96.69 147 ALA B O 1
ATOM 2961 N N . ASN B 1 148 ? -13.586 -23.781 -2.215 1 93.75 148 ASN B N 1
ATOM 2962 C CA . ASN B 1 148 ? -14.828 -23.672 -2.977 1 93.75 148 ASN B CA 1
ATOM 2963 C C . ASN B 1 148 ? -14.75 -22.531 -4 1 93.75 148 ASN B C 1
ATOM 2965 O O . ASN B 1 148 ? -15.172 -22.703 -5.148 1 93.75 148 ASN B O 1
ATOM 2969 N N . SER B 1 149 ? -14.305 -21.438 -3.543 1 96.06 149 SER B N 1
ATOM 2970 C CA . SER B 1 149 ? -14.258 -20.25 -4.402 1 96.06 149 SER B CA 1
ATOM 2971 C C . SER B 1 149 ? -13.125 -19.312 -4.004 1 96.06 149 SER B C 1
ATOM 2973 O O . SER B 1 149 ? -12.492 -19.5 -2.963 1 96.06 149 SER B O 1
ATOM 2975 N N . GLY B 1 150 ? -12.852 -18.453 -4.949 1 97.44 150 GLY B N 1
ATOM 2976 C CA . GLY B 1 150 ? -11.797 -17.469 -4.703 1 97.44 150 GLY B CA 1
ATOM 2977 C C . GLY B 1 150 ? -12.219 -16.047 -5.008 1 97.44 150 GLY B C 1
ATOM 2978 O O . GLY B 1 150 ? -13.219 -15.828 -5.699 1 97.44 150 GLY B O 1
ATOM 2979 N N . ILE B 1 151 ? -11.578 -15.148 -4.434 1 97.62 151 ILE B N 1
ATOM 2980 C CA . ILE B 1 151 ? -11.773 -13.727 -4.707 1 97.62 151 ILE B CA 1
ATOM 2981 C C . ILE B 1 151 ? -10.453 -13.109 -5.172 1 97.62 151 ILE B C 1
ATOM 2983 O O . ILE B 1 151 ? -9.422 -13.266 -4.512 1 97.62 151 ILE B O 1
ATOM 2987 N N . LEU B 1 152 ? -10.461 -12.57 -6.281 1 97.56 152 LEU B N 1
ATOM 2988 C CA . LEU B 1 152 ? -9.352 -11.789 -6.809 1 97.56 152 LEU B CA 1
ATOM 2989 C C . LEU B 1 152 ? -9.625 -10.289 -6.652 1 97.56 152 LEU B C 1
ATOM 2991 O O . LEU B 1 152 ? -10.562 -9.766 -7.246 1 97.56 152 LEU B O 1
ATOM 2995 N N . ILE B 1 153 ? -8.82 -9.641 -5.863 1 97.19 153 ILE B N 1
ATOM 2996 C CA . ILE B 1 153 ? -9.062 -8.219 -5.609 1 97.19 153 ILE B CA 1
ATOM 2997 C C . ILE B 1 153 ? -7.891 -7.398 -6.152 1 97.19 153 ILE B C 1
ATOM 2999 O O . ILE B 1 153 ? -6.727 -7.746 -5.938 1 97.19 153 ILE B O 1
ATOM 3003 N N . TYR B 1 154 ? -8.203 -6.32 -6.887 1 96.44 154 TYR B N 1
ATOM 3004 C CA . TYR B 1 154 ? -7.227 -5.367 -7.406 1 96.44 154 TYR B CA 1
ATOM 3005 C C . TYR B 1 154 ? -7.312 -4.039 -6.664 1 96.44 154 TYR B C 1
ATOM 3007 O O . TYR B 1 154 ? -8.375 -3.41 -6.625 1 96.44 154 TYR B O 1
ATOM 3015 N N . ILE B 1 155 ? -6.219 -3.693 -6.078 1 95.94 155 ILE B N 1
ATOM 3016 C CA . ILE B 1 155 ? -6.09 -2.371 -5.477 1 95.94 155 ILE B CA 1
ATOM 3017 C C . ILE B 1 155 ? -5.289 -1.459 -6.402 1 95.94 155 ILE B C 1
ATOM 3019 O O . ILE B 1 155 ? -4.09 -1.668 -6.609 1 95.94 155 ILE B O 1
ATOM 3023 N N . THR B 1 156 ? -5.957 -0.463 -7.008 1 93.19 156 THR B N 1
ATOM 3024 C CA . THR B 1 156 ? -5.324 0.5 -7.902 1 93.19 156 THR B CA 1
ATOM 3025 C C . THR B 1 156 ? -5.602 1.928 -7.441 1 93.19 156 THR B C 1
ATOM 3027 O O . THR B 1 156 ? -6.488 2.158 -6.617 1 93.19 156 THR B O 1
ATOM 3030 N N . PRO B 1 157 ? -4.852 2.863 -7.938 1 90.38 157 PRO B N 1
ATOM 3031 C CA . PRO B 1 157 ? -5.098 4.25 -7.543 1 90.38 157 PRO B CA 1
ATOM 3032 C C . PRO B 1 157 ? -6.469 4.758 -7.98 1 90.38 157 PRO B C 1
ATOM 3034 O O . PRO B 1 157 ? -7.031 5.656 -7.352 1 90.38 157 PRO B O 1
ATOM 3037 N N . ASP B 1 158 ? -7.074 4.133 -8.984 1 91.88 158 ASP B N 1
ATOM 3038 C CA . ASP B 1 158 ? -8.289 4.691 -9.57 1 91.88 158 ASP B CA 1
ATOM 3039 C C . ASP B 1 158 ? -9.508 3.854 -9.203 1 91.88 158 ASP B C 1
ATOM 3041 O O . ASP B 1 158 ? -10.633 4.363 -9.18 1 91.88 158 ASP B O 1
ATOM 3045 N N . ARG B 1 159 ? -9.266 2.547 -8.984 1 92.88 159 ARG B N 1
ATOM 3046 C CA . ARG B 1 159 ? -10.398 1.651 -8.773 1 92.88 159 ARG B CA 1
ATOM 3047 C C . ARG B 1 159 ? -10.039 0.538 -7.797 1 92.88 159 ARG B C 1
ATOM 3049 O O . ARG B 1 159 ? -8.883 0.13 -7.711 1 92.88 159 ARG B O 1
ATOM 3056 N N . LEU B 1 160 ? -10.953 0.104 -7.062 1 93.94 160 LEU B N 1
ATOM 3057 C CA . LEU B 1 160 ? -10.945 -1.151 -6.316 1 93.94 160 LEU B CA 1
ATOM 3058 C C . LEU B 1 160 ? -11.883 -2.17 -6.965 1 93.94 160 LEU B C 1
ATOM 3060 O O . LEU B 1 160 ? -13.102 -1.982 -6.977 1 93.94 160 LEU B O 1
ATOM 3064 N N . LEU B 1 161 ? -11.289 -3.207 -7.516 1 93.94 161 LEU B N 1
ATOM 3065 C CA . LEU B 1 161 ? -12.086 -4.176 -8.25 1 93.94 161 LEU B CA 1
ATOM 3066 C C . LEU B 1 161 ? -11.992 -5.559 -7.617 1 93.94 161 LEU B C 1
ATOM 3068 O O . LEU B 1 161 ? -10.906 -5.98 -7.195 1 93.94 161 LEU B O 1
ATOM 3072 N N . GLU B 1 162 ? -13.086 -6.145 -7.508 1 95.19 162 GLU B N 1
ATOM 3073 C CA . GLU B 1 162 ? -13.156 -7.492 -6.945 1 95.19 162 GLU B CA 1
ATOM 3074 C C . GLU B 1 162 ? -13.867 -8.453 -7.895 1 95.19 162 GLU B C 1
ATOM 3076 O O . GLU B 1 162 ? -14.906 -8.117 -8.461 1 95.19 162 GLU B O 1
ATOM 3081 N N . PHE B 1 163 ? -13.289 -9.609 -8.07 1 95.12 163 PHE B N 1
ATOM 3082 C CA . PHE B 1 163 ? -13.852 -10.641 -8.938 1 95.12 163 PHE B CA 1
ATOM 3083 C C . PHE B 1 163 ? -14.039 -11.945 -8.172 1 95.12 163 PHE B C 1
ATOM 3085 O O . PHE B 1 163 ? -13.141 -12.391 -7.465 1 95.12 163 PHE B O 1
ATOM 3092 N N . TYR B 1 164 ? -15.195 -12.461 -8.289 1 95.62 164 TYR B N 1
ATOM 3093 C CA . TYR B 1 164 ? -15.469 -13.781 -7.754 1 95.62 164 TYR B CA 1
ATOM 3094 C C . TYR B 1 164 ? -15.094 -14.867 -8.758 1 95.62 164 TYR B C 1
ATOM 3096 O O . TYR B 1 164 ? -15.523 -14.828 -9.914 1 95.62 164 TYR B O 1
ATOM 3104 N N . ILE B 1 165 ? -14.32 -15.812 -8.32 1 95.94 165 ILE B N 1
ATOM 3105 C CA . ILE B 1 165 ? -13.836 -16.875 -9.203 1 95.94 165 ILE B CA 1
ATOM 3106 C C . ILE B 1 165 ? -14.328 -18.219 -8.695 1 95.94 165 ILE B C 1
ATOM 3108 O O . ILE B 1 165 ? -14.008 -18.625 -7.582 1 95.94 165 ILE B O 1
ATOM 3112 N N . ARG B 1 166 ? -15.062 -18.859 -9.523 1 95.12 166 ARG B N 1
ATOM 3113 C CA . ARG B 1 166 ? -15.469 -20.234 -9.211 1 95.12 166 ARG B CA 1
ATOM 3114 C C . ARG B 1 166 ? -14.352 -21.219 -9.547 1 95.12 166 ARG B C 1
ATOM 3116 O O . ARG B 1 166 ? -13.672 -21.078 -10.562 1 95.12 166 ARG B O 1
ATOM 3123 N N . LYS B 1 167 ? -14.281 -22.172 -8.703 1 96.38 167 LYS B N 1
ATOM 3124 C CA . LYS B 1 167 ? -13.242 -23.188 -8.922 1 96.38 167 LYS B CA 1
ATOM 3125 C C . LYS B 1 167 ? -13.516 -23.984 -10.195 1 96.38 167 LYS B C 1
ATOM 3127 O O . LYS B 1 167 ? -14.633 -24.469 -10.398 1 96.38 167 LYS B O 1
ATOM 3132 N N . GLU B 1 168 ? -12.578 -24.062 -11 1 96.12 168 GLU B N 1
ATOM 3133 C CA . GLU B 1 168 ? -12.539 -24.953 -12.148 1 96.12 168 GLU B CA 1
ATOM 3134 C C . GLU B 1 168 ? -11.469 -26.031 -11.969 1 96.12 168 GLU B C 1
ATOM 3136 O O . GLU B 1 168 ? -10.391 -25.75 -11.43 1 96.12 168 GLU B O 1
ATOM 3141 N N . LYS B 1 169 ? -11.781 -27.156 -12.414 1 95.81 169 LYS B N 1
ATOM 3142 C CA . LYS B 1 169 ? -10.836 -28.25 -12.234 1 95.81 169 LYS B CA 1
ATOM 3143 C C . LYS B 1 169 ? -9.57 -28.031 -13.055 1 95.81 169 LYS B C 1
ATOM 3145 O O . LYS B 1 169 ? -9.648 -27.781 -14.266 1 95.81 169 LYS B O 1
ATOM 3150 N N . ILE B 1 170 ? -8.477 -28.062 -12.438 1 95.44 170 ILE B N 1
ATOM 3151 C CA . ILE B 1 170 ? -7.168 -28.031 -13.078 1 95.44 170 ILE B CA 1
ATOM 3152 C C . ILE B 1 170 ? -6.336 -29.234 -12.625 1 95.44 170 ILE B C 1
ATOM 3154 O O . ILE B 1 170 ? -6.402 -29.641 -11.469 1 95.44 170 ILE B O 1
ATOM 3158 N N . ASP B 1 171 ? -5.578 -29.781 -13.523 1 96.06 171 ASP B N 1
ATOM 3159 C CA . ASP B 1 171 ? -4.668 -30.891 -13.211 1 96.06 171 ASP B CA 1
ATOM 3160 C C . ASP B 1 171 ? -3.279 -30.359 -12.852 1 96.06 171 ASP B C 1
ATOM 3162 O O . ASP B 1 171 ? -2.414 -30.234 -13.719 1 96.06 171 ASP B O 1
ATOM 3166 N N . VAL B 1 172 ? -3.006 -30.219 -11.602 1 96.56 172 VAL B N 1
ATOM 3167 C CA . VAL B 1 172 ? -1.769 -29.625 -11.102 1 96.56 172 VAL B CA 1
ATOM 3168 C C . VAL B 1 172 ? -0.585 -30.516 -11.469 1 96.56 172 VAL B C 1
ATOM 3170 O O . VAL B 1 172 ? 0.479 -30.016 -11.844 1 96.56 172 VAL B O 1
ATOM 3173 N N . GLU B 1 173 ? -0.767 -31.781 -11.383 1 96.12 173 GLU B N 1
ATOM 3174 C CA . GLU B 1 173 ? 0.305 -32.719 -11.727 1 96.12 173 GLU B CA 1
ATOM 3175 C C . GLU B 1 173 ? 0.732 -32.562 -13.18 1 96.12 173 GLU B C 1
ATOM 3177 O O . GLU B 1 173 ? 1.925 -32.594 -13.492 1 96.12 173 GLU B O 1
ATOM 3182 N N . SER B 1 174 ? -0.255 -32.438 -13.984 1 96.5 174 SER B N 1
ATOM 3183 C CA . SER B 1 174 ? 0.046 -32.219 -15.398 1 96.5 174 SER B CA 1
ATOM 3184 C C . SER B 1 174 ? 0.834 -30.938 -15.609 1 96.5 174 SER B C 1
ATOM 3186 O O . SER B 1 174 ? 1.729 -30.891 -16.453 1 96.5 174 SER B O 1
ATOM 3188 N N . LEU B 1 175 ? 0.506 -29.922 -14.891 1 97.12 175 LEU B N 1
ATOM 3189 C CA . LEU B 1 175 ? 1.23 -28.656 -14.992 1 97.12 175 LEU B CA 1
ATOM 3190 C C . LEU B 1 175 ? 2.682 -28.828 -14.555 1 97.12 175 LEU B C 1
ATOM 3192 O O . LEU B 1 175 ? 3.592 -28.281 -15.188 1 97.12 175 LEU B O 1
ATOM 3196 N N . ILE B 1 176 ? 2.9 -29.562 -13.5 1 97.5 176 ILE B N 1
ATOM 3197 C CA . ILE B 1 176 ? 4.246 -29.828 -13.008 1 97.5 176 ILE B CA 1
ATOM 3198 C C . ILE B 1 176 ? 5.047 -30.578 -14.062 1 97.5 176 ILE B C 1
ATOM 3200 O O . ILE B 1 176 ? 6.207 -30.25 -14.328 1 97.5 176 ILE B O 1
ATOM 3204 N N . LYS B 1 177 ? 4.402 -31.531 -14.688 1 96.94 177 LYS B N 1
ATOM 3205 C CA . LYS B 1 177 ? 5.055 -32.312 -15.742 1 96.94 177 LYS B CA 1
ATOM 3206 C C . LYS B 1 177 ? 5.484 -31.391 -16.891 1 96.94 177 LYS B C 1
ATOM 3208 O O . LYS B 1 177 ? 6.586 -31.531 -17.422 1 96.94 177 LYS B O 1
ATOM 3213 N N . MET B 1 178 ? 4.625 -30.516 -17.234 1 96.88 178 MET B N 1
ATOM 3214 C CA . MET B 1 178 ? 4.93 -29.578 -18.312 1 96.88 178 MET B CA 1
ATOM 3215 C C . MET B 1 178 ? 6.164 -28.75 -17.984 1 96.88 178 MET B C 1
ATOM 3217 O O . MET B 1 178 ? 6.973 -28.453 -18.859 1 96.88 178 MET B O 1
ATOM 3221 N N . ILE B 1 179 ? 6.312 -28.344 -16.719 1 96.94 179 ILE B N 1
ATOM 3222 C CA . ILE B 1 179 ? 7.457 -27.547 -16.281 1 96.94 179 ILE B CA 1
ATOM 3223 C C . ILE B 1 179 ? 8.734 -28.391 -16.391 1 96.94 179 ILE B C 1
ATOM 3225 O O . ILE B 1 179 ? 9.727 -27.938 -16.969 1 96.94 179 ILE B O 1
ATOM 3229 N N . ILE B 1 180 ? 8.625 -29.609 -15.898 1 95.75 180 ILE B N 1
ATOM 3230 C CA . ILE B 1 180 ? 9.789 -30.484 -15.859 1 95.75 180 ILE B CA 1
ATOM 3231 C C . ILE B 1 180 ? 10.258 -30.797 -17.281 1 95.75 180 ILE B C 1
ATOM 3233 O O . ILE B 1 180 ? 11.461 -30.797 -17.547 1 95.75 180 ILE B O 1
ATOM 3237 N N . GLU B 1 181 ? 9.305 -30.922 -18.125 1 96.38 181 GLU B N 1
ATOM 3238 C CA . GLU B 1 181 ? 9.609 -31.266 -19.516 1 96.38 181 GLU B CA 1
ATOM 3239 C C . GLU B 1 181 ? 9.859 -30.031 -20.359 1 96.38 181 GLU B C 1
ATOM 3241 O O . GLU B 1 181 ? 10.141 -30.125 -21.547 1 96.38 181 GLU B O 1
ATOM 3246 N N . ASP B 1 182 ? 9.727 -28.859 -19.797 1 96.56 182 ASP B N 1
ATOM 3247 C CA . ASP B 1 182 ? 9.992 -27.594 -20.453 1 96.56 182 ASP B CA 1
ATOM 3248 C C . ASP B 1 182 ? 9.211 -27.469 -21.766 1 96.56 182 ASP B C 1
ATOM 3250 O O . ASP B 1 182 ? 9.789 -27.188 -22.812 1 96.56 182 ASP B O 1
ATOM 3254 N N . ARG B 1 183 ? 7.871 -27.391 -21.672 1 96.44 183 ARG B N 1
ATOM 3255 C CA . ARG B 1 183 ? 7.055 -27.609 -22.859 1 96.44 183 ARG B CA 1
ATOM 3256 C C . ARG B 1 183 ? 6.473 -26.297 -23.375 1 96.44 183 ARG B C 1
ATOM 3258 O O . ARG B 1 183 ? 6.035 -26.203 -24.531 1 96.44 183 ARG B O 1
ATOM 3265 N N . VAL B 1 184 ? 6.391 -25.297 -22.609 1 95.94 184 VAL B N 1
ATOM 3266 C CA . VAL B 1 184 ? 5.633 -24.094 -22.969 1 95.94 184 VAL B CA 1
ATOM 3267 C C . VAL B 1 184 ? 6.543 -22.875 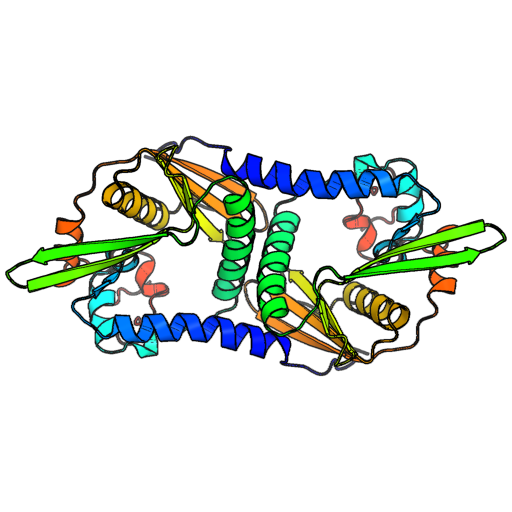-22.922 1 95.94 184 VAL B C 1
ATOM 3269 O O . VAL B 1 184 ? 7.016 -22.484 -21.859 1 95.94 184 VAL B O 1
ATOM 3272 N N . HIS B 1 185 ? 6.82 -22.141 -24.156 1 92.06 185 HIS B N 1
ATOM 3273 C CA . HIS B 1 185 ? 7.684 -20.969 -24.25 1 92.06 185 HIS B CA 1
ATOM 3274 C C . HIS B 1 185 ? 7.172 -19.984 -25.297 1 92.06 185 HIS B C 1
ATOM 3276 O O . HIS B 1 185 ? 7.301 -20.219 -26.5 1 92.06 185 HIS B O 1
ATOM 3282 N N . PRO B 1 186 ? 6.711 -18.844 -24.844 1 95.69 186 PRO B N 1
ATOM 3283 C CA . PRO B 1 186 ? 6.227 -18.469 -23.516 1 95.69 186 PRO B CA 1
ATOM 3284 C C . PRO B 1 186 ? 4.82 -18.984 -23.219 1 95.69 186 PRO B C 1
ATOM 3286 O O . PRO B 1 186 ? 4.191 -19.594 -24.094 1 95.69 186 PRO B O 1
ATOM 3289 N N . LYS B 1 187 ? 4.316 -18.812 -22.062 1 95.94 187 LYS B N 1
ATOM 3290 C CA . LYS B 1 187 ? 2.947 -19.172 -21.719 1 95.94 187 LYS B CA 1
ATOM 3291 C C . LYS B 1 187 ? 1.965 -18.078 -22.109 1 95.94 187 LYS B C 1
ATOM 3293 O O . LYS B 1 187 ? 0.847 -18.359 -22.547 1 95.94 187 LYS B O 1
ATOM 3298 N N . TRP B 1 188 ? 2.438 -16.812 -21.875 1 95.44 188 TRP B N 1
ATOM 3299 C CA . TRP B 1 188 ? 1.668 -15.641 -22.266 1 95.44 188 TRP B CA 1
ATOM 3300 C C . TRP B 1 188 ? 2.43 -14.797 -23.281 1 95.44 188 TRP B C 1
ATOM 3302 O O . TRP B 1 188 ? 3.656 -14.688 -23.219 1 95.44 188 TRP B O 1
ATOM 3312 N N . ASP B 1 189 ? 1.743 -14.07 -24.125 1 92.94 189 ASP B N 1
ATOM 3313 C CA . ASP B 1 189 ? 2.357 -13.32 -25.219 1 92.94 189 ASP B CA 1
ATOM 3314 C C . ASP B 1 189 ? 3.238 -12.195 -24.688 1 92.94 189 ASP B C 1
ATOM 3316 O O . ASP B 1 189 ? 4.246 -11.844 -25.297 1 92.94 189 ASP B O 1
ATOM 3320 N N . TRP B 1 190 ? 2.877 -11.711 -23.578 1 92.94 190 TRP B N 1
ATOM 3321 C CA . TRP B 1 190 ? 3.561 -10.547 -23.031 1 92.94 190 TRP B CA 1
ATOM 3322 C C . TRP B 1 190 ? 4.738 -10.969 -22.156 1 92.94 190 TRP B C 1
ATOM 3324 O O . TRP B 1 190 ? 5.566 -10.141 -21.781 1 92.94 190 TRP B O 1
ATOM 3334 N N . GLU B 1 191 ? 4.891 -12.234 -21.812 1 94.75 191 GLU B N 1
ATOM 3335 C CA . GLU B 1 191 ? 5.719 -12.742 -20.719 1 94.75 191 GLU B CA 1
ATOM 3336 C C . GLU B 1 191 ? 7.195 -12.445 -20.969 1 94.75 191 GLU B C 1
ATOM 3338 O O . GLU B 1 191 ? 7.918 -12.055 -20.047 1 94.75 191 GLU B O 1
ATOM 3343 N N . CYS B 1 192 ? 7.68 -12.531 -22.172 1 95.94 192 CYS B N 1
ATOM 3344 C CA . CYS B 1 192 ? 9.102 -12.375 -22.469 1 95.94 192 CYS B CA 1
ATOM 3345 C C . CYS B 1 192 ? 9.547 -10.938 -22.234 1 95.94 192 CYS B C 1
ATOM 3347 O O . CYS B 1 192 ? 10.688 -10.695 -21.828 1 95.94 192 CYS B O 1
ATOM 3349 N N . LYS B 1 193 ? 8.688 -10.016 -22.531 1 93.19 193 LYS B N 1
ATOM 3350 C CA . LYS B 1 193 ? 8.984 -8.594 -22.375 1 93.19 193 LYS B CA 1
ATOM 3351 C C . LYS B 1 193 ? 9.328 -8.266 -20.922 1 93.19 193 LYS B C 1
ATOM 3353 O O . LYS B 1 193 ? 10.172 -7.406 -20.656 1 93.19 193 LYS B O 1
ATOM 3358 N N . TYR B 1 194 ? 8.742 -9.039 -20.016 1 91.69 194 TYR B N 1
ATOM 3359 C CA . TYR B 1 194 ? 8.891 -8.711 -18.594 1 91.69 194 TYR B CA 1
ATOM 3360 C C . TYR B 1 194 ? 9.711 -9.773 -17.875 1 91.69 194 TYR B C 1
ATOM 3362 O O . TYR B 1 194 ? 9.828 -9.742 -16.641 1 91.69 194 TYR B O 1
ATOM 3370 N N . CYS B 1 195 ? 10.234 -10.695 -18.562 1 94.94 195 CYS B N 1
ATOM 3371 C CA . CYS B 1 195 ? 10.953 -11.82 -17.969 1 94.94 195 CYS B CA 1
ATOM 3372 C C . CYS B 1 195 ? 12.352 -11.391 -17.531 1 94.94 195 CYS B C 1
ATOM 3374 O O . CYS B 1 195 ? 13.086 -10.758 -18.297 1 94.94 195 CYS B O 1
ATOM 3376 N N . TYR B 1 196 ? 12.766 -11.844 -16.375 1 91.88 196 TYR B N 1
ATOM 3377 C CA . TYR B 1 196 ? 14.07 -11.531 -15.805 1 91.88 196 TYR B CA 1
ATOM 3378 C C . TYR B 1 196 ? 15.188 -12.102 -16.656 1 91.88 196 TYR B C 1
ATOM 3380 O O . TYR B 1 196 ? 16.328 -11.633 -16.594 1 91.88 196 TYR B O 1
ATOM 3388 N N . PHE B 1 197 ? 14.875 -13.031 -17.469 1 94.38 197 PHE B N 1
ATOM 3389 C CA . PHE B 1 197 ? 15.898 -13.781 -18.188 1 94.38 197 PHE B CA 1
ATOM 3390 C C . PHE B 1 197 ? 15.906 -13.414 -19.672 1 94.38 197 PHE B C 1
ATOM 3392 O O . PHE B 1 197 ? 16.594 -14.055 -20.469 1 94.38 197 PHE B O 1
ATOM 3399 N N . HIS B 1 198 ? 15.164 -12.422 -20.047 1 92.94 198 HIS B N 1
ATOM 3400 C CA . HIS B 1 198 ? 14.906 -12.164 -21.453 1 92.94 198 HIS B CA 1
ATOM 3401 C C . HIS B 1 198 ? 16.203 -11.883 -22.203 1 92.94 198 HIS B C 1
ATOM 3403 O O . HIS B 1 198 ? 16.297 -12.148 -23.406 1 92.94 198 HIS B O 1
ATOM 3409 N N . LYS B 1 199 ? 17.234 -11.43 -21.578 1 92.31 199 LYS B N 1
ATOM 3410 C CA . LYS B 1 199 ? 18.484 -11.062 -22.25 1 92.31 199 LYS B CA 1
ATOM 3411 C C . LYS B 1 199 ? 19.328 -12.297 -22.547 1 92.31 199 LYS B C 1
ATOM 3413 O O . LYS B 1 199 ? 20.234 -12.25 -23.391 1 92.31 199 LYS B O 1
ATOM 3418 N N . ILE B 1 200 ? 19.094 -13.344 -21.859 1 93.88 200 ILE B N 1
ATOM 3419 C CA . ILE B 1 200 ? 19.953 -14.508 -22.031 1 93.88 200 ILE B CA 1
ATOM 3420 C C . ILE B 1 200 ? 19.109 -15.703 -22.5 1 93.88 200 ILE B C 1
ATOM 3422 O O . ILE B 1 200 ? 19.641 -16.797 -22.688 1 93.88 200 ILE B O 1
ATOM 3426 N N . CYS B 1 201 ? 17.844 -15.562 -22.594 1 94.5 201 CYS B N 1
ATOM 3427 C CA . CYS B 1 201 ? 16.938 -16.672 -22.875 1 94.5 201 CYS B CA 1
ATOM 3428 C C . CYS B 1 201 ? 16.984 -17.031 -24.359 1 94.5 201 CYS B C 1
ATOM 3430 O O . CYS B 1 201 ? 16.688 -16.188 -25.219 1 94.5 201 CYS B O 1
ATOM 3432 N N . PRO B 1 202 ? 17.219 -18.266 -24.656 1 91.69 202 PRO B N 1
ATOM 3433 C CA . PRO B 1 202 ? 17.266 -18.688 -26.062 1 91.69 202 PRO B CA 1
ATOM 3434 C C . PRO B 1 202 ? 15.883 -18.75 -26.703 1 91.69 202 PRO B C 1
ATOM 3436 O O . PRO B 1 202 ? 15.773 -18.781 -27.938 1 91.69 202 PRO B O 1
ATOM 3439 N N . TYR B 1 203 ? 14.82 -18.812 -25.938 1 90.94 203 TYR B N 1
ATOM 3440 C CA . TYR B 1 203 ? 13.469 -19 -26.453 1 90.94 203 TYR B CA 1
ATOM 3441 C C . TYR B 1 203 ? 12.734 -17.656 -26.547 1 90.94 203 TYR B C 1
ATOM 3443 O O . TYR B 1 203 ? 11.539 -17.625 -26.859 1 90.94 203 TYR B O 1
ATOM 3451 N N . ARG B 1 204 ? 13.422 -16.594 -26.266 1 91.94 204 ARG B N 1
ATOM 3452 C CA . ARG B 1 204 ? 12.75 -15.312 -26.234 1 91.94 204 ARG B CA 1
ATOM 3453 C C . ARG B 1 204 ? 12.07 -15.008 -27.562 1 91.94 204 ARG B C 1
ATOM 3455 O O . ARG B 1 204 ? 12.68 -15.18 -28.625 1 91.94 204 ARG B O 1
ATOM 3462 N N . VAL B 1 205 ? 10.805 -14.641 -27.359 1 89.06 205 VAL B N 1
ATOM 3463 C CA . VAL B 1 205 ? 10.07 -14.219 -28.547 1 89.06 205 VAL B CA 1
ATOM 3464 C C . VAL B 1 205 ? 9.969 -12.695 -28.594 1 89.06 205 VAL B C 1
ATOM 3466 O O . VAL B 1 205 ? 9.836 -12.055 -27.547 1 89.06 205 VAL B O 1
ATOM 3469 N N . SER B 1 206 ? 10.508 -12.055 -29.656 1 72.44 206 SER B N 1
ATOM 3470 C CA . SER B 1 206 ? 10.57 -10.602 -29.812 1 72.44 206 SER B CA 1
ATOM 3471 C C . SER B 1 206 ? 9.18 -9.984 -29.797 1 72.44 206 SER B C 1
ATOM 3473 O O . SER B 1 206 ? 8.219 -10.578 -30.281 1 72.44 206 SER B O 1
ATOM 3475 N N . ASP B 1 207 ? 8.906 -8.906 -28.859 1 60.28 207 ASP B N 1
ATOM 3476 C CA . ASP B 1 207 ? 7.707 -8.086 -28.938 1 60.28 207 ASP B CA 1
ATOM 3477 C C . ASP B 1 207 ? 7.57 -7.438 -30.312 1 60.28 207 ASP B C 1
ATOM 3479 O O . ASP B 1 207 ? 8.57 -7.207 -31 1 60.28 207 ASP B O 1
#

Foldseek 3Di:
DPPPPDDDCPVVVVLVVVVVVVLVVVLVVLLDLLEAELLCLLWQLVLSVVCNVCVVLVDDDDPQVSVFVVVLVVVLVVVVVVQKDAQAKAWDWDADPNDIHIYIYTFGTARPVQLETEAEEEDADPPPPPDPSSLVSVLSVCQSSVGAWYKYWYDYPVDIDIDIGGHDDDDVNVSVVCSVVSPDQTPDPCRLVPRSCNVPDPSRDDD/DPPPPDDDCDVVVVLVVVVVVVLVVVLVVLLDLLEAELLCLLWQLVLSVVCNVCVVLVDDDDPQVSVFVVVLVVVLVVVVVVQKDAQAKAWDWDADPNDIHIYIYTFGTARPVQLEGEAEEEDADPPPPPDPSSLVSQLSVCQSSVGAWYKYWYDYPVDTDIDIGGHDDDDVNVSVVCSVVSPDQTPDPCRLVPRSCNVPDPSRDDD

pLDDT: mean 92.89, std 9.27, range [27.33, 98.56]

Organism: Staphylothermus marinus (strain ATCC 43588 / DSM 3639 / JCM 9404 / F1) (NCBI:txid399550)

Sequence (414 aa):
MLQQYRSSQEILSIIYSEYMKEVFEKLEESKDPSIIFVTDLVACTHKYHLRHLFPELTIRFEPAAILGDLVHSGLESILEKRGFKTEYPVERKYKIKGKEYVLKGRVDAYNEEKGVVVEIKTSRSTQNLPREHHVYQLQVYLNILNANSGILIYITPDRLLEFYIRKEKIDVESLIKMIIEDRVHPKWDWECKYCYFHKICPYRVSDMLQQYRSSQEILSIIYSEYMKEVFEKLEESKDPSIIFVTDLVACTHKYHLRHLFPELTIRFEPAAILGDLVHSGLESILEKRGFKTEYPVERKYKIKGKEYVLKGRVDAYNEEKGVVVEIKTSRSTQNLPREHHVYQLQVYLNILNANSGILIYITPDRLLEFYIRKEKIDVESLIKMIIEDRVHPKWDWECKYCYFHKICPYRVSD

Nearest PDB structures (foldseek):
  4ic1-assembly1_J  TM=8.730E-01  e=5.096E-20  Saccharolobus solfataricus P2
  4ic1-assembly1_D  TM=8.705E-01  e=9.865E-20  Saccharolobus solfataricus P2
  4ic1-assembly1_K  TM=8.769E-01  e=3.409E-18  Saccharolobus solfataricus P2
  3h4r-assembly1_A  TM=5.038E-01  e=1.451E-03  Escherichia coli K-12
  4gpu-assembly1_A  TM=4.111E-01  e=3.101E-02  Kluyveromyces lactis NRRL Y-1140

Solvent-accessible surface area (backbone atoms only — not comparable to full-atom values): 23093 Å² total; per-residue (Å²): 129,84,74,76,60,46,73,45,60,64,66,58,48,52,52,46,52,59,53,47,54,56,50,52,60,48,45,61,51,44,54,37,82,45,51,40,44,56,70,48,67,57,41,33,17,54,54,58,58,46,33,42,76,43,46,74,60,68,68,76,92,45,34,44,57,52,50,38,50,21,33,47,47,23,50,38,55,57,40,41,78,71,67,28,43,52,65,39,75,44,75,49,79,44,78,53,97,90,39,72,32,38,40,35,44,66,41,49,27,36,28,72,90,78,23,36,39,37,43,79,42,64,45,93,65,79,72,78,69,79,48,66,60,59,52,50,46,51,36,51,51,30,53,76,67,67,35,60,33,32,38,44,36,37,53,24,61,82,45,74,47,42,35,39,42,74,64,54,94,66,63,63,66,58,43,50,49,37,36,76,66,51,69,39,77,60,65,47,93,65,47,43,82,74,38,78,50,45,90,76,43,89,68,56,63,86,132,129,82,75,76,60,46,74,45,60,66,66,59,48,51,53,47,53,59,52,47,53,58,50,52,59,48,45,62,51,44,53,37,83,45,52,41,46,56,72,47,67,58,40,32,15,53,52,58,56,47,33,43,75,44,46,74,60,69,67,77,92,46,34,44,58,52,51,38,50,22,34,49,48,22,51,36,56,57,39,41,77,69,68,28,42,52,66,39,76,43,77,48,79,45,79,55,97,91,39,71,33,39,41,34,45,66,40,50,28,36,27,73,92,79,23,37,37,37,44,78,43,63,44,92,65,80,73,76,69,78,47,65,59,59,54,49,45,50,35,51,51,30,52,76,66,66,36,60,35,33,37,43,35,37,53,23,61,81,44,73,45,44,33,39,41,73,62,54,95,67,64,63,68,60,42,51,48,39,36,78,65,50,68,40,78,61,68,47,92,65,46,43,84,73,39,77,50,45,90,76,42,88,68,57,63,83,131

Radius of gyration: 24.79 Å; Cα contacts (8 Å, |Δi|>4): 695; chains: 2; bounding box: 42×77×56 Å